Protein AF-A0A6G0WQC2-F1 (afdb_monomer_lite)

Sequence (539 aa):
MVQFLAWLSPRWSHLQKSQLIFSLQNDIRPPTLDIADSAAKTRTELHIKTTEKKINKARTKLRGACKKGSYNEITKALDSILNTSLEANLANDIQAAQQILSSIEENESLDLEHKILNYAALVAFVVNRLGFFPLPTILKKIKRLTPQQRDGMGPEAFLDAVVDAVKPFAKVLPGLMPLFVKQQDGDFETIPKADAASKEWAEEFIHETEKKIDKKRRKLHKACEEKSVELITKSLLKIKRTPSRLVLVKEVEAAQIILKALTQDDSILNEPKEPNGSESSSSLASLNESKVMSNKITAIEEKNVVQAAVHKFTTIALMCLETNPLYPVADIMSQTKTSSVDTLFRDEFVARVVVHMKKDRRLKYIKDPHGRAAFMLSDKEGIESNNAVETAIQAQVTIFTAYALKTLEKIQYYHVANIHGQIKTSPVGGMKKEDFIACVVDRMKLNKQFNYTMDPRGNPAFKLASFKSTESSQFADSLLDSEERKGCHSAEAPNASVGSANMAAYFQSVMQEESIIKEAMKAFEAEAMKALETKLCLC

Foldseek 3Di:
DLVVVVVPDPPDDPVRSVVVVVVVVVVPPPPPDDDDPPPVVVVVVVVVVVLVVQLVVLVVQCVVCVVVVPPVSNVVSVVSNVVSVVVVLVVVLVVVLVVLVVVLVVCPPDDPVVSVVSVVVSVVSVCVSVVLDDPVQLVVQLVPQDPVNVVPDDPVNSVVSSCVSCVVVCVVDPPDPDPDDDDDDDDDDDDDDPPPVRVVVVVVVVVVVVVVVVVLVVQLVVCVVVVPPVSNVVSVVVLCPDPVPDPVVVVVVVVVVVVVVVVPPPPDDDDDDDDDDDDDDCPVVVVVVVVVVVVVVLVVVLVVVLVVLLVVVLVVQVVVQVPDQKAFLVVSLVVCPPVCPVVDDSVRSSVSSVVSNCPPPQWDWDQDPVRTIIIGGDCVVVVVLVVVLVVLLVVLLVVVLVVQVVVLVPDFWAFLVVVVVVCPADPRPPDHSVRSSVSSVVVNCVDPQWDWDADPVRTTTTGGPPPPPPDDDDDDDDDDDDDDDDDDDDDDDDDDPDVPPVVVVVVVVVVVVVVVVVVVVVVVVVVVVVVVVVVVVVD

pLDDT: mean 70.83, std 20.34, range [30.36, 98.38]

Radius of gyration: 38.14 Å; chains: 1; bounding box: 93×76×129 Å

Organism: NCBI:txid100861

Secondary structure (DSSP, 8-state):
-HHHHHHH-TTS-HHHHHHHHHHHHHTTSPP---SS-HHHHHHHHHHHHHHHHHHHHHHHHHHHHHHTT-HHHHHHHHHHHHHHHHHHHHHHHHHHHHHHHHHHHS-TTS-HHHHHHHHHHHHHHHHHHTT---HHHHHHHHTTS-HHHHHT--HHHHHHHHHHHHGGGGGG-TT--SS-----S------PPPPHHHHHHHHHHHHHHHHHHHHHHHHHHHHHHTT-HHHHHHHHHHHHTSS-HHHHHHHHHHHHHH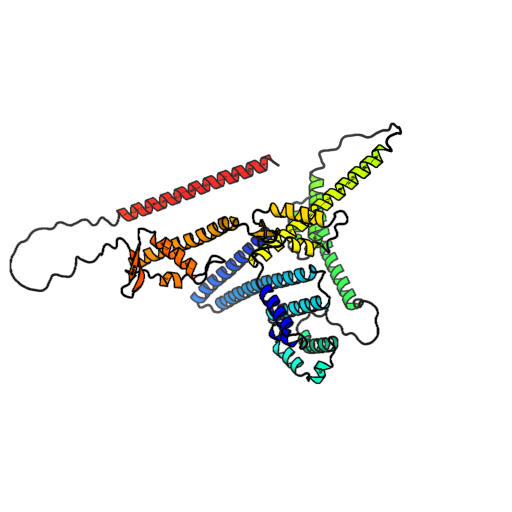HHHHHHTTS--------------THHHHHHHHHHHHHHHHHHHHHHHHHHHHHHHHHHHHHHHTTSS-EEHHHHHHHGGG---TTS-HHHHHHHHHHHHTT-TTEEEEE-TTS-EEEEE-TTHHHHHHHHHHHHHHHHHHHHHHHHHHHHTTSS-EEHHHHHHH--S-SSTTS-HHHHHHHHHHHHHT-TTEEEEE-TTS-EEEEETT------SSSS---------------------SHHHHHHHHHHHHHHHHHHHHHHHHHHHHHHHHHHHHHHS--

Structure (mmCIF, N/CA/C/O backbone):
data_AF-A0A6G0WQC2-F1
#
_entry.id   AF-A0A6G0WQC2-F1
#
loop_
_atom_site.group_PDB
_atom_site.id
_atom_site.type_symbol
_atom_site.label_atom_id
_atom_site.label_alt_id
_atom_site.label_comp_id
_atom_site.label_asym_id
_atom_site.label_entity_id
_atom_site.label_seq_id
_atom_site.pdbx_PDB_ins_code
_atom_site.Cartn_x
_atom_site.Cartn_y
_atom_site.Cartn_z
_atom_site.occupancy
_atom_site.B_iso_or_equiv
_atom_site.auth_seq_id
_atom_site.auth_comp_id
_atom_site.auth_asym_id
_atom_site.auth_atom_id
_atom_site.pdbx_PDB_model_num
ATOM 1 N N . MET A 1 1 ? 24.348 -2.780 24.705 1.00 40.56 1 MET A N 1
ATOM 2 C CA . MET A 1 1 ? 23.044 -2.749 25.403 1.00 40.56 1 MET A CA 1
ATOM 3 C C . MET A 1 1 ? 22.422 -4.139 25.500 1.00 40.56 1 MET A C 1
ATOM 5 O O . MET A 1 1 ? 22.301 -4.630 26.606 1.00 40.56 1 MET A O 1
ATOM 9 N N . VAL A 1 2 ? 22.160 -4.841 24.390 1.00 40.78 2 VAL A N 1
ATOM 10 C CA . VAL A 1 2 ? 21.627 -6.226 24.410 1.00 40.78 2 VAL A CA 1
ATOM 11 C C . VAL A 1 2 ? 22.506 -7.203 25.209 1.00 40.78 2 VAL A C 1
ATOM 13 O O . VAL A 1 2 ? 22.012 -7.895 26.090 1.00 40.78 2 VAL A O 1
ATOM 16 N N . GLN A 1 3 ? 23.828 -7.189 25.002 1.00 45.00 3 GLN A N 1
ATOM 17 C CA . GLN A 1 3 ? 24.766 -8.002 25.800 1.00 45.00 3 GLN A CA 1
ATOM 18 C C . GLN A 1 3 ? 24.840 -7.591 27.282 1.00 45.00 3 GLN A C 1
ATOM 20 O O . GLN A 1 3 ? 25.229 -8.392 28.119 1.00 45.00 3 GLN A O 1
ATOM 25 N N . PHE A 1 4 ? 24.473 -6.349 27.606 1.00 44.88 4 PHE A N 1
ATOM 26 C CA . PHE A 1 4 ? 24.459 -5.825 28.974 1.00 44.88 4 PHE A CA 1
ATOM 27 C C . PHE A 1 4 ? 23.170 -6.235 29.707 1.00 44.88 4 PHE A C 1
ATOM 29 O O . PHE A 1 4 ? 23.235 -6.679 30.845 1.00 44.88 4 PHE A O 1
ATOM 36 N N . LEU A 1 5 ? 22.023 -6.209 29.021 1.00 49.59 5 LEU A N 1
ATOM 37 C CA . LEU A 1 5 ? 20.742 -6.703 29.541 1.00 49.59 5 LEU A CA 1
ATOM 38 C C . LEU A 1 5 ? 20.731 -8.233 29.689 1.00 49.59 5 LEU A C 1
ATOM 40 O O . LEU A 1 5 ? 20.272 -8.751 30.700 1.00 49.59 5 LEU A O 1
ATOM 44 N N . ALA A 1 6 ? 21.334 -8.961 28.743 1.00 50.09 6 ALA A N 1
ATOM 45 C CA . ALA A 1 6 ? 21.519 -10.411 28.849 1.00 50.09 6 ALA A CA 1
ATOM 46 C C . ALA A 1 6 ? 22.458 -10.824 30.002 1.00 50.09 6 ALA A C 1
ATOM 48 O O . ALA A 1 6 ? 22.388 -11.957 30.477 1.00 50.09 6 ALA A O 1
ATOM 49 N N . TRP A 1 7 ? 23.329 -9.910 30.446 1.00 49.22 7 TRP A N 1
ATOM 50 C CA . TRP A 1 7 ? 24.277 -10.113 31.543 1.00 49.22 7 TRP A CA 1
ATOM 51 C C . TRP A 1 7 ? 23.676 -9.808 32.928 1.00 49.22 7 TRP A C 1
ATOM 53 O O . TRP A 1 7 ? 24.108 -10.407 33.907 1.00 49.22 7 TRP A O 1
ATOM 63 N N . LEU A 1 8 ? 22.660 -8.938 33.016 1.00 43.22 8 LEU A N 1
ATOM 64 C CA . LEU A 1 8 ? 22.050 -8.500 34.282 1.00 43.22 8 LEU A CA 1
ATOM 65 C C . LEU A 1 8 ? 21.088 -9.512 34.926 1.00 43.22 8 LEU A C 1
ATOM 67 O O . LEU A 1 8 ? 20.807 -9.383 36.112 1.00 43.22 8 LEU A O 1
ATOM 71 N N . SER A 1 9 ? 20.595 -10.525 34.203 1.00 48.94 9 SER A N 1
ATOM 72 C CA . SER A 1 9 ? 19.690 -11.516 34.803 1.00 48.94 9 SER A CA 1
ATOM 73 C C . SER A 1 9 ? 20.006 -12.957 34.385 1.00 48.94 9 SER A C 1
ATOM 75 O O . SER A 1 9 ? 19.540 -13.448 33.346 1.00 48.94 9 SER A O 1
ATOM 77 N N . PRO A 1 10 ? 20.795 -13.687 35.200 1.00 48.47 10 PRO A N 1
ATOM 78 C CA . PRO A 1 10 ? 21.102 -15.094 34.955 1.00 48.47 10 PRO A CA 1
ATOM 79 C C . PRO A 1 10 ? 19.858 -15.991 34.992 1.00 48.47 10 PRO A C 1
ATOM 81 O O . PRO A 1 10 ? 19.826 -17.007 34.304 1.00 48.47 10 PRO A O 1
ATOM 84 N N . ARG A 1 11 ? 18.823 -15.590 35.746 1.00 45.41 11 ARG A N 1
ATOM 85 C CA . ARG A 1 11 ? 17.613 -16.383 36.027 1.00 45.41 11 ARG A CA 1
ATOM 86 C C . ARG A 1 11 ? 16.568 -16.404 34.914 1.00 45.41 11 ARG A C 1
ATOM 88 O O . ARG A 1 11 ? 15.611 -17.163 35.011 1.00 45.41 11 ARG A O 1
ATOM 95 N N . TRP A 1 12 ? 16.720 -15.596 33.869 1.00 64.25 12 TRP A N 1
ATOM 96 C CA . TRP A 1 12 ? 15.733 -15.578 32.793 1.00 64.25 12 TRP A CA 1
ATOM 97 C C . TRP A 1 12 ? 15.899 -16.798 31.894 1.00 64.25 12 TRP A C 1
ATOM 99 O O . TRP A 1 12 ? 17.002 -17.092 31.416 1.00 64.25 12 TRP A O 1
ATOM 109 N N . SER A 1 13 ? 14.787 -17.488 31.645 1.00 72.12 13 SER A N 1
ATOM 110 C CA . SER A 1 13 ? 14.749 -18.583 30.680 1.00 72.12 13 SER A CA 1
ATOM 111 C C . SER A 1 13 ? 15.170 -18.078 29.296 1.00 72.12 13 SER A C 1
ATOM 113 O O . SER A 1 13 ? 15.007 -16.900 28.961 1.00 72.12 13 SER A O 1
ATOM 115 N N . HIS A 1 14 ? 15.708 -18.972 28.465 1.00 55.41 14 HIS A N 1
ATOM 116 C CA . HIS A 1 14 ? 16.098 -18.626 27.096 1.00 55.41 14 HIS A CA 1
ATOM 117 C C . HIS A 1 14 ? 14.929 -17.990 26.319 1.00 55.41 14 HIS A C 1
ATOM 119 O O . HIS A 1 14 ? 15.139 -17.073 25.533 1.00 55.41 14 HIS A O 1
ATOM 125 N N . LEU A 1 15 ? 13.692 -18.410 26.609 1.00 48.94 15 LEU A N 1
ATOM 126 C CA . LEU A 1 15 ? 12.471 -17.876 26.009 1.00 48.94 15 LEU A CA 1
ATOM 127 C C . LEU A 1 15 ? 12.205 -16.412 26.404 1.00 48.94 15 LEU A C 1
ATOM 129 O O . LEU A 1 15 ? 11.923 -15.593 25.537 1.00 48.94 15 LEU A O 1
ATOM 133 N N . GLN A 1 16 ? 12.373 -16.059 27.682 1.00 61.94 16 GLN A N 1
ATOM 134 C CA . GLN A 1 16 ? 12.206 -14.681 28.173 1.00 61.94 16 GLN A CA 1
ATOM 135 C C . GLN A 1 16 ? 13.295 -13.745 27.640 1.00 61.94 16 GLN A C 1
ATOM 137 O O . GLN A 1 16 ? 13.020 -12.603 27.281 1.00 61.94 16 GLN A O 1
ATOM 142 N N . LYS A 1 17 ? 14.534 -14.241 27.523 1.00 58.50 17 LYS A N 1
ATOM 143 C CA . LYS A 1 17 ? 15.636 -13.492 26.899 1.00 58.50 17 LYS A CA 1
ATOM 144 C C . LYS A 1 17 ? 15.359 -13.243 25.418 1.00 58.50 17 LYS A C 1
ATOM 146 O O . LYS A 1 17 ? 15.548 -12.127 24.946 1.00 58.50 17 LYS A O 1
ATOM 151 N N . SER A 1 18 ? 14.867 -14.251 24.698 1.00 60.00 18 SER A N 1
ATOM 152 C CA . SER A 1 18 ? 14.478 -14.114 23.293 1.00 60.00 18 SER A CA 1
ATOM 153 C C . SER A 1 18 ? 13.290 -13.167 23.104 1.00 60.00 18 SER A C 1
ATOM 155 O O . SER A 1 18 ? 13.334 -12.356 22.188 1.00 60.00 18 SER A O 1
ATOM 157 N N . GLN A 1 19 ? 12.280 -13.201 23.981 1.00 55.44 19 GLN A N 1
ATOM 158 C CA . GLN A 1 19 ? 11.137 -12.280 23.934 1.00 55.44 19 GLN A CA 1
ATOM 159 C C . GLN A 1 19 ? 11.542 -10.830 24.214 1.00 55.44 19 GLN A C 1
ATOM 161 O O . GLN A 1 19 ? 11.142 -9.947 23.467 1.00 55.44 19 GLN A O 1
ATOM 166 N N . LEU A 1 20 ? 12.397 -10.576 25.210 1.00 55.59 20 LEU A N 1
ATOM 167 C CA . LEU A 1 20 ? 12.891 -9.224 25.488 1.00 55.59 20 LEU A CA 1
ATOM 168 C C . LEU A 1 20 ? 13.756 -8.683 24.342 1.00 55.59 20 LEU A C 1
ATOM 170 O O . LEU A 1 20 ? 13.629 -7.523 23.963 1.00 55.59 20 LEU A O 1
ATOM 174 N N . ILE A 1 21 ? 14.626 -9.520 23.766 1.00 56.53 21 ILE A N 1
ATOM 175 C CA . ILE A 1 21 ? 15.434 -9.141 22.598 1.00 56.53 21 ILE A CA 1
ATOM 176 C C . ILE A 1 21 ? 14.531 -8.849 21.395 1.00 56.53 21 ILE A C 1
ATOM 178 O O . ILE A 1 21 ? 14.782 -7.882 20.682 1.00 56.53 21 ILE A O 1
ATOM 182 N N . PHE A 1 22 ? 13.475 -9.639 21.202 1.00 52.12 22 PHE A N 1
ATOM 183 C CA . PHE A 1 22 ? 12.498 -9.449 20.134 1.00 52.12 22 PHE A CA 1
ATOM 184 C C . PHE A 1 22 ? 11.681 -8.159 20.319 1.00 52.12 22 PHE A C 1
ATOM 186 O O . PHE A 1 22 ? 11.573 -7.380 19.376 1.00 52.12 22 PHE A O 1
ATOM 193 N N . SER A 1 23 ? 11.192 -7.868 21.530 1.00 50.66 23 SER A N 1
ATOM 194 C CA . SER A 1 23 ? 10.510 -6.603 21.846 1.00 50.66 23 SER A CA 1
ATOM 195 C C . SER A 1 23 ? 11.432 -5.398 21.646 1.00 50.66 23 SER A C 1
ATOM 197 O O . SER A 1 23 ? 11.081 -4.468 20.932 1.00 50.66 23 SER A O 1
ATOM 199 N N . LEU A 1 24 ? 12.672 -5.455 22.146 1.00 44.69 24 LEU A N 1
ATOM 200 C CA . LEU A 1 24 ? 13.644 -4.366 21.986 1.00 44.69 24 LEU A CA 1
ATOM 201 C C . LEU A 1 24 ? 14.107 -4.165 20.534 1.00 44.69 24 LEU A C 1
ATOM 203 O O . LEU A 1 24 ? 14.486 -3.058 20.168 1.00 44.69 24 LEU A O 1
ATOM 207 N N . GLN A 1 25 ? 14.114 -5.205 19.696 1.00 47.59 25 GLN A N 1
ATOM 208 C CA . GLN A 1 25 ? 14.425 -5.064 18.268 1.00 47.59 25 GLN A CA 1
ATOM 209 C C . GLN A 1 25 ? 13.261 -4.468 17.471 1.00 47.59 25 GLN A C 1
ATOM 211 O O . GLN A 1 25 ? 13.508 -3.764 16.490 1.00 47.59 25 GLN A O 1
ATOM 216 N N . ASN A 1 26 ? 12.021 -4.708 17.901 1.00 43.22 26 ASN A N 1
ATOM 217 C CA . ASN A 1 26 ? 10.828 -4.178 17.246 1.00 43.22 26 ASN A CA 1
ATOM 218 C C . ASN A 1 26 ? 10.493 -2.744 17.697 1.00 43.22 26 ASN A C 1
ATOM 220 O O . ASN A 1 26 ? 10.089 -1.943 16.858 1.00 43.22 26 ASN A O 1
ATOM 224 N N . ASP A 1 27 ? 10.784 -2.376 18.948 1.00 42.16 27 ASP A N 1
ATOM 225 C CA . ASP A 1 27 ? 10.529 -1.030 19.493 1.00 42.16 27 ASP A CA 1
ATOM 226 C C . ASP A 1 27 ? 11.564 0.033 19.063 1.00 42.16 27 ASP A C 1
ATOM 228 O O . ASP A 1 27 ? 11.364 1.227 19.276 1.00 42.16 27 ASP A O 1
ATOM 232 N N . ILE A 1 28 ? 12.674 -0.362 18.420 1.00 37.31 28 ILE A N 1
ATOM 233 C CA . ILE A 1 28 ? 13.690 0.572 17.882 1.00 37.31 28 ILE A CA 1
ATOM 234 C C . ILE A 1 28 ? 13.367 1.016 16.438 1.00 37.31 28 ILE A C 1
ATOM 236 O O . ILE A 1 28 ? 14.060 1.869 15.872 1.00 37.31 28 ILE A O 1
ATOM 240 N N . ARG A 1 29 ? 12.292 0.514 15.811 1.00 34.12 29 ARG A N 1
ATOM 241 C CA . ARG A 1 29 ? 11.804 1.125 14.565 1.00 34.12 29 ARG A CA 1
ATOM 242 C C . ARG A 1 29 ? 11.084 2.432 14.907 1.00 34.12 29 ARG A C 1
ATOM 244 O O . ARG A 1 29 ? 10.135 2.392 15.683 1.00 34.12 29 ARG A O 1
ATOM 251 N N . PRO A 1 30 ? 11.489 3.584 14.339 1.00 30.36 30 PRO A N 1
ATOM 252 C CA . PRO A 1 30 ? 10.766 4.819 14.590 1.00 30.36 30 PRO A CA 1
ATOM 253 C C . PRO A 1 30 ? 9.320 4.644 14.102 1.00 30.36 30 PRO A C 1
ATOM 255 O O . PRO A 1 30 ? 9.130 4.150 12.983 1.00 30.36 30 PRO A O 1
ATOM 258 N N . PRO A 1 31 ? 8.305 5.031 14.896 1.00 34.94 31 PRO A N 1
ATOM 259 C CA . PRO A 1 31 ? 6.937 5.056 14.409 1.00 34.94 31 PRO A CA 1
ATOM 260 C C . PRO A 1 31 ? 6.882 5.979 13.190 1.00 34.94 31 PRO A C 1
ATOM 262 O O . PRO A 1 31 ? 7.339 7.126 13.225 1.00 34.94 31 PRO A O 1
ATOM 265 N N . THR A 1 32 ? 6.349 5.466 12.084 1.00 37.16 32 THR A N 1
ATOM 266 C CA . THR A 1 32 ? 5.960 6.305 10.955 1.00 37.16 32 THR A CA 1
ATOM 267 C C . THR A 1 32 ? 4.744 7.102 11.406 1.00 37.16 32 THR A C 1
ATOM 269 O O . THR A 1 32 ? 3.635 6.590 11.502 1.00 37.16 32 THR A O 1
ATOM 272 N N . LEU A 1 33 ? 4.993 8.357 11.781 1.00 35.81 33 LEU A N 1
ATOM 273 C CA . LEU A 1 33 ? 3.953 9.325 12.097 1.00 35.81 33 LEU A CA 1
ATOM 274 C C . LEU A 1 33 ? 3.090 9.544 10.854 1.00 35.81 33 LEU A C 1
ATOM 276 O O . LEU A 1 33 ? 3.585 10.106 9.873 1.00 35.81 33 LEU A O 1
ATOM 280 N N . ASP A 1 34 ? 1.798 9.242 10.951 1.00 37.44 34 ASP A N 1
ATOM 281 C CA . ASP A 1 34 ? 0.816 10.023 10.217 1.00 37.44 34 ASP A CA 1
ATOM 282 C C . ASP A 1 34 ? -0.373 10.451 11.088 1.00 37.44 34 ASP A C 1
ATOM 284 O O . ASP A 1 34 ? -1.042 9.663 11.749 1.00 37.44 34 ASP A O 1
ATOM 288 N N . ILE A 1 35 ? -0.592 11.767 11.023 1.00 43.44 35 ILE A N 1
ATOM 289 C CA . ILE A 1 35 ? -1.748 12.554 11.464 1.00 43.44 35 ILE A CA 1
ATOM 290 C C . ILE A 1 35 ? -1.971 12.684 12.981 1.00 43.44 35 ILE A C 1
ATOM 292 O O . ILE A 1 35 ? -3.053 12.446 13.506 1.00 43.44 35 ILE A O 1
ATOM 296 N N . ALA A 1 36 ? -0.989 13.274 13.657 1.00 39.84 36 ALA A N 1
ATOM 297 C CA . ALA A 1 36 ? -1.253 14.425 14.516 1.00 39.84 36 ALA A CA 1
ATOM 298 C C . ALA A 1 36 ? -0.023 15.342 14.502 1.00 39.84 36 ALA A C 1
ATOM 300 O O . ALA A 1 36 ? 1.102 14.898 14.694 1.00 39.84 36 ALA A O 1
ATOM 301 N N . ASP A 1 37 ? -0.270 16.628 14.260 1.00 52.47 37 ASP A N 1
ATOM 302 C CA . ASP A 1 37 ? 0.681 17.742 14.329 1.00 52.47 37 ASP A CA 1
ATOM 303 C C . ASP A 1 37 ? 1.428 18.130 13.029 1.00 52.47 37 ASP A C 1
ATOM 305 O O . ASP A 1 37 ? 2.655 18.209 12.936 1.00 52.47 37 ASP A O 1
ATOM 309 N N . SER A 1 38 ? 0.637 18.486 12.008 1.00 47.09 38 SER A N 1
ATOM 310 C CA . SER A 1 38 ? 1.088 19.223 10.812 1.00 47.09 38 SER A CA 1
ATOM 311 C C . SER A 1 38 ? 1.911 20.476 11.168 1.00 47.09 38 SER A C 1
ATOM 313 O O . SER A 1 38 ? 2.884 20.798 10.483 1.00 47.09 38 SER A O 1
ATOM 315 N N . ALA A 1 39 ? 1.610 21.152 12.285 1.00 46.28 39 ALA A N 1
ATOM 316 C CA . ALA A 1 39 ? 2.347 22.334 12.726 1.00 46.28 39 ALA A CA 1
ATOM 317 C C . ALA A 1 39 ? 3.719 21.983 13.328 1.00 46.28 39 ALA A C 1
ATOM 319 O O . ALA A 1 39 ? 4.695 22.683 13.041 1.00 46.28 39 ALA A O 1
ATOM 320 N N . ALA A 1 40 ? 3.830 20.907 14.115 1.00 51.72 40 ALA A N 1
ATOM 321 C CA . ALA A 1 40 ? 5.127 20.404 14.572 1.00 51.72 40 ALA A CA 1
ATOM 322 C C . ALA A 1 40 ? 5.977 19.886 13.408 1.00 51.72 40 ALA A C 1
ATOM 324 O O . ALA A 1 40 ? 7.135 20.290 13.311 1.00 51.72 40 ALA A O 1
ATOM 325 N N . LYS A 1 41 ? 5.390 19.121 12.473 1.00 61.06 41 LYS A N 1
ATOM 326 C CA . LYS A 1 41 ? 6.067 18.623 11.259 1.00 61.06 41 LYS A CA 1
ATOM 327 C C . LYS A 1 41 ? 6.606 19.773 10.403 1.00 61.06 41 LYS A C 1
ATOM 329 O O . LYS A 1 41 ? 7.789 19.786 10.062 1.00 61.06 41 LYS A O 1
ATOM 334 N N . THR A 1 42 ? 5.790 20.803 10.169 1.00 63.69 42 THR A N 1
ATOM 335 C CA . THR A 1 42 ? 6.196 22.010 9.425 1.00 63.69 42 THR A CA 1
ATOM 336 C C . THR A 1 42 ? 7.298 22.790 10.155 1.00 63.69 42 THR A C 1
ATOM 338 O O . THR A 1 42 ? 8.218 23.308 9.523 1.00 63.69 42 THR A O 1
ATOM 341 N N . ARG A 1 43 ? 7.263 22.861 11.494 1.00 60.25 43 ARG A N 1
ATOM 342 C CA . ARG A 1 43 ? 8.307 23.527 12.298 1.00 60.25 43 ARG A CA 1
ATOM 343 C C . ARG A 1 43 ? 9.628 22.763 12.289 1.00 60.25 43 ARG A C 1
ATOM 345 O O . ARG A 1 43 ? 10.672 23.399 12.138 1.00 60.25 43 ARG A O 1
ATOM 352 N N . THR A 1 44 ? 9.603 21.437 12.418 1.00 63.94 44 THR A N 1
ATOM 353 C CA . THR A 1 44 ? 10.806 20.599 12.307 1.00 63.94 44 THR A CA 1
ATOM 354 C C . THR A 1 44 ? 11.398 20.681 10.909 1.00 63.94 44 THR A C 1
ATOM 356 O O . THR A 1 44 ? 12.602 20.876 10.768 1.00 63.94 44 THR A O 1
ATOM 359 N N . GLU A 1 45 ? 10.562 20.653 9.871 1.00 67.56 45 GLU A N 1
ATOM 360 C CA . GLU A 1 45 ? 11.020 20.766 8.489 1.00 67.56 45 GLU A CA 1
ATOM 361 C C . GLU A 1 45 ? 11.630 22.148 8.203 1.00 67.56 45 GLU A C 1
ATOM 363 O O . GLU A 1 45 ? 12.685 22.250 7.575 1.00 67.56 45 GLU A O 1
ATOM 368 N N . LEU A 1 46 ? 11.038 23.221 8.740 1.00 77.94 46 LEU A N 1
ATOM 369 C CA . LEU A 1 46 ? 11.593 24.573 8.652 1.00 77.94 46 LEU A CA 1
ATOM 370 C C . LEU A 1 46 ? 12.929 24.699 9.402 1.00 77.94 46 LEU A C 1
ATOM 372 O O . LEU A 1 46 ? 13.853 25.352 8.906 1.00 77.94 46 LEU A O 1
ATOM 376 N N . HIS A 1 47 ? 13.059 24.077 10.577 1.00 74.50 47 HIS A N 1
ATOM 377 C CA . HIS A 1 47 ? 14.300 24.080 11.353 1.00 74.50 47 HIS A CA 1
ATOM 378 C C . HIS A 1 47 ? 15.414 23.303 10.637 1.00 74.50 47 HIS A C 1
ATOM 380 O O . HIS A 1 47 ? 16.528 23.815 10.516 1.00 74.50 47 HIS A O 1
ATOM 386 N N . ILE A 1 48 ? 15.107 22.126 10.079 1.00 72.00 48 ILE A N 1
ATOM 387 C CA . ILE A 1 48 ? 16.038 21.326 9.268 1.00 72.00 48 ILE A CA 1
ATOM 388 C C . ILE A 1 48 ? 16.492 22.126 8.043 1.00 72.00 48 ILE A C 1
ATOM 390 O O . ILE A 1 48 ? 17.691 22.347 7.875 1.00 72.00 48 ILE A O 1
ATOM 394 N N . LYS A 1 49 ? 15.555 22.684 7.262 1.00 76.88 49 LYS A N 1
ATOM 395 C CA . LYS A 1 49 ? 15.861 23.529 6.091 1.00 76.88 49 LYS A CA 1
ATOM 396 C C . LYS A 1 49 ? 16.728 24.740 6.456 1.00 76.88 49 LYS A C 1
ATOM 398 O O . LYS A 1 49 ? 17.641 25.117 5.718 1.00 76.88 49 LYS A O 1
ATOM 403 N N . THR A 1 50 ? 16.482 25.354 7.614 1.00 82.38 50 THR A N 1
ATOM 404 C CA . THR A 1 50 ? 17.267 26.499 8.103 1.00 82.38 50 THR A CA 1
ATOM 405 C C . THR A 1 50 ? 18.690 26.088 8.488 1.00 82.38 50 THR A C 1
ATOM 407 O O . THR A 1 50 ? 19.650 26.790 8.155 1.00 82.38 50 THR A O 1
ATOM 410 N N . THR A 1 51 ? 18.846 24.947 9.153 1.00 77.00 51 THR A N 1
ATOM 411 C CA . THR A 1 51 ? 20.143 24.392 9.562 1.00 77.00 51 THR A CA 1
ATOM 412 C C . THR A 1 51 ? 20.961 23.931 8.356 1.00 77.00 51 THR A C 1
ATOM 414 O O . THR A 1 51 ? 22.133 24.292 8.238 1.00 77.00 51 THR A O 1
ATOM 417 N N . GLU A 1 52 ? 20.345 23.257 7.384 1.00 77.44 52 GLU A N 1
ATOM 418 C CA . GLU A 1 52 ? 20.990 22.890 6.119 1.00 77.44 52 GLU A CA 1
ATOM 419 C C . GLU A 1 52 ? 21.466 24.120 5.344 1.00 77.44 52 GLU A C 1
ATOM 421 O O . GLU A 1 52 ? 22.592 24.153 4.842 1.00 77.44 52 GLU A O 1
ATOM 426 N N . LYS A 1 53 ? 20.658 25.187 5.305 1.00 87.69 53 LYS A N 1
ATOM 427 C CA . LYS A 1 53 ? 21.051 26.460 4.690 1.00 87.69 53 LYS A CA 1
ATOM 428 C C . LYS A 1 53 ? 22.273 27.076 5.382 1.00 87.69 53 LYS A C 1
ATOM 430 O O . LYS A 1 53 ? 23.159 27.593 4.697 1.00 87.69 53 LYS A O 1
ATOM 435 N N . LYS A 1 54 ? 22.363 27.003 6.717 1.00 85.56 54 LYS A N 1
ATOM 436 C CA . LYS A 1 54 ? 23.536 27.467 7.485 1.00 85.56 54 LYS A CA 1
ATOM 437 C C . LYS A 1 54 ? 24.780 26.622 7.189 1.00 85.56 54 LYS A C 1
ATOM 439 O O . LYS A 1 54 ? 25.830 27.194 6.897 1.00 85.56 54 LYS A O 1
ATOM 444 N N . ILE A 1 55 ? 24.650 25.294 7.169 1.00 80.25 55 ILE A N 1
ATOM 445 C CA . ILE A 1 55 ? 25.746 24.364 6.845 1.00 80.25 55 ILE A CA 1
ATOM 446 C C . ILE A 1 55 ? 26.243 24.591 5.415 1.00 80.25 55 ILE A C 1
ATOM 448 O O . ILE A 1 55 ? 27.445 24.711 5.185 1.00 80.25 55 ILE A O 1
ATOM 452 N N . ASN A 1 56 ? 25.338 24.727 4.445 1.00 81.31 56 ASN A N 1
ATOM 453 C CA . ASN A 1 56 ? 25.702 24.976 3.052 1.00 81.31 56 ASN A CA 1
ATOM 454 C C . ASN A 1 56 ? 26.388 26.337 2.877 1.00 81.31 56 ASN A C 1
ATOM 456 O O . ASN A 1 56 ? 27.397 26.428 2.177 1.00 81.31 56 ASN A O 1
ATOM 460 N N . LYS A 1 57 ? 25.927 27.379 3.581 1.00 90.06 57 LYS A N 1
ATOM 461 C CA . LYS A 1 57 ? 26.606 28.683 3.614 1.00 90.06 57 LYS A CA 1
ATOM 462 C C . LYS A 1 57 ? 28.018 28.575 4.201 1.00 90.06 57 LYS A C 1
ATOM 464 O O . LYS A 1 57 ? 28.946 29.168 3.650 1.00 90.06 57 LYS A O 1
ATOM 469 N N . ALA A 1 58 ? 28.202 27.807 5.276 1.00 80.31 58 ALA A N 1
ATOM 470 C CA . ALA A 1 58 ? 29.511 27.579 5.884 1.00 80.31 58 ALA A CA 1
ATOM 471 C C . ALA A 1 58 ? 30.444 26.755 4.973 1.00 80.31 58 ALA A C 1
ATOM 473 O O . ALA A 1 58 ? 31.607 27.115 4.809 1.00 80.31 58 ALA A O 1
ATOM 474 N N . ARG A 1 59 ? 29.928 25.742 4.262 1.00 83.81 59 ARG A N 1
ATOM 475 C CA . ARG A 1 59 ? 30.673 24.977 3.242 1.00 83.81 59 ARG A CA 1
ATOM 476 C C . ARG A 1 59 ? 31.115 25.836 2.058 1.00 83.81 59 ARG A C 1
ATOM 478 O O . ARG A 1 59 ? 32.209 25.647 1.532 1.00 83.81 59 ARG A O 1
ATOM 485 N N . THR A 1 60 ? 30.287 26.780 1.617 1.00 86.81 60 THR A N 1
ATOM 486 C CA . THR A 1 60 ? 30.666 27.724 0.552 1.00 86.81 60 THR A CA 1
ATOM 487 C C . THR A 1 60 ? 31.775 28.667 1.017 1.00 86.81 60 THR A C 1
ATOM 489 O O . THR A 1 60 ? 32.723 28.901 0.269 1.00 86.81 60 THR A O 1
ATOM 492 N N . LYS A 1 61 ? 31.722 29.137 2.272 1.00 84.75 61 LYS A N 1
ATOM 493 C CA . LYS A 1 61 ? 32.814 29.913 2.883 1.00 84.75 61 LYS A CA 1
ATOM 494 C C . LYS A 1 61 ? 34.100 29.098 3.014 1.00 84.75 61 LYS A C 1
ATOM 496 O O . LYS A 1 61 ? 35.150 29.605 2.644 1.00 84.75 61 LYS A O 1
ATOM 501 N N . LEU A 1 62 ? 34.008 27.838 3.448 1.00 78.56 62 LEU A N 1
ATOM 502 C CA . LEU A 1 62 ? 35.146 26.919 3.520 1.00 78.56 62 LEU A CA 1
ATOM 503 C C . LEU A 1 62 ? 35.797 26.737 2.144 1.00 78.56 62 LEU A C 1
ATOM 505 O O . LEU A 1 62 ? 37.003 26.895 2.013 1.00 78.56 62 LEU A O 1
ATOM 509 N N . ARG A 1 63 ? 35.002 26.506 1.090 1.00 81.19 63 ARG A N 1
ATOM 510 C CA . ARG A 1 63 ? 35.517 26.412 -0.288 1.00 81.19 63 ARG A CA 1
ATOM 511 C C . ARG A 1 63 ? 36.216 27.695 -0.745 1.00 81.19 63 ARG A C 1
ATOM 513 O O . ARG A 1 63 ? 37.244 27.615 -1.410 1.00 81.19 63 ARG A O 1
ATOM 520 N N . GLY A 1 64 ? 35.684 28.863 -0.384 1.00 85.25 64 GLY A N 1
ATOM 521 C CA . GLY A 1 64 ? 36.337 30.150 -0.636 1.00 85.25 64 GLY A CA 1
ATOM 522 C C . GLY A 1 64 ? 37.662 30.300 0.117 1.00 85.25 64 GLY A C 1
ATOM 523 O O . GLY A 1 64 ? 38.656 30.695 -0.483 1.00 85.25 64 GLY A O 1
ATOM 524 N N . ALA A 1 65 ? 37.691 29.929 1.397 1.00 77.88 65 ALA A N 1
ATOM 525 C CA . ALA A 1 65 ? 38.879 29.977 2.248 1.00 77.88 65 ALA A CA 1
ATOM 526 C C . ALA A 1 65 ? 39.987 29.029 1.757 1.00 77.88 65 ALA A C 1
ATOM 528 O O . ALA A 1 65 ? 41.148 29.426 1.678 1.00 77.88 65 ALA A O 1
ATOM 529 N N . CYS A 1 66 ? 39.623 27.811 1.334 1.00 65.50 66 CYS A N 1
ATOM 530 C CA . CYS A 1 66 ? 40.550 26.850 0.732 1.00 65.50 66 CYS A CA 1
ATOM 531 C C . CYS A 1 66 ? 41.163 27.384 -0.568 1.00 65.50 66 CYS A C 1
ATOM 533 O O . CYS A 1 66 ? 42.367 27.265 -0.759 1.00 65.50 66 CYS A O 1
ATOM 535 N N . LYS A 1 67 ? 40.368 28.027 -1.436 1.00 82.31 67 LYS A N 1
ATOM 536 C CA . LYS A 1 67 ? 40.884 28.656 -2.667 1.00 82.31 67 LYS A CA 1
ATOM 537 C C . LYS A 1 67 ? 41.861 29.801 -2.389 1.00 82.31 67 LYS A C 1
ATOM 539 O O . LYS A 1 67 ? 42.745 30.043 -3.198 1.00 82.31 67 LYS A O 1
ATOM 544 N N . LYS A 1 68 ? 41.696 30.500 -1.265 1.00 85.25 68 LYS A N 1
ATOM 545 C CA . LYS A 1 68 ? 42.573 31.597 -0.833 1.00 85.25 68 LYS A CA 1
ATOM 546 C C . LYS A 1 68 ? 43.801 31.129 -0.043 1.00 85.25 68 LYS A C 1
ATOM 548 O O . LYS A 1 68 ? 44.638 31.960 0.286 1.00 85.25 68 LYS A O 1
ATOM 553 N N . GLY A 1 69 ? 43.889 29.845 0.316 1.00 79.44 69 GLY A N 1
ATOM 554 C CA . GLY A 1 69 ? 44.971 29.308 1.151 1.00 79.44 69 GLY A CA 1
ATOM 555 C C . GLY A 1 69 ? 45.010 29.859 2.585 1.00 79.44 69 GLY A C 1
ATOM 556 O O . GLY A 1 69 ? 46.030 29.741 3.256 1.00 79.44 69 GLY A O 1
ATOM 557 N N . SER A 1 70 ? 43.927 30.474 3.078 1.00 85.81 70 SER A N 1
ATOM 558 C CA . SER A 1 70 ? 43.920 31.134 4.390 1.00 85.81 70 SER A CA 1
ATOM 559 C C . SER A 1 70 ? 43.560 30.156 5.508 1.00 85.81 70 SER A C 1
ATOM 561 O O . SER A 1 70 ? 42.388 29.843 5.726 1.00 85.81 70 SER A O 1
ATOM 563 N N . TYR A 1 71 ? 44.569 29.697 6.251 1.00 63.88 71 TYR A N 1
ATOM 564 C CA . TYR A 1 71 ? 44.406 28.750 7.362 1.00 63.88 71 TYR A CA 1
ATOM 565 C C . TYR A 1 71 ? 43.398 29.239 8.418 1.00 63.88 71 TYR A C 1
ATOM 567 O O . TYR A 1 71 ? 42.490 28.507 8.799 1.00 63.88 71 TYR A O 1
ATOM 575 N N . ASN A 1 72 ? 43.472 30.512 8.820 1.00 68.62 72 ASN A N 1
ATOM 576 C CA . ASN A 1 72 ? 42.554 31.080 9.816 1.00 68.62 72 ASN A CA 1
ATOM 577 C C . ASN A 1 72 ? 41.094 31.131 9.336 1.00 68.62 72 ASN A C 1
ATOM 579 O O . ASN A 1 72 ? 40.172 30.995 10.141 1.00 68.62 72 ASN A O 1
ATOM 583 N N . GLU A 1 73 ? 40.856 31.334 8.038 1.00 75.69 73 GLU A N 1
ATOM 584 C CA . GLU A 1 73 ? 39.502 31.300 7.474 1.00 75.69 73 GLU A CA 1
ATOM 585 C C . GLU A 1 73 ? 38.966 29.867 7.361 1.00 75.69 73 GLU A C 1
ATOM 587 O O . GLU A 1 73 ? 37.771 29.644 7.563 1.00 75.69 73 GLU A O 1
ATOM 592 N N . ILE A 1 74 ? 39.848 28.898 7.095 1.00 66.81 74 ILE A N 1
ATOM 593 C CA . ILE A 1 74 ? 39.523 27.468 7.069 1.00 66.81 74 ILE A CA 1
ATOM 594 C C . ILE A 1 74 ? 39.103 27.000 8.466 1.00 66.81 74 ILE A C 1
ATOM 596 O O . ILE A 1 74 ? 38.018 26.434 8.604 1.00 66.81 74 ILE A O 1
ATOM 600 N N . THR A 1 75 ? 39.887 27.304 9.504 1.00 65.31 75 THR A N 1
ATOM 601 C CA . THR A 1 75 ? 39.578 26.921 10.892 1.00 65.31 75 THR A CA 1
ATOM 602 C C . THR A 1 75 ? 38.250 27.519 11.355 1.00 65.31 75 THR A C 1
ATOM 604 O O . THR A 1 75 ? 37.370 26.791 11.804 1.00 65.31 75 THR A O 1
ATOM 607 N N . LYS A 1 76 ? 38.018 28.819 11.114 1.00 81.31 76 LYS A N 1
ATOM 608 C CA . LYS A 1 76 ? 36.738 29.473 11.450 1.00 81.31 76 LYS A CA 1
ATOM 609 C C . LYS A 1 76 ? 35.539 28.865 10.715 1.00 81.31 76 LYS A C 1
ATOM 611 O O . LYS A 1 76 ? 34.438 28.803 11.263 1.00 81.31 76 LYS A O 1
ATOM 616 N N . ALA A 1 77 ? 35.718 28.454 9.460 1.00 72.25 77 ALA A N 1
ATOM 617 C CA . ALA A 1 77 ? 34.655 27.818 8.692 1.00 72.25 77 ALA A CA 1
ATOM 618 C C . ALA A 1 77 ? 34.367 26.390 9.184 1.00 72.25 77 ALA A C 1
ATOM 620 O O . ALA A 1 77 ? 33.200 25.999 9.227 1.00 72.25 77 ALA A O 1
ATOM 621 N N . LEU A 1 78 ? 35.394 25.642 9.599 1.00 63.66 78 LEU A N 1
ATOM 622 C CA . LEU A 1 78 ? 35.249 24.317 10.205 1.00 63.66 78 LEU A CA 1
ATOM 623 C C . LEU A 1 78 ? 34.571 24.388 11.576 1.00 63.66 78 LEU A C 1
ATOM 625 O O . LEU A 1 78 ? 33.595 23.670 11.782 1.00 63.66 78 LEU A O 1
ATOM 629 N N . ASP A 1 79 ? 34.982 25.309 12.449 1.00 71.19 79 ASP A N 1
ATOM 630 C CA . ASP A 1 79 ? 34.340 25.534 13.752 1.00 71.19 79 ASP A CA 1
ATOM 631 C C . ASP A 1 79 ? 32.861 25.904 13.590 1.00 71.19 79 ASP A C 1
ATOM 633 O O . ASP A 1 79 ? 31.990 25.406 14.302 1.00 71.19 79 ASP A O 1
ATOM 637 N N . SER A 1 80 ? 32.535 26.730 12.590 1.00 81.62 80 SER A N 1
ATOM 638 C CA . SER A 1 80 ? 31.147 27.076 12.279 1.00 81.62 80 SER A CA 1
ATOM 639 C C . SER A 1 80 ? 30.325 25.868 11.814 1.00 81.62 80 SER A C 1
ATOM 641 O O . SER A 1 80 ? 29.143 25.788 12.156 1.00 81.62 80 SER A O 1
ATOM 643 N N . ILE A 1 81 ? 30.907 24.947 11.036 1.00 72.31 81 ILE A N 1
ATOM 644 C CA . ILE A 1 81 ? 30.234 23.715 10.589 1.00 72.31 81 ILE A CA 1
ATOM 645 C C . ILE A 1 81 ? 30.045 22.764 11.772 1.00 72.31 81 ILE A C 1
ATOM 647 O O . ILE A 1 81 ? 28.946 22.240 11.948 1.00 72.31 81 ILE A O 1
ATOM 651 N N . LEU A 1 82 ? 31.086 22.582 12.587 1.00 66.50 82 LEU A N 1
ATOM 652 C CA . LEU A 1 82 ? 31.075 21.714 13.761 1.00 66.50 82 LEU A CA 1
ATOM 653 C C . LEU A 1 82 ? 30.037 22.177 14.781 1.00 66.50 82 LEU A C 1
ATOM 655 O O . LEU A 1 82 ? 29.181 21.383 15.154 1.00 66.50 82 LEU A O 1
ATOM 659 N N . ASN A 1 83 ? 30.021 23.461 15.141 1.00 71.44 83 ASN A N 1
ATOM 660 C CA . ASN A 1 83 ? 29.055 23.999 16.103 1.00 71.44 83 ASN A CA 1
ATOM 661 C C . ASN A 1 83 ? 27.611 23.897 15.591 1.00 71.44 83 ASN A C 1
ATOM 663 O O . ASN A 1 83 ? 26.730 23.455 16.319 1.00 71.44 83 ASN A O 1
ATOM 667 N N . THR A 1 84 ? 27.369 24.206 14.311 1.00 76.62 84 THR A N 1
ATOM 668 C CA . THR A 1 84 ? 26.019 24.091 13.722 1.00 76.62 84 THR A CA 1
ATOM 669 C C . THR A 1 84 ? 25.558 22.629 13.640 1.00 76.62 84 THR A C 1
ATOM 671 O O . THR A 1 84 ? 24.380 22.334 13.826 1.00 76.62 84 THR A O 1
ATOM 674 N N . SER A 1 85 ? 26.480 21.700 13.365 1.00 65.62 85 SER A N 1
ATOM 675 C CA . SER A 1 85 ? 26.195 20.263 13.345 1.00 65.62 85 SER A CA 1
ATOM 676 C C . SER A 1 85 ? 25.955 19.707 14.751 1.00 65.62 85 SER A C 1
ATOM 678 O O . SER A 1 85 ? 25.101 18.839 14.920 1.00 65.62 85 SER A O 1
ATOM 680 N N . LEU A 1 86 ? 26.693 20.192 15.750 1.00 67.38 86 LEU A N 1
ATOM 681 C CA . LEU A 1 86 ? 26.548 19.797 17.148 1.00 67.38 86 LEU A CA 1
ATOM 682 C C . LEU A 1 86 ? 25.198 20.263 17.709 1.00 67.38 86 LEU A C 1
ATOM 684 O O . LEU A 1 86 ? 24.490 19.468 18.313 1.00 67.38 86 LEU A O 1
ATOM 688 N N . GLU A 1 87 ? 24.804 21.511 17.438 1.00 70.75 87 GLU A N 1
ATOM 689 C CA . GLU A 1 87 ? 23.494 22.057 17.820 1.00 70.75 87 GLU A CA 1
ATOM 690 C C . GLU A 1 87 ? 22.333 21.257 17.206 1.00 70.75 87 GLU A C 1
ATOM 692 O O . GLU A 1 87 ? 21.344 20.979 17.883 1.00 70.75 87 GLU A O 1
ATOM 697 N N . ALA A 1 88 ? 22.461 20.850 15.939 1.00 68.69 88 ALA A N 1
ATOM 698 C CA . ALA A 1 88 ? 21.448 20.054 15.248 1.00 68.69 88 ALA A CA 1
ATOM 699 C C . ALA A 1 88 ? 21.300 18.648 15.850 1.00 68.69 88 ALA A C 1
ATOM 701 O O . ALA A 1 88 ? 20.183 18.174 16.053 1.00 68.69 88 ALA A O 1
ATOM 702 N N . ASN A 1 89 ? 22.424 17.999 16.164 1.00 63.44 89 ASN A N 1
ATOM 703 C CA . ASN A 1 89 ? 22.430 16.675 16.779 1.00 63.44 89 ASN A CA 1
ATOM 704 C C . ASN A 1 89 ? 21.908 16.725 18.221 1.00 63.44 89 ASN A C 1
ATOM 706 O O . ASN A 1 89 ? 21.075 15.905 18.588 1.00 63.44 89 ASN A O 1
ATOM 710 N N . LEU A 1 90 ? 22.307 17.737 18.999 1.00 63.97 90 LEU A N 1
ATOM 711 C CA . LEU A 1 90 ? 21.839 17.938 20.370 1.00 63.97 90 LEU A CA 1
ATOM 712 C C . LEU A 1 90 ? 20.326 18.189 20.431 1.00 63.97 90 LEU A C 1
ATOM 714 O O . LEU A 1 90 ? 19.654 17.650 21.303 1.00 63.97 90 LEU A O 1
ATOM 718 N N . ALA A 1 91 ? 19.769 18.968 19.497 1.00 62.66 91 ALA A N 1
ATOM 719 C CA . ALA A 1 91 ? 18.326 19.200 19.425 1.00 62.66 91 ALA A CA 1
ATOM 720 C C . ALA A 1 91 ? 17.541 17.906 19.142 1.00 62.66 91 ALA A C 1
ATOM 722 O O . ALA A 1 91 ? 16.520 17.657 19.783 1.00 62.66 91 ALA A O 1
ATOM 723 N N . ASN A 1 92 ? 18.043 17.067 18.230 1.00 64.75 92 ASN A N 1
ATOM 724 C CA . ASN A 1 92 ? 17.437 15.772 17.917 1.00 64.75 92 ASN A CA 1
ATOM 725 C C . ASN A 1 92 ? 17.546 14.791 19.096 1.00 64.75 92 ASN A C 1
ATOM 727 O O . ASN A 1 92 ? 16.582 14.093 19.404 1.00 64.75 92 ASN A O 1
ATOM 731 N N . ASP A 1 93 ? 18.690 14.766 19.782 1.00 61.94 93 ASP A N 1
ATOM 732 C CA . ASP A 1 93 ? 18.921 13.890 20.934 1.00 61.94 93 ASP A CA 1
ATOM 733 C C . ASP A 1 93 ? 18.064 14.310 22.148 1.00 61.94 93 ASP A C 1
ATOM 735 O O . ASP A 1 93 ? 17.513 13.452 22.839 1.00 61.94 93 ASP A O 1
ATOM 739 N N . ILE A 1 94 ? 17.869 15.618 22.374 1.00 60.34 94 ILE A N 1
ATOM 740 C CA . ILE A 1 94 ? 16.935 16.144 23.389 1.00 60.34 94 ILE A CA 1
ATOM 741 C C . ILE A 1 94 ? 15.491 15.761 23.048 1.00 60.34 94 ILE A C 1
ATOM 743 O O . ILE A 1 94 ? 14.746 15.350 23.936 1.00 60.34 94 ILE A O 1
ATOM 747 N N . GLN A 1 95 ? 15.092 15.858 21.778 1.00 69.38 95 GLN A N 1
ATOM 748 C CA . GLN A 1 95 ? 13.749 15.474 21.344 1.00 69.38 95 GLN A CA 1
ATOM 749 C C . GLN A 1 95 ? 13.502 13.968 21.527 1.00 69.38 95 GLN A C 1
ATOM 751 O O . GLN A 1 95 ? 12.441 13.582 22.013 1.00 69.38 95 GLN A O 1
ATOM 756 N N . ALA A 1 96 ? 1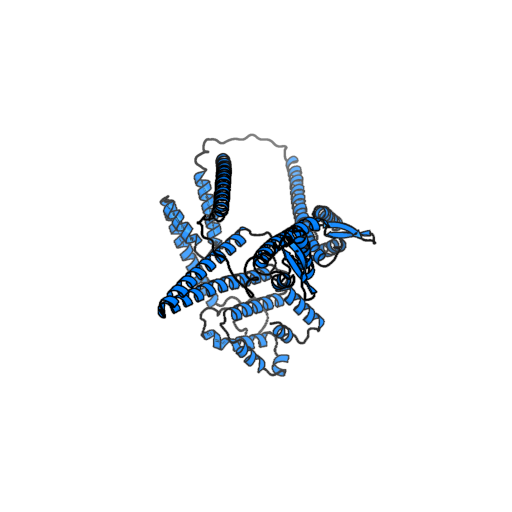4.488 13.124 21.209 1.00 63.06 96 ALA A N 1
ATOM 757 C CA . ALA A 1 96 ? 14.413 11.683 21.446 1.00 63.06 96 ALA A CA 1
ATOM 758 C C . ALA A 1 96 ? 14.309 11.355 22.946 1.00 63.06 96 ALA A C 1
ATOM 760 O O . ALA A 1 96 ? 13.485 10.535 23.346 1.00 63.06 96 ALA A O 1
ATOM 761 N N . ALA A 1 97 ? 15.088 12.036 23.794 1.00 56.00 97 ALA A N 1
ATOM 762 C CA . ALA A 1 97 ? 15.011 11.873 25.245 1.00 56.00 97 ALA A CA 1
ATOM 763 C C . ALA A 1 97 ? 13.647 12.307 25.814 1.00 56.00 97 ALA A C 1
ATOM 765 O O . ALA A 1 97 ? 13.103 11.635 26.687 1.00 56.00 97 ALA A O 1
ATOM 766 N N . GLN A 1 98 ? 13.066 13.392 25.292 1.00 61.12 98 GLN A N 1
ATOM 767 C CA . GLN A 1 98 ? 11.732 13.865 25.676 1.00 61.12 98 GLN A CA 1
ATOM 768 C C . GLN A 1 98 ? 10.626 12.883 25.276 1.00 61.12 98 GLN A C 1
ATOM 770 O O . GLN A 1 98 ? 9.727 12.638 26.070 1.00 61.12 98 GLN A O 1
ATOM 775 N N . GLN A 1 99 ? 10.709 12.277 24.089 1.00 66.00 99 GLN A N 1
ATOM 776 C CA . GLN A 1 99 ? 9.747 11.259 23.647 1.00 66.00 99 GLN A CA 1
ATOM 777 C C . GLN A 1 99 ? 9.782 10.005 24.530 1.00 66.00 99 GLN A C 1
ATOM 779 O O . GLN A 1 99 ? 8.733 9.461 24.868 1.00 66.00 99 GLN A O 1
ATOM 784 N N . ILE A 1 100 ? 10.979 9.575 24.945 1.00 59.88 100 ILE A N 1
ATOM 785 C CA . ILE A 1 100 ? 11.142 8.448 25.872 1.00 59.88 100 ILE A CA 1
ATOM 786 C C . ILE A 1 100 ? 10.553 8.793 27.247 1.00 59.88 100 ILE A C 1
ATOM 788 O O . ILE A 1 100 ? 9.842 7.972 27.816 1.00 59.88 100 ILE A O 1
ATOM 792 N N . LEU A 1 101 ? 10.792 10.007 27.761 1.00 54.53 101 LEU A N 1
ATOM 793 C CA . LEU A 1 101 ? 10.212 10.471 29.029 1.00 54.53 101 LEU A CA 1
ATOM 794 C C . LEU A 1 101 ? 8.680 10.482 28.995 1.00 54.53 101 LEU A C 1
ATOM 796 O O . LEU A 1 101 ? 8.059 9.889 29.873 1.00 54.53 101 LEU A O 1
ATOM 800 N N . SER A 1 102 ? 8.073 11.064 27.958 1.00 63.34 102 SER A N 1
ATOM 801 C CA . SER A 1 102 ? 6.611 11.085 27.814 1.00 63.34 102 SER A CA 1
ATOM 802 C C . SER A 1 102 ? 6.018 9.674 27.727 1.00 63.34 102 SER A C 1
ATOM 804 O O . SER A 1 102 ? 5.015 9.390 28.371 1.00 63.34 102 SER A O 1
ATOM 806 N N . SER A 1 103 ? 6.685 8.745 27.033 1.00 60.12 103 SER A N 1
ATOM 807 C CA . SER A 1 103 ? 6.251 7.341 26.966 1.00 60.12 103 SER A CA 1
ATOM 808 C C . SER A 1 103 ? 6.329 6.599 28.311 1.00 60.12 103 SER A C 1
ATOM 810 O O . SER A 1 103 ? 5.602 5.619 28.500 1.00 60.12 103 SER A O 1
ATOM 812 N N . ILE A 1 104 ? 7.223 7.007 29.219 1.00 56.88 104 ILE A N 1
ATOM 813 C CA . ILE A 1 104 ? 7.343 6.435 30.571 1.00 56.88 104 ILE A CA 1
ATOM 814 C C . ILE A 1 104 ? 6.260 7.014 31.493 1.00 56.88 104 ILE A C 1
ATOM 816 O O . ILE A 1 104 ? 5.706 6.281 32.313 1.00 56.88 104 ILE A O 1
ATOM 820 N N . GLU A 1 105 ? 5.948 8.305 31.354 1.00 58.59 105 GLU A N 1
ATOM 821 C CA . GLU A 1 105 ? 4.936 9.008 32.154 1.00 58.59 105 GLU A CA 1
ATOM 822 C C . GLU A 1 105 ? 3.498 8.608 31.783 1.00 58.59 105 GLU A C 1
ATOM 824 O O . GLU A 1 105 ? 2.666 8.449 32.671 1.00 58.59 105 GLU A O 1
ATOM 829 N N . GLU A 1 106 ? 3.210 8.376 30.500 1.00 65.69 106 GLU A N 1
ATOM 830 C CA . GLU A 1 106 ? 1.868 8.006 30.014 1.00 65.69 106 GLU A CA 1
ATOM 831 C C . GLU A 1 106 ? 1.477 6.545 30.322 1.00 65.69 106 GLU A C 1
ATOM 833 O O . GLU A 1 106 ? 0.302 6.182 30.259 1.00 65.69 106 GLU A O 1
ATOM 838 N N . ASN A 1 107 ? 2.437 5.692 30.693 1.00 54.34 107 ASN A N 1
ATOM 839 C CA . ASN A 1 107 ? 2.184 4.297 31.051 1.00 54.34 107 ASN A CA 1
ATOM 840 C C . ASN A 1 107 ? 2.040 4.119 32.571 1.00 54.34 107 ASN A C 1
ATOM 842 O O . ASN A 1 107 ? 2.952 3.659 33.268 1.00 54.34 107 ASN A O 1
ATOM 846 N N . GLU A 1 108 ? 0.846 4.418 33.089 1.00 57.94 108 GLU A N 1
ATOM 847 C CA . GLU A 1 108 ? 0.499 4.222 34.507 1.00 57.94 108 GLU A CA 1
ATOM 848 C C . GLU A 1 108 ? 0.601 2.754 34.962 1.00 57.94 108 GLU A C 1
ATOM 850 O O . GLU A 1 108 ? 0.830 2.491 36.139 1.00 57.94 108 GLU A O 1
ATOM 855 N N . SER A 1 109 ? 0.505 1.804 34.024 1.00 55.59 109 SER A N 1
ATOM 856 C CA . SER A 1 109 ? 0.517 0.356 34.280 1.00 55.59 109 SER A CA 1
ATOM 857 C C . SER A 1 109 ? 1.904 -0.268 34.484 1.00 55.59 109 SER A C 1
ATOM 859 O O . SER A 1 109 ? 1.987 -1.443 34.841 1.00 55.59 109 SER A O 1
ATOM 861 N N . LEU A 1 110 ? 2.993 0.481 34.269 1.00 63.44 110 LEU A N 1
ATOM 862 C CA . LEU A 1 110 ? 4.347 -0.023 34.513 1.00 63.44 110 LEU A CA 1
ATOM 863 C C . LEU A 1 110 ? 4.636 -0.074 36.016 1.00 63.44 110 LEU A C 1
ATOM 865 O O . LEU A 1 110 ? 4.484 0.932 36.720 1.00 63.44 110 LEU A O 1
ATOM 869 N N . ASP A 1 111 ? 5.106 -1.230 36.488 1.00 67.25 111 ASP A N 1
ATOM 870 C CA . ASP A 1 111 ? 5.615 -1.364 37.849 1.00 67.25 111 ASP A CA 1
ATOM 871 C C . ASP A 1 111 ? 6.847 -0.464 38.083 1.00 67.25 111 ASP A C 1
ATOM 873 O O . ASP A 1 111 ? 7.495 0.045 37.157 1.00 67.25 111 ASP A O 1
ATOM 877 N N . LEU A 1 112 ? 7.146 -0.211 39.358 1.00 52.00 112 LEU A N 1
ATOM 878 C CA . LEU A 1 112 ? 8.208 0.706 39.768 1.00 52.00 112 LEU A CA 1
ATOM 879 C C . LEU A 1 112 ? 9.596 0.252 39.276 1.00 52.00 112 LEU A C 1
ATOM 881 O O . LEU A 1 112 ? 10.431 1.090 38.940 1.00 52.00 112 LEU A O 1
ATOM 885 N N . GLU A 1 113 ? 9.824 -1.058 39.179 1.00 55.66 113 GLU A N 1
ATOM 886 C CA . GLU A 1 113 ? 11.092 -1.651 38.745 1.00 55.66 113 GLU A CA 1
ATOM 887 C C . GLU A 1 113 ? 11.356 -1.368 37.256 1.00 55.66 113 GLU A C 1
ATOM 889 O O . GLU A 1 113 ? 12.449 -0.931 36.883 1.00 55.66 113 GLU A O 1
ATOM 894 N N . HIS A 1 114 ? 10.330 -1.485 36.408 1.00 60.94 114 HIS A N 1
ATOM 895 C CA . HIS A 1 114 ? 10.402 -1.137 34.989 1.00 60.94 114 HIS A CA 1
ATOM 896 C C . HIS A 1 114 ? 10.583 0.364 34.762 1.00 60.94 114 HIS A C 1
ATOM 898 O O . HIS A 1 114 ? 11.349 0.766 33.880 1.00 60.94 114 HIS A O 1
ATOM 904 N N . LYS A 1 115 ? 9.932 1.213 35.569 1.00 54.47 115 LYS A N 1
ATOM 905 C CA . LYS A 1 115 ? 10.141 2.668 35.508 1.00 54.47 115 LYS A CA 1
ATOM 906 C C . LYS A 1 115 ? 11.598 3.012 35.820 1.00 54.47 115 LYS A C 1
ATOM 908 O O . LYS A 1 115 ? 12.233 3.711 35.031 1.00 54.47 115 LYS A O 1
ATOM 913 N N . ILE A 1 116 ? 12.163 2.459 36.896 1.00 57.09 116 ILE A N 1
ATOM 914 C CA . ILE A 1 116 ? 13.568 2.671 37.286 1.00 57.09 116 ILE A CA 1
ATOM 915 C C . ILE A 1 116 ? 14.532 2.203 36.186 1.00 57.09 116 ILE A C 1
ATOM 917 O O . ILE A 1 116 ? 15.473 2.925 35.845 1.00 57.09 116 ILE A O 1
ATOM 921 N N . LEU A 1 117 ? 14.284 1.038 35.580 1.00 60.66 117 LEU A N 1
ATOM 922 C CA . LEU A 1 117 ? 15.129 0.507 34.507 1.00 60.66 117 LEU A CA 1
ATOM 923 C C . LEU A 1 117 ? 15.106 1.400 33.253 1.00 60.66 117 LEU A C 1
ATOM 925 O O . LEU A 1 117 ? 16.150 1.643 32.644 1.00 60.66 117 LEU A O 1
ATOM 929 N N . ASN A 1 118 ? 13.935 1.935 32.898 1.00 60.19 118 ASN A N 1
ATOM 930 C CA . ASN A 1 118 ? 13.770 2.844 31.764 1.00 60.19 118 ASN A CA 1
ATOM 931 C C . ASN A 1 118 ? 14.427 4.210 32.016 1.00 60.19 118 ASN A C 1
ATOM 933 O O . ASN A 1 118 ? 15.102 4.736 31.128 1.00 60.19 118 ASN A O 1
ATOM 937 N N . TYR A 1 119 ? 14.333 4.747 33.237 1.00 60.28 119 TYR A N 1
ATOM 938 C CA . TYR A 1 119 ? 15.072 5.951 33.628 1.00 60.28 119 TYR A CA 1
ATOM 939 C C . TYR A 1 119 ? 16.590 5.727 33.595 1.00 60.28 119 TYR A C 1
ATOM 941 O O . TYR A 1 119 ? 17.325 6.559 33.060 1.00 60.28 119 TYR A O 1
ATOM 949 N N . ALA A 1 120 ? 17.080 4.583 34.079 1.00 60.00 120 ALA A N 1
ATOM 950 C CA . ALA A 1 120 ? 18.500 4.237 34.012 1.00 60.00 120 ALA A CA 1
ATOM 951 C C . ALA A 1 120 ? 18.997 4.092 32.559 1.00 60.00 120 ALA A C 1
ATOM 953 O O . ALA A 1 120 ? 20.095 4.549 32.226 1.00 60.00 120 ALA A O 1
ATOM 954 N N . ALA A 1 121 ? 18.184 3.507 31.673 1.00 64.19 121 ALA A N 1
ATOM 955 C CA . ALA A 1 121 ? 18.485 3.396 30.248 1.00 64.19 121 ALA A CA 1
ATOM 956 C C . ALA A 1 121 ? 18.510 4.764 29.548 1.00 64.19 121 ALA A C 1
ATOM 958 O O . ALA A 1 121 ? 19.407 5.016 28.742 1.00 64.19 121 ALA A O 1
ATOM 959 N N . LEU A 1 122 ? 17.587 5.665 29.893 1.00 65.81 122 LEU A N 1
ATOM 960 C CA . LEU A 1 122 ? 17.561 7.039 29.396 1.00 65.81 122 LEU A CA 1
ATOM 961 C C . LEU A 1 122 ? 18.807 7.819 29.833 1.00 65.81 122 LEU A C 1
ATOM 963 O O . LEU A 1 122 ? 19.455 8.461 29.008 1.00 65.81 122 LEU A O 1
ATOM 967 N N . VAL A 1 123 ? 19.194 7.718 31.107 1.00 62.56 123 VAL A N 1
ATOM 968 C CA . VAL A 1 123 ? 20.419 8.349 31.620 1.00 62.56 123 VAL A CA 1
ATOM 969 C C . VAL A 1 123 ? 21.647 7.789 30.901 1.00 62.56 123 VAL A C 1
ATOM 971 O O . VAL A 1 123 ? 22.490 8.555 30.437 1.00 62.56 123 VAL A O 1
ATOM 974 N N . ALA A 1 124 ? 21.732 6.470 30.714 1.00 58.81 124 ALA A N 1
ATOM 975 C CA . ALA A 1 124 ? 22.820 5.851 29.962 1.00 58.81 124 ALA A CA 1
ATOM 976 C C . ALA A 1 124 ? 22.842 6.288 28.484 1.00 58.81 124 ALA A C 1
ATOM 978 O O . ALA A 1 124 ? 23.920 6.513 27.930 1.00 58.81 124 ALA A O 1
ATOM 979 N N . PHE A 1 125 ? 21.676 6.437 27.850 1.00 62.94 125 PHE A N 1
ATOM 980 C CA . PHE A 1 125 ? 21.531 6.927 26.478 1.00 62.94 125 PHE A CA 1
ATOM 981 C C . PHE A 1 125 ? 22.051 8.361 26.340 1.00 62.94 125 PHE A C 1
ATOM 983 O O . PHE A 1 125 ? 22.906 8.619 25.490 1.00 62.94 125 PHE A O 1
ATOM 990 N N . VAL A 1 126 ? 21.609 9.262 27.220 1.00 60.38 126 VAL A N 1
ATOM 991 C CA . VAL A 1 126 ? 22.027 10.670 27.245 1.00 60.38 126 VAL A CA 1
ATOM 992 C C . VAL A 1 126 ? 23.530 10.786 27.524 1.00 60.38 126 VAL A C 1
ATOM 994 O O . VAL A 1 126 ? 24.244 11.478 26.802 1.00 60.38 126 VAL A O 1
ATOM 997 N N . VAL A 1 127 ? 24.053 10.044 28.503 1.00 62.75 127 VAL A N 1
ATOM 998 C CA . VAL A 1 127 ? 25.481 10.076 28.870 1.00 62.75 127 VAL A CA 1
ATOM 999 C C . VAL A 1 127 ? 26.379 9.526 27.754 1.00 62.75 127 VAL A C 1
ATOM 1001 O O . VAL A 1 127 ? 27.445 10.086 27.491 1.00 62.75 127 VAL A O 1
ATOM 1004 N N . ASN A 1 128 ? 25.958 8.460 27.065 1.00 55.00 128 ASN A N 1
ATOM 1005 C CA . ASN A 1 128 ? 26.727 7.860 25.972 1.00 55.00 128 ASN A CA 1
ATOM 1006 C C . ASN A 1 128 ? 26.714 8.735 24.704 1.00 55.00 128 ASN A C 1
ATOM 1008 O O . ASN A 1 128 ? 27.732 8.856 24.026 1.00 55.00 128 ASN A O 1
ATOM 1012 N N . ARG A 1 129 ? 25.582 9.381 24.393 1.00 58.38 129 ARG A N 1
ATOM 1013 C CA . ARG A 1 129 ? 25.441 10.267 23.223 1.00 58.38 129 ARG A CA 1
ATOM 1014 C C . ARG A 1 129 ? 26.173 11.592 23.376 1.00 58.38 129 ARG A C 1
ATOM 1016 O O . ARG A 1 129 ? 26.754 12.068 22.406 1.00 58.38 129 ARG A O 1
ATOM 1023 N N . LEU A 1 130 ? 26.204 12.148 24.585 1.00 54.66 130 LEU A N 1
ATOM 1024 C CA . LEU A 1 130 ? 26.913 13.398 24.855 1.00 54.66 130 LEU A CA 1
ATOM 1025 C C . LEU A 1 130 ? 28.441 13.213 24.968 1.00 54.66 130 LEU A C 1
ATOM 1027 O O . LEU A 1 130 ? 29.162 14.193 25.111 1.00 54.66 130 LEU A O 1
ATOM 1031 N N . GLY A 1 131 ? 28.956 11.978 24.875 1.00 49.34 131 GLY A N 1
ATOM 1032 C CA . GLY A 1 131 ? 30.395 11.700 24.775 1.00 49.34 131 GLY A CA 1
ATOM 1033 C C . GLY A 1 131 ? 31.202 11.974 26.049 1.00 49.34 131 GLY A C 1
ATOM 1034 O O . GLY A 1 131 ? 32.429 12.015 25.995 1.00 49.34 131 GLY A O 1
ATOM 1035 N N . PHE A 1 132 ? 30.544 12.152 27.199 1.00 50.72 132 PHE A N 1
ATOM 1036 C CA . PHE A 1 132 ? 31.198 12.656 28.413 1.00 50.72 132 PHE A CA 1
ATOM 1037 C C . PHE A 1 132 ? 31.861 11.596 29.310 1.00 50.72 132 PHE A C 1
ATOM 1039 O O . PHE A 1 132 ? 32.462 11.979 30.310 1.00 50.72 132 PHE A O 1
ATOM 1046 N N . PHE A 1 133 ? 31.817 10.288 29.007 1.00 55.03 133 PHE A N 1
ATOM 1047 C CA . PHE A 1 133 ? 32.326 9.273 29.949 1.00 55.03 133 PHE A CA 1
ATOM 1048 C C . PHE A 1 133 ? 32.989 8.034 29.322 1.00 55.03 133 PHE A C 1
ATOM 1050 O O . PHE A 1 133 ? 32.439 7.434 28.396 1.00 55.03 133 PHE A O 1
ATOM 1057 N N . PRO A 1 134 ? 34.112 7.533 29.887 1.00 55.91 134 PRO A N 1
ATOM 1058 C CA . PRO A 1 134 ? 34.677 6.248 29.506 1.00 55.91 134 PRO A CA 1
ATOM 1059 C C . PRO A 1 134 ? 33.924 5.122 30.232 1.00 55.91 134 PRO A C 1
ATOM 1061 O O . PRO A 1 134 ? 34.386 4.575 31.238 1.00 55.91 134 PRO A O 1
ATOM 1064 N N . LEU A 1 135 ? 32.775 4.732 29.675 1.00 50.03 135 LEU A N 1
ATOM 1065 C CA . LEU A 1 135 ? 31.999 3.544 30.061 1.00 50.03 135 LEU A CA 1
ATOM 1066 C C . LEU A 1 135 ? 32.869 2.279 30.298 1.00 50.03 135 LEU A C 1
ATOM 1068 O O . LEU A 1 135 ? 32.606 1.548 31.258 1.00 50.03 135 LEU A O 1
ATOM 1072 N N . PRO A 1 136 ? 33.955 2.023 29.530 1.00 58.59 136 PRO A N 1
ATOM 1073 C CA . PRO A 1 136 ? 34.841 0.884 29.780 1.00 58.59 136 PRO A CA 1
ATOM 1074 C C . PRO A 1 136 ? 35.520 0.893 31.159 1.00 58.59 136 PRO A C 1
ATOM 1076 O O . PRO A 1 136 ? 35.790 -0.173 31.710 1.00 58.59 136 PRO A O 1
ATOM 1079 N N . THR A 1 137 ? 35.781 2.063 31.746 1.00 58.00 137 THR A N 1
ATOM 1080 C CA . THR A 1 137 ? 36.499 2.200 33.026 1.00 58.00 137 THR A CA 1
ATOM 1081 C C . THR A 1 137 ? 35.601 1.881 34.221 1.00 58.00 137 THR A C 1
ATOM 1083 O O . THR A 1 137 ? 36.038 1.212 35.160 1.00 58.00 137 THR A O 1
ATOM 1086 N N . ILE A 1 138 ? 34.331 2.290 34.157 1.00 56.19 138 ILE A N 1
ATOM 1087 C CA . ILE A 1 138 ? 33.305 1.951 35.156 1.00 56.19 138 ILE A CA 1
ATOM 1088 C C . ILE A 1 138 ? 33.030 0.444 35.108 1.00 56.19 138 ILE A C 1
ATOM 1090 O O . ILE A 1 138 ? 33.114 -0.241 36.126 1.00 56.19 138 ILE A O 1
ATOM 1094 N N . LEU A 1 139 ? 32.849 -0.106 33.903 1.00 56.59 139 LEU A N 1
ATOM 1095 C CA . LEU A 1 139 ? 32.663 -1.544 33.705 1.00 56.59 139 LEU A CA 1
ATOM 1096 C C . LEU A 1 139 ? 33.879 -2.363 34.162 1.00 56.59 139 LEU A C 1
ATOM 1098 O O . LEU A 1 139 ? 33.710 -3.456 34.693 1.00 56.59 139 LEU A O 1
ATOM 1102 N N . LYS A 1 140 ? 35.107 -1.849 34.014 1.00 65.44 140 LYS A N 1
ATOM 1103 C CA . LYS A 1 140 ? 36.329 -2.507 34.509 1.00 65.44 140 LYS A CA 1
ATOM 1104 C C . LYS A 1 140 ? 36.408 -2.529 36.039 1.00 65.44 140 LYS A C 1
ATOM 1106 O O . LYS A 1 140 ? 36.924 -3.500 36.584 1.00 65.44 140 LYS A O 1
ATOM 1111 N N . LYS A 1 141 ? 35.895 -1.504 36.731 1.00 62.19 141 LYS A N 1
ATOM 1112 C CA . LYS A 1 141 ? 35.794 -1.490 38.202 1.00 62.19 141 LYS A CA 1
ATOM 1113 C C . LYS A 1 141 ? 34.712 -2.446 38.705 1.00 62.19 141 LYS A C 1
ATOM 1115 O O . LYS A 1 141 ? 34.998 -3.238 39.593 1.00 62.19 141 LYS A O 1
ATOM 1120 N N . ILE A 1 142 ? 33.540 -2.460 38.072 1.00 57.69 142 ILE A N 1
ATOM 1121 C CA . ILE A 1 142 ? 32.447 -3.387 38.414 1.00 57.69 142 ILE A CA 1
ATOM 1122 C C . ILE A 1 142 ? 32.860 -4.847 38.144 1.00 57.69 142 ILE A C 1
ATOM 1124 O O . ILE A 1 142 ? 32.595 -5.735 38.948 1.00 57.69 142 ILE A O 1
ATOM 1128 N N . LYS A 1 143 ? 33.611 -5.109 37.062 1.00 59.38 143 LYS A N 1
ATOM 1129 C CA . LYS A 1 143 ? 34.154 -6.445 36.740 1.00 59.38 143 LYS A CA 1
ATOM 1130 C C . LYS A 1 143 ? 35.181 -6.983 37.745 1.00 59.38 143 LYS A C 1
ATOM 1132 O O . LYS A 1 143 ? 35.435 -8.184 37.724 1.00 59.38 143 LYS A O 1
ATOM 1137 N N . ARG A 1 144 ? 35.786 -6.137 38.590 1.00 65.25 144 ARG A N 1
ATOM 1138 C CA . ARG A 1 144 ? 36.743 -6.567 39.629 1.00 65.25 144 ARG A CA 1
ATOM 1139 C C . ARG A 1 144 ? 36.069 -7.140 40.878 1.00 65.25 144 ARG A C 1
ATOM 1141 O O . ARG A 1 144 ? 36.771 -7.708 41.705 1.00 65.25 144 ARG A O 1
ATOM 1148 N N . LEU A 1 145 ? 34.745 -7.034 41.001 1.00 63.12 145 LEU A N 1
ATOM 1149 C CA . LEU A 1 145 ? 33.998 -7.716 42.054 1.00 63.12 145 LEU A CA 1
ATOM 1150 C C . LEU A 1 145 ? 34.026 -9.226 41.793 1.00 63.12 145 LEU A C 1
ATOM 1152 O O . LEU A 1 145 ? 33.705 -9.686 40.690 1.00 63.12 145 LEU A O 1
ATOM 1156 N N . THR A 1 146 ? 34.433 -10.008 42.789 1.00 61.88 146 THR A N 1
ATOM 1157 C CA . THR A 1 146 ? 34.459 -11.475 42.676 1.00 61.88 146 THR A CA 1
ATOM 1158 C C . THR A 1 146 ? 33.033 -12.031 42.536 1.00 61.88 146 THR A C 1
ATOM 1160 O O . THR A 1 146 ? 32.085 -11.381 42.975 1.00 61.88 146 THR A O 1
ATOM 1163 N N . PRO A 1 147 ? 32.826 -13.205 41.911 1.00 50.47 147 PRO A N 1
ATOM 1164 C CA . PRO A 1 147 ? 31.491 -13.801 41.778 1.00 50.47 147 PRO A CA 1
ATOM 1165 C C . PRO A 1 147 ? 30.761 -13.964 43.123 1.00 50.47 147 PRO A C 1
ATOM 1167 O O . PRO A 1 147 ? 29.601 -13.598 43.232 1.00 50.47 147 PRO A O 1
ATOM 1170 N N . GLN A 1 148 ? 31.476 -14.354 44.185 1.00 49.25 148 GLN A N 1
ATOM 1171 C CA . GLN A 1 148 ? 30.925 -14.467 45.545 1.00 49.25 148 GLN A CA 1
ATOM 1172 C C . GLN A 1 148 ? 30.482 -13.120 46.141 1.00 49.25 148 GLN A C 1
ATOM 1174 O O . GLN A 1 148 ? 29.508 -13.070 46.882 1.00 49.25 148 GLN A O 1
ATOM 1179 N N . GLN A 1 149 ? 31.145 -12.014 45.784 1.00 57.19 149 GLN A N 1
ATOM 1180 C CA . GLN A 1 149 ? 30.703 -10.664 46.162 1.00 57.19 149 GLN A CA 1
ATOM 1181 C C . GLN A 1 149 ? 29.486 -10.195 45.358 1.00 57.19 149 GLN A C 1
ATOM 1183 O O . GLN A 1 149 ? 28.775 -9.306 45.810 1.00 57.19 149 GLN A O 1
ATOM 1188 N N . ARG A 1 150 ? 29.248 -10.767 44.171 1.00 55.25 150 ARG A N 1
ATOM 1189 C CA . ARG A 1 150 ? 28.101 -10.429 43.318 1.00 55.25 150 ARG A CA 1
ATOM 1190 C C . ARG A 1 150 ? 26.847 -11.198 43.708 1.00 55.25 150 ARG A C 1
ATOM 1192 O O . ARG A 1 150 ? 25.778 -10.608 43.730 1.00 55.25 150 ARG A O 1
ATOM 1199 N N . ASP A 1 151 ? 26.989 -12.472 44.058 1.00 49.03 151 ASP A N 1
ATOM 1200 C CA . ASP A 1 151 ? 25.848 -13.333 44.384 1.00 49.03 151 ASP A CA 1
ATOM 1201 C C . ASP A 1 151 ? 25.267 -13.055 45.787 1.00 49.03 151 ASP A C 1
ATOM 1203 O O . ASP A 1 151 ? 24.130 -13.425 46.066 1.00 49.03 151 ASP A O 1
ATOM 1207 N N . GLY A 1 152 ? 26.026 -12.372 46.654 1.00 56.56 152 GLY A N 1
ATOM 1208 C CA . GLY A 1 152 ? 25.581 -11.917 47.978 1.00 56.56 152 GLY A CA 1
ATOM 1209 C C . GLY A 1 152 ? 25.198 -10.434 48.066 1.00 56.56 152 GLY A C 1
ATOM 1210 O O . GLY A 1 152 ? 24.775 -9.989 49.130 1.00 56.56 152 GLY A O 1
ATOM 1211 N N . MET A 1 153 ? 25.353 -9.651 46.989 1.00 57.53 153 MET A N 1
ATOM 1212 C CA . MET A 1 153 ? 24.960 -8.237 46.979 1.00 57.53 153 MET A CA 1
ATOM 1213 C C . MET A 1 153 ? 23.483 -8.093 46.622 1.00 57.53 153 MET A C 1
ATOM 1215 O O . MET A 1 153 ? 23.057 -8.463 45.530 1.00 57.53 153 MET A O 1
ATOM 1219 N N . GLY A 1 154 ? 22.712 -7.489 47.527 1.00 60.94 154 GLY A N 1
ATOM 1220 C CA . GLY A 1 154 ? 21.384 -6.980 47.202 1.00 60.94 154 GLY A CA 1
ATOM 1221 C C . GLY A 1 154 ? 21.443 -5.848 46.160 1.00 60.94 154 GLY A C 1
ATOM 1222 O O . GLY A 1 154 ? 22.498 -5.232 45.970 1.00 60.94 154 GLY A O 1
ATOM 1223 N N . PRO A 1 155 ? 20.320 -5.546 45.486 1.00 44.31 155 PRO A N 1
ATOM 1224 C CA . PRO A 1 155 ? 20.248 -4.522 44.440 1.00 44.31 155 PRO A CA 1
ATOM 1225 C C . PRO A 1 155 ? 20.724 -3.135 44.907 1.00 44.31 155 PRO A C 1
ATOM 1227 O O . PRO A 1 155 ? 21.333 -2.409 44.125 1.00 44.31 155 PRO A O 1
ATOM 1230 N N . GLU A 1 156 ? 20.539 -2.803 46.186 1.00 46.25 156 GLU A N 1
ATOM 1231 C CA . GLU A 1 156 ? 21.008 -1.551 46.798 1.00 46.25 156 GLU A CA 1
ATOM 1232 C C . GLU A 1 156 ? 22.537 -1.492 46.922 1.00 46.25 156 GLU A C 1
ATOM 1234 O O . GLU A 1 156 ? 23.160 -0.533 46.472 1.00 46.25 156 GLU A O 1
ATOM 1239 N N . ALA A 1 157 ? 23.169 -2.564 47.413 1.00 60.41 157 ALA A N 1
ATOM 1240 C CA . ALA A 1 157 ? 24.627 -2.653 47.526 1.00 60.41 157 ALA A CA 1
ATOM 1241 C C . ALA A 1 157 ? 25.321 -2.620 46.150 1.00 60.41 157 ALA A C 1
ATOM 1243 O O . ALA A 1 157 ? 26.429 -2.097 46.003 1.00 60.41 157 ALA A O 1
ATOM 1244 N N . PHE A 1 158 ? 24.654 -3.147 45.118 1.00 60.56 158 PHE A N 1
ATOM 1245 C CA . PHE A 1 158 ? 25.115 -3.022 43.739 1.00 60.56 158 PHE A CA 1
ATOM 1246 C C . PHE A 1 158 ? 25.004 -1.579 43.228 1.00 60.56 158 PHE A C 1
ATOM 1248 O O . PHE A 1 158 ? 25.941 -1.082 42.596 1.00 60.56 158 PHE A O 1
ATOM 1255 N N . LEU A 1 159 ? 23.894 -0.892 43.519 1.00 52.56 159 LEU A N 1
ATOM 1256 C CA . LEU A 1 159 ? 23.702 0.514 43.166 1.00 52.56 159 LEU A CA 1
ATOM 1257 C C . LEU A 1 159 ? 24.775 1.399 43.816 1.00 52.56 159 LEU A C 1
ATOM 1259 O O . LEU A 1 159 ? 25.396 2.209 43.128 1.00 52.56 159 LEU A O 1
ATOM 1263 N N . ASP A 1 160 ? 25.069 1.178 45.096 1.00 58.69 160 ASP A N 1
ATOM 1264 C CA . ASP A 1 160 ? 26.116 1.893 45.831 1.00 58.69 160 ASP A CA 1
ATOM 1265 C C . ASP A 1 160 ? 27.503 1.687 45.214 1.00 58.69 160 ASP A C 1
ATOM 1267 O O . ASP A 1 160 ? 28.262 2.644 45.042 1.00 58.69 160 ASP A O 1
ATOM 1271 N N . ALA A 1 161 ? 27.825 0.463 44.786 1.00 62.16 161 ALA A N 1
ATOM 1272 C CA . ALA A 1 161 ? 29.083 0.175 44.101 1.00 62.16 161 ALA A CA 1
ATOM 1273 C C . ALA A 1 161 ? 29.197 0.901 42.745 1.00 62.16 161 ALA A C 1
ATOM 1275 O O . ALA A 1 161 ? 30.290 1.326 42.351 1.00 62.16 161 ALA A O 1
ATOM 1276 N N . VAL A 1 162 ? 28.081 1.070 42.028 1.00 55.19 162 VAL A N 1
ATOM 1277 C CA . VAL A 1 162 ? 28.021 1.856 40.785 1.00 55.19 162 VAL A CA 1
ATOM 1278 C C . VAL A 1 162 ? 28.184 3.349 41.081 1.00 55.19 162 VAL A C 1
ATOM 1280 O O . VAL A 1 162 ? 28.984 4.013 40.419 1.00 55.19 162 VAL A O 1
ATOM 1283 N N . VAL A 1 163 ? 27.495 3.872 42.097 1.00 59.81 163 VAL A N 1
ATOM 1284 C CA . VAL A 1 163 ? 27.577 5.281 42.513 1.00 59.81 163 VAL A CA 1
ATOM 1285 C C . VAL A 1 163 ? 28.996 5.638 42.963 1.00 59.81 163 VAL A C 1
ATOM 1287 O O . VAL A 1 163 ? 29.568 6.614 42.470 1.00 59.81 163 VAL A O 1
ATOM 1290 N N . ASP A 1 164 ? 29.630 4.818 43.803 1.00 64.62 164 ASP A N 1
ATOM 1291 C CA . ASP A 1 164 ? 31.016 5.031 44.239 1.00 64.62 164 ASP A CA 1
ATOM 1292 C C . ASP A 1 164 ? 32.025 4.904 43.083 1.00 64.62 164 ASP A C 1
ATOM 1294 O O . ASP A 1 164 ? 33.053 5.591 43.069 1.00 64.62 164 ASP A O 1
ATOM 1298 N N . ALA A 1 165 ? 31.735 4.095 42.057 1.00 62.06 165 ALA A N 1
ATOM 1299 C CA . ALA A 1 165 ? 32.565 4.028 40.854 1.00 62.06 165 ALA A CA 1
ATOM 1300 C C . ALA A 1 165 ? 32.493 5.310 40.002 1.00 62.06 165 ALA A C 1
ATOM 1302 O O . ALA A 1 165 ? 33.487 5.656 39.351 1.00 62.06 165 ALA A O 1
ATOM 1303 N N . VAL A 1 166 ? 31.355 6.013 40.023 1.00 51.19 166 VAL A N 1
ATOM 1304 C CA . VAL A 1 166 ? 31.086 7.252 39.267 1.00 51.19 166 VAL A CA 1
ATOM 1305 C C . VAL A 1 166 ? 31.523 8.508 40.039 1.00 51.19 166 VAL A C 1
ATOM 1307 O O . VAL A 1 166 ? 31.957 9.492 39.437 1.00 51.19 166 VAL A O 1
ATOM 1310 N N . LYS A 1 167 ? 31.518 8.458 41.374 1.00 59.28 167 LYS A N 1
ATOM 1311 C CA . LYS A 1 167 ? 31.834 9.563 42.300 1.00 59.28 167 LYS A CA 1
ATOM 1312 C C . LYS A 1 167 ? 33.134 10.345 42.025 1.00 59.28 167 LYS A C 1
ATOM 1314 O O . LYS A 1 167 ? 33.103 11.572 42.118 1.00 59.28 167 LYS A O 1
ATOM 1319 N N . PRO A 1 168 ? 34.273 9.728 41.639 1.00 56.91 168 PRO A N 1
ATOM 1320 C CA . PRO A 1 168 ? 35.504 10.468 41.336 1.00 56.91 168 PRO A CA 1
ATOM 1321 C C . PRO A 1 168 ? 35.374 11.402 40.126 1.00 56.91 168 PRO A C 1
ATOM 1323 O O . PRO A 1 168 ? 36.124 12.367 40.010 1.00 56.91 168 PRO A O 1
ATOM 1326 N N . PHE A 1 169 ? 34.424 11.120 39.235 1.00 52.31 169 PHE A N 1
ATOM 1327 C CA . PHE A 1 169 ? 34.200 11.873 38.006 1.00 52.31 169 PHE A CA 1
ATOM 1328 C C . PHE A 1 169 ? 33.161 12.992 38.180 1.00 52.31 169 PHE A C 1
ATOM 1330 O O . PHE A 1 169 ? 33.135 13.934 37.393 1.00 52.31 169 PHE A O 1
ATOM 1337 N N . ALA A 1 170 ? 32.364 12.945 39.255 1.00 48.22 170 ALA A N 1
ATOM 1338 C CA . ALA A 1 170 ? 31.387 13.977 39.605 1.00 48.22 170 ALA A CA 1
ATOM 1339 C C . ALA A 1 170 ? 32.032 15.330 39.977 1.00 48.22 170 ALA A C 1
ATOM 1341 O O . ALA A 1 170 ? 31.388 16.367 39.868 1.00 48.22 170 ALA A O 1
ATOM 1342 N N . LYS A 1 171 ? 33.327 15.355 40.338 1.00 44.72 171 LYS A N 1
ATOM 1343 C CA . LYS A 1 171 ? 34.079 16.601 40.600 1.00 44.72 171 LYS A CA 1
ATOM 1344 C C . LYS A 1 171 ? 34.283 17.490 39.361 1.00 44.72 171 LYS A C 1
ATOM 1346 O O . LYS A 1 171 ? 34.668 18.642 39.521 1.00 44.72 171 LYS A O 1
ATOM 1351 N N . VAL A 1 172 ? 34.051 16.978 38.149 1.00 40.94 172 VAL A N 1
ATOM 1352 C CA . VAL A 1 172 ? 34.309 17.692 36.880 1.00 40.94 172 VAL A CA 1
ATOM 1353 C C . VAL A 1 172 ? 33.050 18.393 36.333 1.00 40.94 172 VAL A C 1
ATOM 1355 O O . VAL A 1 172 ? 33.141 19.178 35.395 1.00 40.94 172 VAL A O 1
ATOM 1358 N N . LEU A 1 173 ? 31.875 18.168 36.931 1.00 38.62 173 LEU A N 1
ATOM 1359 C CA . LEU A 1 173 ? 30.592 18.694 36.448 1.00 38.62 173 LEU A CA 1
ATOM 1360 C C . LEU A 1 173 ? 29.795 19.354 37.590 1.00 38.62 173 LEU A C 1
ATOM 1362 O O . LEU A 1 173 ? 29.023 18.671 38.267 1.00 38.62 173 LEU A O 1
ATOM 1366 N N . PRO A 1 174 ? 29.924 20.674 37.815 1.00 39.09 174 PRO A N 1
ATOM 1367 C CA . PRO A 1 174 ? 29.025 21.377 38.720 1.00 39.09 174 PRO A CA 1
ATOM 1368 C C . PRO A 1 174 ? 27.656 21.520 38.035 1.00 39.09 174 PRO A C 1
ATOM 1370 O O . PRO A 1 174 ? 27.506 22.306 37.104 1.00 39.09 174 PRO A O 1
ATOM 1373 N N . GLY A 1 175 ? 26.670 20.718 38.457 1.00 47.94 175 GLY A N 1
ATOM 1374 C CA . GLY A 1 175 ? 25.280 20.833 37.983 1.00 47.94 175 GLY A CA 1
ATOM 1375 C C . GLY A 1 175 ? 24.439 19.550 37.945 1.00 47.94 175 GLY A C 1
ATOM 1376 O O . GLY A 1 175 ? 23.243 19.640 37.701 1.00 47.94 175 GLY A O 1
ATOM 1377 N N . LEU A 1 176 ? 25.018 18.368 38.191 1.00 36.16 176 LEU A N 1
ATOM 1378 C CA . LEU A 1 176 ? 24.298 17.076 38.123 1.00 36.16 176 LEU A CA 1
ATOM 1379 C C . LEU A 1 176 ? 24.114 16.368 39.482 1.00 36.16 176 LEU A C 1
ATOM 1381 O O . LEU A 1 176 ? 23.699 15.216 39.528 1.00 36.16 176 LEU A O 1
ATOM 1385 N N . MET A 1 177 ? 24.425 17.044 40.589 1.00 38.19 177 MET A N 1
ATOM 1386 C CA . MET A 1 177 ? 24.391 16.488 41.951 1.00 38.19 177 MET A CA 1
ATOM 1387 C C . MET A 1 177 ? 23.149 16.942 42.739 1.00 38.19 177 MET A C 1
ATOM 1389 O O . MET A 1 177 ? 23.287 17.629 43.745 1.00 38.19 177 MET A O 1
ATOM 1393 N N . PRO A 1 178 ? 21.933 16.576 42.307 1.00 44.16 178 PRO A N 1
ATOM 1394 C CA . PRO A 1 178 ? 20.977 16.136 43.319 1.00 44.16 178 PRO A CA 1
ATOM 1395 C C . PRO A 1 178 ? 20.131 14.968 42.799 1.00 44.16 178 PRO A C 1
ATOM 1397 O O . PRO A 1 178 ? 18.954 15.128 42.507 1.00 44.16 178 PRO A O 1
ATOM 1400 N N . LEU A 1 179 ? 20.735 13.785 42.650 1.00 35.19 179 LEU A N 1
ATOM 1401 C CA . LEU A 1 179 ? 19.989 12.524 42.486 1.00 35.19 179 LEU A CA 1
ATOM 1402 C C . LEU A 1 179 ? 20.581 11.349 43.282 1.00 35.19 179 LEU A C 1
ATOM 1404 O O . LEU A 1 179 ? 20.104 10.227 43.153 1.00 35.19 179 LEU A O 1
ATOM 1408 N N . PHE A 1 180 ? 21.590 11.576 44.127 1.00 35.31 180 PHE A N 1
ATOM 1409 C CA . PHE A 1 180 ? 22.187 10.502 44.920 1.00 35.31 180 PHE A CA 1
ATOM 1410 C C . PHE A 1 180 ? 22.426 10.958 46.356 1.00 35.31 180 PHE A C 1
ATOM 1412 O O . PHE A 1 180 ? 23.356 11.720 46.619 1.00 35.31 180 PHE A O 1
ATOM 1419 N N . VAL A 1 181 ? 21.613 10.454 47.286 1.00 36.91 181 VAL A N 1
ATOM 1420 C CA . VAL A 1 181 ? 21.912 10.486 48.721 1.00 36.91 181 VAL A CA 1
ATOM 1421 C C . VAL A 1 181 ? 21.761 9.073 49.284 1.00 36.91 181 VAL A C 1
ATOM 1423 O O . VAL A 1 181 ? 20.796 8.376 48.987 1.00 36.91 181 VAL A O 1
ATOM 1426 N N . LYS A 1 182 ? 22.781 8.671 50.053 1.00 38.25 182 LYS A N 1
ATOM 1427 C CA . LYS A 1 182 ? 22.918 7.409 50.793 1.00 38.25 182 LYS A CA 1
ATOM 1428 C C . LYS A 1 182 ? 21.812 7.238 51.836 1.00 38.25 182 LYS A C 1
ATOM 1430 O O . LYS A 1 182 ? 21.477 8.204 52.516 1.00 38.25 182 LYS A O 1
ATOM 1435 N N . GLN A 1 183 ? 21.383 6.000 52.058 1.00 35.16 183 GLN A N 1
ATOM 1436 C CA . GLN A 1 183 ? 20.573 5.608 53.211 1.00 35.16 183 GLN A CA 1
ATOM 1437 C C . GLN A 1 183 ? 21.476 4.894 54.233 1.00 35.16 183 GLN A C 1
ATOM 1439 O O . GLN A 1 183 ? 22.225 3.989 53.871 1.00 35.16 183 GLN A O 1
ATOM 1444 N N . GLN A 1 184 ? 21.464 5.351 55.488 1.00 35.59 184 GLN A N 1
ATOM 1445 C CA . GLN A 1 184 ? 22.044 4.640 56.631 1.00 35.59 184 GLN A CA 1
ATOM 1446 C C . GLN A 1 184 ? 20.897 4.066 57.469 1.00 35.59 184 GLN A C 1
ATOM 1448 O O . GLN A 1 184 ? 19.996 4.808 57.842 1.00 35.59 184 GLN A O 1
ATOM 1453 N N . ASP A 1 185 ? 20.973 2.752 57.676 1.00 43.16 185 ASP A N 1
ATOM 1454 C CA . ASP A 1 185 ? 20.375 1.868 58.684 1.00 43.16 185 ASP A CA 1
ATOM 1455 C C . ASP A 1 185 ? 19.075 2.278 59.407 1.00 43.16 185 ASP A C 1
ATOM 1457 O O . ASP A 1 185 ? 19.054 3.201 60.217 1.00 43.16 185 ASP A O 1
ATOM 1461 N N . GLY A 1 186 ? 18.055 1.421 59.254 1.00 37.25 186 GLY A N 1
ATOM 1462 C CA . GLY A 1 186 ? 17.087 1.120 60.317 1.00 37.25 186 GLY A CA 1
ATOM 1463 C C . GLY A 1 186 ? 15.653 1.610 60.104 1.00 37.25 186 GLY A C 1
ATOM 1464 O O . GLY A 1 186 ? 15.356 2.771 60.341 1.00 37.25 186 GLY A O 1
ATOM 1465 N N . ASP A 1 187 ? 14.788 0.651 59.763 1.00 37.03 187 ASP A N 1
ATOM 1466 C CA . ASP A 1 187 ? 13.324 0.600 59.894 1.00 37.03 187 ASP A CA 1
ATOM 1467 C C . ASP A 1 187 ? 12.419 1.594 59.134 1.00 37.03 187 ASP A C 1
ATOM 1469 O O . ASP A 1 187 ? 12.680 2.778 58.940 1.00 37.03 187 ASP A O 1
ATOM 1473 N N . PHE A 1 188 ? 11.313 1.020 58.651 1.00 39.97 188 PHE A N 1
ATOM 1474 C CA . PHE A 1 188 ? 10.304 1.620 57.783 1.00 39.97 188 PHE A CA 1
ATOM 1475 C C . PHE A 1 188 ? 9.589 2.805 58.441 1.00 39.97 188 PHE A C 1
ATOM 1477 O O . PHE A 1 188 ? 8.832 2.590 59.379 1.00 39.97 188 PHE A O 1
ATOM 1484 N N . GLU A 1 189 ? 9.707 4.005 57.857 1.00 34.09 189 GLU A N 1
ATOM 1485 C CA . GLU A 1 189 ? 8.613 4.986 57.765 1.00 34.09 189 GLU A CA 1
ATOM 1486 C C . GLU A 1 189 ? 8.945 6.167 56.822 1.00 34.09 189 GLU A C 1
ATOM 1488 O O . GLU A 1 189 ? 9.909 6.900 57.011 1.00 34.09 189 GLU A O 1
ATOM 1493 N N . THR A 1 190 ? 8.050 6.410 55.855 1.00 37.94 190 THR A N 1
ATOM 1494 C CA . THR A 1 190 ? 7.873 7.640 55.047 1.00 37.94 190 THR A CA 1
ATOM 1495 C C . THR A 1 190 ? 8.968 8.076 54.050 1.00 37.94 190 THR A C 1
ATOM 1497 O O . THR A 1 190 ? 10.167 8.013 54.287 1.00 37.94 190 THR A O 1
ATOM 1500 N N . ILE A 1 191 ? 8.495 8.561 52.891 1.00 34.34 191 ILE A N 1
ATOM 1501 C CA . ILE A 1 191 ? 9.250 9.214 51.803 1.00 34.34 191 ILE A CA 1
ATOM 1502 C C . ILE A 1 191 ? 10.273 10.203 52.398 1.00 34.34 191 ILE A C 1
ATOM 1504 O O . ILE A 1 191 ? 9.868 11.022 53.231 1.00 34.34 191 ILE A O 1
ATOM 1508 N N . PRO A 1 192 ? 11.560 10.197 51.989 1.00 39.41 192 PRO A N 1
ATOM 1509 C CA . PRO A 1 192 ? 12.538 11.103 52.573 1.00 39.41 192 PRO A CA 1
ATOM 1510 C C . PRO A 1 192 ? 12.122 12.548 52.285 1.00 39.41 192 PRO A C 1
ATOM 1512 O O . PRO A 1 192 ? 11.967 12.961 51.133 1.00 39.41 192 PRO A O 1
ATOM 1515 N N . LYS A 1 193 ? 11.914 13.323 53.353 1.00 45.94 193 LYS A N 1
ATOM 1516 C CA . LYS A 1 193 ? 11.755 14.776 53.261 1.00 45.94 193 LYS A CA 1
ATOM 1517 C C . LYS A 1 193 ? 13.023 15.339 52.619 1.00 45.94 193 LYS A C 1
ATOM 1519 O O . LYS A 1 193 ? 14.120 14.993 53.052 1.00 45.94 193 LYS A O 1
ATOM 1524 N N . ALA A 1 194 ? 12.857 16.184 51.599 1.00 47.00 194 ALA A N 1
ATOM 1525 C CA . ALA A 1 194 ? 13.958 16.916 50.978 1.00 47.00 194 ALA A CA 1
ATOM 1526 C C . ALA A 1 194 ? 14.843 17.539 52.067 1.00 47.00 194 ALA A C 1
ATOM 1528 O O . ALA A 1 194 ? 14.317 18.142 53.010 1.00 47.00 194 ALA A O 1
ATOM 1529 N N . ASP A 1 195 ? 16.163 17.358 51.965 1.00 61.53 195 ASP A N 1
ATOM 1530 C CA . ASP A 1 195 ? 17.076 17.951 52.935 1.00 61.53 195 ASP A CA 1
ATOM 1531 C C . ASP A 1 195 ? 16.962 19.483 52.913 1.00 61.53 195 ASP A C 1
ATOM 1533 O O . ASP A 1 195 ? 16.506 20.096 51.940 1.00 61.53 195 ASP A O 1
ATOM 1537 N N . ALA A 1 196 ? 17.318 20.111 54.035 1.00 65.56 196 ALA A N 1
ATOM 1538 C CA . ALA A 1 196 ? 17.152 21.551 54.210 1.00 65.56 196 ALA A CA 1
ATOM 1539 C C . ALA A 1 196 ? 17.856 22.351 53.100 1.00 65.56 196 ALA A C 1
ATOM 1541 O O . ALA A 1 196 ? 17.324 23.365 52.665 1.00 65.56 196 ALA A O 1
ATOM 1542 N N . ALA A 1 197 ? 18.980 21.846 52.582 1.00 58.00 197 ALA A N 1
ATOM 1543 C CA . ALA A 1 197 ? 19.735 22.471 51.501 1.00 58.00 197 ALA A CA 1
ATOM 1544 C C . ALA A 1 197 ? 19.006 22.411 50.146 1.00 58.00 197 ALA A C 1
ATOM 1546 O O . ALA A 1 197 ? 18.962 23.404 49.424 1.00 58.00 197 ALA A O 1
ATOM 1547 N N . SER A 1 198 ? 18.390 21.276 49.799 1.00 51.47 198 SER A N 1
ATOM 1548 C CA . SER A 1 198 ? 17.597 21.144 48.569 1.00 51.47 198 SER A CA 1
ATOM 1549 C C . SER A 1 198 ? 16.316 21.968 48.640 1.00 51.47 198 SER A C 1
ATOM 1551 O O . SER A 1 198 ? 15.891 22.540 47.636 1.00 51.47 198 SER A O 1
ATOM 1553 N N . LYS A 1 199 ? 15.710 22.053 49.830 1.00 60.38 199 LYS A N 1
ATOM 1554 C CA . LYS A 1 199 ? 14.542 22.900 50.073 1.00 60.38 199 LYS A CA 1
ATOM 1555 C C . LYS A 1 199 ? 14.896 24.386 49.966 1.00 60.38 199 LYS A C 1
ATOM 1557 O O . LYS A 1 199 ? 14.211 25.100 49.244 1.00 60.38 199 LYS A O 1
ATOM 1562 N N . GLU A 1 200 ? 15.979 24.825 50.602 1.00 67.94 200 GLU A N 1
ATOM 1563 C CA . GLU A 1 200 ? 16.463 26.211 50.545 1.00 67.94 200 GLU A CA 1
ATOM 1564 C C . GLU A 1 200 ? 16.824 26.620 49.110 1.00 67.94 200 GLU A C 1
ATOM 1566 O O . GLU A 1 200 ? 16.396 27.673 48.644 1.00 67.94 200 GLU A O 1
ATOM 1571 N N . TRP A 1 201 ? 17.503 25.750 48.355 1.00 77.12 201 TRP A N 1
ATOM 1572 C CA . TRP A 1 201 ? 17.801 26.013 46.946 1.00 77.12 201 TRP A CA 1
ATOM 1573 C C . TRP A 1 201 ? 16.539 26.082 46.076 1.00 77.12 201 TRP A C 1
ATOM 1575 O O . TRP A 1 201 ? 16.430 26.953 45.214 1.00 77.12 201 TRP A O 1
ATOM 1585 N N . ALA A 1 202 ? 15.570 25.182 46.284 1.00 52.00 202 ALA A N 1
ATOM 1586 C CA . ALA A 1 202 ? 14.309 25.213 45.548 1.00 52.00 202 ALA A CA 1
ATOM 1587 C C . ALA A 1 202 ? 13.509 26.485 45.865 1.00 52.00 202 ALA A C 1
ATOM 1589 O O . ALA A 1 202 ? 12.974 27.110 44.951 1.00 52.00 202 ALA A O 1
ATOM 1590 N N . GLU A 1 203 ? 13.469 26.899 47.131 1.00 67.62 203 GLU A N 1
ATOM 1591 C CA . GLU A 1 203 ? 12.830 28.140 47.570 1.00 67.62 203 GLU A CA 1
ATOM 1592 C C . GLU A 1 203 ? 13.537 29.374 46.988 1.00 67.62 203 GLU A C 1
ATOM 1594 O O . GLU A 1 203 ? 12.866 30.263 46.464 1.00 67.62 203 GLU A O 1
ATOM 1599 N N . GLU A 1 204 ? 14.873 29.408 46.968 1.00 73.19 204 GLU A N 1
ATOM 1600 C CA . GLU A 1 204 ? 15.649 30.488 46.346 1.00 73.19 204 GLU A CA 1
ATOM 1601 C C . GLU A 1 204 ? 15.430 30.542 44.825 1.00 73.19 204 GLU A C 1
ATOM 1603 O O . GLU A 1 204 ? 15.188 31.612 44.258 1.00 73.19 204 GLU A O 1
ATOM 1608 N N . PHE A 1 205 ? 15.430 29.389 44.151 1.00 59.50 205 PHE A N 1
ATOM 1609 C CA . PHE A 1 205 ? 15.191 29.298 42.712 1.00 59.50 205 PHE A CA 1
ATOM 1610 C C . PHE A 1 205 ? 13.765 29.718 42.333 1.00 59.50 205 PHE A C 1
ATOM 1612 O O . PHE A 1 205 ? 13.573 30.449 41.350 1.00 59.50 205 PHE A O 1
ATOM 1619 N N . ILE A 1 206 ? 12.762 29.288 43.108 1.00 62.81 206 ILE A N 1
ATOM 1620 C CA . ILE A 1 206 ? 11.367 29.715 42.949 1.00 62.81 206 ILE A CA 1
ATOM 1621 C C . ILE A 1 206 ? 11.280 31.225 43.164 1.00 62.81 206 ILE A C 1
ATOM 1623 O O . ILE A 1 206 ? 10.802 31.926 42.272 1.00 62.81 206 ILE A O 1
ATOM 1627 N N . HIS A 1 207 ? 11.836 31.747 44.258 1.00 78.00 207 HIS A N 1
ATOM 1628 C CA . HIS A 1 207 ? 11.807 33.172 44.576 1.00 78.00 207 HIS A CA 1
ATOM 1629 C C . HIS A 1 207 ? 12.481 34.031 43.495 1.00 78.00 207 HIS A C 1
ATOM 1631 O O . HIS A 1 207 ? 11.949 35.063 43.071 1.00 78.00 207 HIS A O 1
ATOM 1637 N N . GLU A 1 208 ? 13.637 33.611 42.976 1.00 73.62 208 GLU A N 1
ATOM 1638 C CA . GLU A 1 208 ? 14.326 34.354 41.923 1.00 73.62 208 GLU A CA 1
ATOM 1639 C C . GLU A 1 208 ? 13.574 34.286 40.582 1.00 73.62 208 GLU A C 1
ATOM 1641 O O . GLU A 1 208 ? 13.542 35.261 39.815 1.00 73.62 208 GLU A O 1
ATOM 1646 N N . THR A 1 209 ? 12.922 33.157 40.302 1.00 64.69 209 THR A N 1
ATOM 1647 C CA . THR A 1 209 ? 12.072 32.988 39.120 1.00 64.69 209 THR A CA 1
ATOM 1648 C C . THR A 1 209 ? 10.821 33.859 39.213 1.00 64.69 209 THR A C 1
ATOM 1650 O O . THR A 1 209 ? 10.522 34.591 38.264 1.00 64.69 209 THR A O 1
ATOM 1653 N N . GLU A 1 210 ? 10.145 33.874 40.360 1.00 72.56 210 GLU A N 1
ATOM 1654 C CA . GLU A 1 210 ? 8.997 34.738 40.645 1.00 72.56 210 GLU A CA 1
ATOM 1655 C C . GLU A 1 210 ? 9.374 36.215 40.532 1.00 72.56 210 GLU A C 1
ATOM 1657 O O . GLU A 1 210 ? 8.725 36.969 39.808 1.00 72.56 210 GLU A O 1
ATOM 1662 N N . LYS A 1 211 ? 10.512 36.629 41.100 1.00 84.94 211 LYS A N 1
ATOM 1663 C CA . LYS A 1 211 ? 11.032 38.000 40.967 1.00 84.94 211 LYS A CA 1
ATOM 1664 C C . LYS A 1 211 ? 11.264 38.398 39.505 1.00 84.94 211 LYS A C 1
ATOM 1666 O O . LYS A 1 211 ? 11.004 39.543 39.113 1.00 84.94 211 LYS A O 1
ATOM 1671 N N . LYS A 1 212 ? 11.747 37.473 38.663 1.00 79.88 212 LYS A N 1
ATOM 1672 C CA . LYS A 1 212 ? 11.922 37.694 37.212 1.00 79.88 212 LYS A CA 1
ATOM 1673 C C . LYS A 1 212 ? 10.578 37.773 36.483 1.00 79.88 212 LYS A C 1
ATOM 1675 O O . LYS A 1 212 ? 10.453 38.595 35.567 1.00 79.88 212 LYS A O 1
ATOM 1680 N N . ILE A 1 213 ? 9.594 36.963 36.875 1.00 74.00 213 ILE A N 1
ATOM 1681 C CA . ILE A 1 213 ? 8.225 36.993 36.342 1.00 74.00 213 ILE A CA 1
ATOM 1682 C C . ILE A 1 213 ? 7.545 38.313 36.714 1.00 74.00 213 ILE A C 1
ATOM 1684 O O . ILE A 1 213 ? 7.110 39.038 35.820 1.00 74.00 213 ILE A O 1
ATOM 1688 N N . ASP A 1 214 ? 7.568 38.713 37.980 1.00 81.38 214 ASP A N 1
ATOM 1689 C CA . ASP A 1 214 ? 6.941 39.947 38.456 1.00 81.38 214 ASP A CA 1
ATOM 1690 C C . ASP A 1 214 ? 7.570 41.199 37.856 1.00 81.38 214 ASP A C 1
ATOM 1692 O O . ASP A 1 214 ? 6.875 42.160 37.519 1.00 81.38 214 ASP A O 1
ATOM 1696 N N . LYS A 1 215 ? 8.889 41.197 37.640 1.00 87.06 215 LYS A N 1
ATOM 1697 C CA . LYS A 1 215 ? 9.558 42.284 36.915 1.00 87.06 215 LYS A CA 1
ATOM 1698 C C . LYS A 1 215 ? 9.067 42.392 35.468 1.00 87.06 215 LYS A C 1
ATOM 1700 O O . LYS A 1 215 ? 9.021 43.498 34.929 1.00 87.06 215 LYS A O 1
ATOM 1705 N N . LYS A 1 216 ? 8.721 41.275 34.817 1.00 83.25 216 LYS A N 1
ATOM 1706 C CA . LYS A 1 216 ? 8.129 41.279 33.469 1.00 83.25 216 LYS A CA 1
ATOM 1707 C C . LYS A 1 216 ? 6.655 41.681 33.505 1.00 83.25 216 LYS A C 1
ATOM 1709 O O . LYS A 1 216 ? 6.269 42.498 32.673 1.00 83.25 216 LYS A O 1
ATOM 1714 N N . ARG A 1 217 ? 5.878 41.202 34.484 1.00 82.00 217 ARG A N 1
ATOM 1715 C CA . ARG A 1 217 ? 4.478 41.602 34.697 1.00 82.00 217 ARG A CA 1
ATOM 1716 C C . ARG A 1 217 ? 4.353 43.105 34.921 1.00 82.00 217 ARG A C 1
ATOM 1718 O O . ARG A 1 217 ? 3.614 43.749 34.193 1.00 82.00 217 ARG A O 1
ATOM 1725 N N . ARG A 1 218 ? 5.159 43.698 35.811 1.00 86.25 218 ARG A N 1
ATOM 1726 C CA . ARG A 1 218 ? 5.167 45.157 36.043 1.00 86.25 218 ARG A CA 1
ATOM 1727 C C . ARG A 1 218 ? 5.497 45.961 34.785 1.00 86.25 218 ARG A C 1
ATOM 1729 O O . ARG A 1 218 ? 4.903 47.006 34.553 1.00 86.25 218 ARG A O 1
ATOM 1736 N N . LYS A 1 219 ? 6.420 45.475 33.948 1.00 85.06 219 LYS A N 1
ATOM 1737 C CA . LYS A 1 219 ? 6.741 46.121 32.663 1.00 85.06 219 LYS A CA 1
ATOM 1738 C C . LYS A 1 219 ? 5.593 46.033 31.663 1.00 85.06 219 LYS A C 1
ATOM 1740 O O . LYS A 1 219 ? 5.360 47.000 30.949 1.00 85.06 219 LYS A O 1
ATOM 1745 N N . LEU A 1 220 ? 4.906 44.893 31.608 1.00 83.62 220 LEU A N 1
ATOM 1746 C CA . LEU A 1 220 ? 3.734 44.723 30.757 1.00 83.62 220 LEU A CA 1
ATOM 1747 C C . LEU A 1 220 ? 2.576 45.601 31.248 1.00 83.62 220 LEU A C 1
ATOM 1749 O O . LEU A 1 220 ? 1.992 46.307 30.442 1.00 83.62 220 LEU A O 1
ATOM 1753 N N . HIS A 1 221 ? 2.316 45.627 32.557 1.00 81.38 221 HIS A N 1
ATOM 1754 C CA . HIS A 1 221 ? 1.277 46.457 33.168 1.00 81.38 221 HIS A CA 1
ATOM 1755 C C . HIS A 1 221 ? 1.508 47.944 32.899 1.00 81.38 221 HIS A C 1
ATOM 1757 O O . HIS A 1 221 ? 0.621 48.614 32.388 1.00 81.38 221 HIS A O 1
ATOM 1763 N N . LYS A 1 222 ? 2.734 48.435 33.123 1.00 87.56 222 LYS A N 1
ATOM 1764 C CA . LYS A 1 222 ? 3.106 49.817 32.799 1.00 87.56 222 LYS A CA 1
ATOM 1765 C C . LYS A 1 222 ? 2.920 50.135 31.308 1.00 87.56 222 LYS A C 1
ATOM 1767 O O . LYS A 1 222 ? 2.416 51.195 30.967 1.00 87.56 222 LYS A O 1
ATOM 1772 N N . ALA A 1 223 ? 3.269 49.206 30.413 1.00 84.00 223 ALA A N 1
ATOM 1773 C CA . ALA A 1 223 ? 3.035 49.383 28.978 1.00 84.00 223 ALA A CA 1
ATOM 1774 C C . ALA A 1 223 ? 1.534 49.418 28.615 1.00 84.00 223 ALA A C 1
ATOM 1776 O O . ALA A 1 223 ? 1.153 50.131 27.686 1.00 84.00 223 ALA A O 1
ATOM 1777 N N . CYS A 1 224 ? 0.694 48.669 29.340 1.00 80.06 224 CYS A N 1
ATOM 1778 C CA . CYS A 1 224 ? -0.763 48.706 29.203 1.00 80.06 224 CYS A CA 1
ATOM 1779 C C . CYS A 1 224 ? -1.363 50.017 29.733 1.00 80.06 224 CYS A C 1
ATOM 1781 O O . CYS A 1 224 ? -2.207 50.599 29.058 1.00 80.06 224 CYS A O 1
ATOM 1783 N N . GLU A 1 225 ? -0.907 50.512 30.888 1.00 86.00 225 GLU A N 1
ATOM 1784 C CA . GLU A 1 225 ? -1.305 51.819 31.439 1.00 86.00 225 GLU A CA 1
ATOM 1785 C C . GLU A 1 225 ? -0.959 52.964 30.480 1.00 86.00 225 GLU A C 1
ATOM 1787 O O . GLU A 1 225 ? -1.777 53.848 30.239 1.00 86.00 225 GLU A O 1
ATOM 1792 N N . GLU A 1 226 ? 0.223 52.906 29.862 1.00 88.62 226 GLU A N 1
ATOM 1793 C CA . GLU A 1 226 ? 0.674 53.869 28.850 1.00 88.62 226 GLU A CA 1
ATOM 1794 C C . GLU A 1 226 ? -0.066 53.723 27.503 1.00 88.62 226 GLU A C 1
ATOM 1796 O O . GLU A 1 226 ? 0.186 54.497 26.580 1.00 88.62 226 GLU A O 1
ATOM 1801 N N . LYS A 1 227 ? -0.959 52.727 27.361 1.00 88.25 227 LYS A N 1
ATOM 1802 C CA . LYS A 1 227 ? -1.711 52.388 26.135 1.00 88.25 227 LYS A CA 1
ATOM 1803 C C . LYS A 1 227 ? -0.829 52.276 24.879 1.00 88.25 227 LYS A C 1
ATOM 1805 O O . LYS A 1 227 ? -1.291 52.471 23.755 1.00 88.25 227 LYS A O 1
ATOM 1810 N N . SER A 1 228 ? 0.450 51.934 25.044 1.00 86.19 228 SER A N 1
ATOM 1811 C CA . SER A 1 228 ? 1.415 51.884 23.944 1.00 86.19 228 SER A CA 1
ATOM 1812 C C . SER A 1 228 ? 1.469 50.490 23.324 1.00 86.19 228 SER A C 1
ATOM 1814 O O . SER A 1 228 ? 2.129 49.575 23.827 1.00 86.19 228 SER A O 1
ATOM 1816 N N . VAL A 1 229 ? 0.803 50.334 22.178 1.00 71.44 229 VAL A N 1
ATOM 1817 C CA . VAL A 1 229 ? 0.741 49.070 21.419 1.00 71.44 229 VAL A CA 1
ATOM 1818 C C . VAL A 1 229 ? 2.139 48.539 21.074 1.00 71.44 229 VAL A C 1
ATOM 1820 O O . VAL A 1 229 ? 2.386 47.330 21.137 1.00 71.44 229 VAL A O 1
ATOM 1823 N N . GLU A 1 230 ? 3.092 49.426 20.775 1.00 80.12 230 GLU A N 1
ATOM 1824 C CA . GLU A 1 230 ? 4.473 49.046 20.468 1.00 80.12 230 GLU A CA 1
ATOM 1825 C C . GLU A 1 230 ? 5.194 48.458 21.695 1.00 80.12 230 GLU A C 1
ATOM 1827 O O . GLU A 1 230 ? 5.841 47.406 21.602 1.00 80.12 230 GLU A O 1
ATOM 1832 N N . LEU A 1 231 ? 5.046 49.081 22.872 1.00 78.31 231 LEU A N 1
ATOM 1833 C CA . LEU A 1 231 ? 5.662 48.607 24.115 1.00 78.31 231 LEU A CA 1
ATOM 1834 C C . LEU A 1 231 ? 5.042 47.294 24.602 1.00 78.31 231 LEU A C 1
ATOM 1836 O O . LEU A 1 231 ? 5.775 46.408 25.061 1.00 78.31 231 LEU A O 1
ATOM 1840 N N . ILE A 1 232 ? 3.727 47.131 24.442 1.00 80.81 232 ILE A N 1
ATOM 1841 C CA . ILE A 1 232 ? 3.010 45.883 24.734 1.00 80.81 232 ILE A CA 1
ATOM 1842 C C . ILE A 1 232 ? 3.533 44.767 23.823 1.00 80.81 232 ILE A C 1
ATOM 1844 O O . ILE A 1 232 ? 3.981 43.725 24.305 1.00 80.81 232 ILE A O 1
ATOM 1848 N N . THR A 1 233 ? 3.601 45.010 22.512 1.00 74.75 233 THR A N 1
ATOM 1849 C CA . THR A 1 233 ? 4.065 44.023 21.521 1.00 74.75 233 THR A CA 1
ATOM 1850 C C . THR A 1 233 ? 5.515 43.603 21.769 1.00 74.75 233 THR A C 1
ATOM 1852 O O . THR A 1 233 ? 5.846 42.414 21.762 1.00 74.75 233 THR A O 1
ATOM 1855 N N . LYS A 1 234 ? 6.398 44.563 22.066 1.00 82.19 234 LYS A N 1
ATOM 1856 C CA . LYS A 1 234 ? 7.812 44.306 22.375 1.00 82.19 234 LYS A CA 1
ATOM 1857 C C . LYS A 1 234 ? 7.985 43.535 23.685 1.00 82.19 234 LYS A C 1
ATOM 1859 O O . LYS A 1 234 ? 8.876 42.683 23.780 1.00 82.19 234 LYS A O 1
ATOM 1864 N N . SER A 1 235 ? 7.140 43.801 24.680 1.00 77.38 235 SER A N 1
ATOM 1865 C CA . SER A 1 235 ? 7.132 43.082 25.958 1.00 77.38 235 SER A CA 1
ATOM 1866 C C . SER A 1 235 ? 6.636 41.644 25.787 1.00 77.38 235 SER A C 1
ATOM 1868 O O . SER A 1 235 ? 7.308 40.718 26.245 1.00 77.38 235 SER A O 1
ATOM 1870 N N . LEU A 1 236 ? 5.559 41.432 25.025 1.00 74.81 236 LEU A N 1
ATOM 1871 C CA . LEU A 1 236 ? 5.031 40.105 24.694 1.00 74.81 236 LEU A CA 1
ATOM 1872 C C . LEU A 1 236 ? 6.022 39.273 23.866 1.00 74.81 236 LEU A C 1
ATOM 1874 O O . LEU A 1 236 ? 6.243 38.100 24.163 1.00 74.81 236 LEU A O 1
ATOM 1878 N N . LEU A 1 237 ? 6.703 39.877 22.887 1.00 73.94 237 LEU A N 1
ATOM 1879 C CA . LEU A 1 237 ? 7.759 39.214 22.109 1.00 73.94 237 LEU A CA 1
ATOM 1880 C C . LEU A 1 237 ? 8.941 38.773 22.980 1.00 73.94 237 LEU A C 1
ATOM 1882 O O . LEU A 1 237 ? 9.501 37.698 22.759 1.00 73.94 237 LEU A O 1
ATOM 1886 N N . LYS A 1 238 ? 9.326 39.579 23.977 1.00 75.62 238 LYS A N 1
ATOM 1887 C CA . LYS A 1 238 ? 10.379 39.209 24.935 1.00 75.62 238 LYS A CA 1
ATOM 1888 C C . LYS A 1 238 ? 9.928 38.100 25.883 1.00 75.62 238 LYS A C 1
ATOM 1890 O O . LYS A 1 238 ? 10.733 37.228 26.191 1.00 75.62 238 LYS A O 1
ATOM 1895 N N . ILE A 1 239 ? 8.665 38.103 26.310 1.00 70.56 239 ILE A N 1
ATOM 1896 C CA . ILE A 1 239 ? 8.080 37.035 27.135 1.00 70.56 239 ILE A CA 1
ATOM 1897 C C . ILE A 1 239 ? 8.055 35.716 26.348 1.00 70.56 239 ILE A C 1
ATOM 1899 O O . ILE A 1 239 ? 8.583 34.716 26.836 1.00 70.56 239 ILE A O 1
ATOM 1903 N N . LYS A 1 240 ? 7.590 35.750 25.090 1.00 62.25 240 LYS A N 1
ATOM 1904 C CA . LYS A 1 240 ? 7.493 34.601 24.168 1.00 62.25 240 LYS A CA 1
ATOM 1905 C C . LYS A 1 240 ? 8.839 33.932 23.855 1.00 62.25 240 LYS A C 1
ATOM 1907 O O . LYS A 1 240 ? 8.868 32.777 23.446 1.00 62.25 240 LYS A O 1
ATOM 1912 N N . ARG A 1 241 ? 9.954 34.644 24.042 1.00 64.19 241 ARG A N 1
ATOM 1913 C CA . ARG A 1 241 ? 11.320 34.135 23.831 1.00 64.19 241 ARG A CA 1
ATOM 1914 C C . ARG A 1 241 ? 11.963 33.528 25.086 1.00 64.19 241 ARG A C 1
ATOM 1916 O O . ARG A 1 241 ? 13.104 33.088 24.994 1.00 64.19 241 ARG A O 1
ATOM 1923 N N . THR A 1 242 ? 11.284 33.499 26.239 1.00 59.81 242 THR A N 1
ATOM 1924 C CA . THR A 1 242 ? 11.854 32.930 27.479 1.00 59.81 242 THR A CA 1
ATOM 1925 C C . THR A 1 242 ? 11.388 31.482 27.737 1.00 59.81 242 THR A C 1
ATOM 1927 O O . THR A 1 242 ? 10.214 31.204 27.512 1.00 59.81 242 THR A O 1
ATOM 1930 N N . PRO A 1 243 ? 12.246 30.574 28.257 1.00 48.09 243 PRO A N 1
ATOM 1931 C CA . PRO A 1 243 ? 11.935 29.141 28.416 1.00 48.09 243 PRO A CA 1
ATOM 1932 C C . PRO A 1 243 ? 10.877 28.776 29.471 1.00 48.09 243 PRO A C 1
ATOM 1934 O O . PRO A 1 243 ? 10.407 27.643 29.473 1.00 48.09 243 PRO A O 1
ATOM 1937 N N . SER A 1 244 ? 10.484 29.699 30.358 1.00 54.50 244 SER A N 1
ATOM 1938 C CA . SER A 1 244 ? 9.469 29.503 31.415 1.00 54.50 244 SER A CA 1
ATOM 1939 C C . SER A 1 244 ? 8.043 29.465 30.828 1.00 54.50 244 SER A C 1
ATOM 1941 O O . SER A 1 244 ? 7.208 30.329 31.082 1.00 54.50 244 SER A O 1
ATOM 1943 N N . ARG A 1 245 ? 7.816 28.496 29.937 1.00 53.53 245 ARG A N 1
ATOM 1944 C CA . ARG A 1 245 ? 6.842 28.528 28.839 1.00 53.53 245 ARG A CA 1
ATOM 1945 C C . ARG A 1 245 ? 5.406 28.190 29.237 1.00 53.53 245 ARG A C 1
ATOM 1947 O O . ARG A 1 245 ? 4.503 28.632 28.547 1.00 53.53 245 ARG A O 1
ATOM 1954 N N . LEU A 1 246 ? 5.163 27.432 30.304 1.00 46.94 246 LEU A N 1
ATOM 1955 C CA . LEU A 1 246 ? 3.813 26.906 30.559 1.00 46.94 246 LEU A CA 1
ATOM 1956 C C . LEU A 1 246 ? 2.913 27.889 31.329 1.00 46.94 246 LEU A C 1
ATOM 1958 O O . LEU A 1 246 ? 1.777 28.128 30.931 1.00 46.94 246 LEU A O 1
ATOM 1962 N N . VAL A 1 247 ? 3.440 28.505 32.390 1.00 54.66 247 VAL A N 1
ATOM 1963 C CA . VAL A 1 247 ? 2.680 29.434 33.250 1.00 54.66 247 VAL A CA 1
ATOM 1964 C C . VAL A 1 247 ? 2.452 30.775 32.544 1.00 54.66 247 VAL A C 1
ATOM 1966 O O . VAL A 1 247 ? 1.340 31.291 32.518 1.00 54.66 247 VAL A O 1
ATOM 1969 N N . LEU A 1 248 ? 3.478 31.293 31.859 1.00 53.09 248 LEU A N 1
ATOM 1970 C CA . LEU A 1 248 ? 3.382 32.564 31.136 1.00 53.09 248 LEU A CA 1
ATOM 1971 C C . LEU A 1 248 ? 2.489 32.487 29.888 1.00 53.09 248 LEU A C 1
ATOM 1973 O O . LEU A 1 248 ? 1.940 33.507 29.494 1.00 53.09 248 LEU A O 1
ATOM 1977 N N . VAL A 1 249 ? 2.326 31.315 29.260 1.00 56.31 249 VAL A N 1
ATOM 1978 C CA . VAL A 1 249 ? 1.422 31.167 28.102 1.00 56.31 249 VAL A CA 1
ATOM 1979 C C . VAL A 1 249 ? -0.040 31.246 28.533 1.00 56.31 249 VAL A C 1
ATOM 1981 O O . VAL A 1 249 ? -0.781 32.010 27.924 1.00 56.31 249 VAL A O 1
ATOM 1984 N N . LYS A 1 250 ? -0.428 30.571 29.625 1.00 58.72 250 LYS A N 1
ATOM 1985 C CA . LYS A 1 250 ? -1.796 30.655 30.167 1.00 58.72 250 LYS A CA 1
ATOM 1986 C C . LYS A 1 250 ? -2.159 32.077 30.608 1.00 58.72 250 LYS A C 1
ATOM 1988 O O . LYS A 1 250 ? -3.271 32.537 30.375 1.00 58.72 250 LYS A O 1
ATOM 1993 N N . GLU A 1 251 ? -1.207 32.810 31.183 1.00 53.72 251 GLU A N 1
ATOM 1994 C CA . GLU A 1 251 ? -1.414 34.215 31.560 1.00 53.72 251 GLU A CA 1
ATOM 1995 C C . GLU A 1 251 ? -1.468 35.162 30.353 1.00 53.72 251 GLU A C 1
ATOM 1997 O O . GLU A 1 251 ? -2.231 36.126 30.362 1.00 53.72 251 GLU A O 1
ATOM 2002 N N . VAL A 1 252 ? -0.701 34.887 29.291 1.00 59.75 252 VAL A N 1
ATOM 2003 C CA . VAL A 1 252 ? -0.785 35.643 28.029 1.00 59.75 252 VAL A CA 1
ATOM 2004 C C . VAL A 1 252 ? -2.122 35.395 27.329 1.00 59.75 252 VAL A C 1
ATOM 2006 O O . VAL A 1 252 ? -2.701 36.341 26.802 1.00 59.75 252 VAL A O 1
ATOM 2009 N N . GLU A 1 253 ? -2.637 34.166 27.351 1.00 61.34 253 GLU A N 1
ATOM 2010 C CA . GLU A 1 253 ? -3.972 33.839 26.835 1.00 61.34 253 GLU A CA 1
ATOM 2011 C C . GLU A 1 253 ? -5.070 34.546 27.641 1.00 61.34 253 GLU A C 1
ATOM 2013 O O . GLU A 1 253 ? -5.948 35.174 27.052 1.00 61.34 253 GLU A O 1
ATOM 2018 N N . ALA A 1 254 ? -4.974 34.562 28.975 1.00 58.97 254 ALA A N 1
ATOM 2019 C CA . ALA A 1 254 ? -5.895 35.317 29.828 1.00 58.97 254 ALA A CA 1
ATOM 2020 C C . ALA A 1 254 ? -5.850 36.830 29.540 1.00 58.97 254 ALA A C 1
ATOM 2022 O O . ALA A 1 254 ? -6.892 37.468 29.391 1.00 58.97 254 ALA A O 1
ATOM 2023 N N . ALA A 1 255 ? -4.657 37.409 29.375 1.00 49.97 255 ALA A N 1
ATOM 2024 C CA . ALA A 1 255 ? -4.505 38.818 29.014 1.00 49.97 255 ALA A CA 1
ATOM 2025 C C . ALA A 1 255 ? -5.071 39.133 27.616 1.00 49.97 255 ALA A C 1
ATOM 2027 O O . ALA A 1 255 ? -5.635 40.205 27.418 1.00 49.97 255 ALA A O 1
ATOM 2028 N N . GLN A 1 256 ? -4.965 38.210 26.653 1.00 58.66 256 GLN A N 1
ATOM 2029 C CA . GLN A 1 256 ? -5.571 38.351 25.322 1.00 58.66 256 GLN A CA 1
ATOM 2030 C C . GLN A 1 256 ? -7.102 38.289 25.361 1.00 58.66 256 GLN A C 1
ATOM 2032 O O . GLN A 1 256 ? -7.753 39.004 24.601 1.00 58.66 256 GLN A O 1
ATOM 2037 N N . ILE A 1 257 ? -7.673 37.469 26.247 1.00 61.88 257 ILE A N 1
ATOM 2038 C CA . ILE A 1 257 ? -9.121 37.417 26.491 1.00 61.88 257 ILE A CA 1
ATOM 2039 C C . ILE A 1 257 ? -9.600 38.736 27.106 1.00 61.88 257 ILE A C 1
ATOM 2041 O O . ILE A 1 257 ? -10.568 39.310 26.617 1.00 61.88 257 ILE A O 1
ATOM 2045 N N . ILE A 1 258 ? -8.885 39.270 28.101 1.00 53.53 258 ILE A N 1
ATOM 2046 C CA . ILE A 1 258 ? -9.204 40.569 28.715 1.00 53.53 258 ILE A CA 1
ATOM 2047 C C . ILE A 1 258 ? -9.090 41.703 27.688 1.00 53.53 258 ILE A C 1
ATOM 2049 O O . ILE A 1 258 ? -9.961 42.561 27.627 1.00 53.53 258 ILE A O 1
ATOM 2053 N N . LEU A 1 259 ? -8.066 41.690 26.828 1.00 50.59 259 LEU A N 1
ATOM 2054 C CA . LEU A 1 259 ? -7.908 42.696 25.773 1.00 50.59 259 LEU A CA 1
ATOM 2055 C C . LEU A 1 259 ? -9.056 42.649 24.749 1.00 50.59 259 LEU A C 1
ATOM 2057 O O . LEU A 1 259 ? -9.495 43.693 24.278 1.00 50.59 259 LEU A O 1
ATOM 2061 N N . LYS A 1 260 ? -9.551 41.447 24.416 1.00 64.31 260 LYS A N 1
ATOM 2062 C CA . LYS A 1 260 ? -10.737 41.261 23.563 1.00 64.31 260 LYS A CA 1
ATOM 2063 C C . LYS A 1 260 ? -12.017 41.746 24.242 1.00 64.31 260 LYS A C 1
ATOM 2065 O O . LYS A 1 260 ? -12.807 42.419 23.597 1.00 64.31 260 LYS A O 1
ATOM 2070 N N . ALA A 1 261 ? -12.193 41.456 25.529 1.00 54.25 261 ALA A N 1
ATOM 2071 C CA . ALA A 1 261 ? -13.352 41.915 26.291 1.00 54.25 261 ALA A CA 1
ATOM 2072 C C . ALA A 1 261 ? -13.383 43.450 26.396 1.00 54.25 261 ALA A C 1
ATOM 2074 O O . ALA A 1 261 ? -14.373 44.079 26.045 1.00 54.25 261 ALA A O 1
ATOM 2075 N N . LEU A 1 262 ? -12.254 44.073 26.742 1.00 45.84 262 LEU A N 1
ATOM 2076 C CA . LEU A 1 262 ? -12.131 45.531 26.863 1.00 45.84 262 LEU A CA 1
ATOM 2077 C C . LEU A 1 262 ? -12.238 46.287 25.528 1.00 45.84 262 LEU A C 1
ATOM 2079 O O . LEU A 1 262 ? -12.350 47.507 25.535 1.00 45.84 262 LEU A O 1
ATOM 2083 N N . THR A 1 263 ? -12.167 45.592 24.391 1.00 55.06 263 THR A N 1
ATOM 2084 C CA . THR A 1 263 ? -12.346 46.191 23.056 1.00 55.06 263 THR A CA 1
ATOM 2085 C C . THR A 1 263 ? -13.736 45.944 22.470 1.00 55.06 263 THR A C 1
ATOM 2087 O O . THR A 1 263 ? -14.046 46.503 21.421 1.00 55.06 263 THR A O 1
ATOM 2090 N N . GLN A 1 264 ? -14.579 45.144 23.136 1.00 51.16 264 GLN A N 1
ATOM 2091 C CA . GLN A 1 264 ? -15.951 44.842 22.711 1.00 51.16 264 GLN A CA 1
ATOM 2092 C C . GLN A 1 264 ? -17.031 45.580 23.533 1.00 51.16 264 GLN A C 1
ATOM 2094 O O . GLN A 1 264 ? -18.165 45.688 23.068 1.00 51.16 264 GLN A O 1
ATOM 2099 N N . ASP A 1 265 ? -16.685 46.155 24.689 1.00 42.41 265 ASP A N 1
ATOM 2100 C CA . ASP A 1 265 ? -17.645 46.629 25.705 1.00 42.41 265 ASP A CA 1
ATOM 2101 C C . ASP A 1 265 ? -17.970 48.141 25.697 1.00 42.41 265 ASP A C 1
ATOM 2103 O O . ASP A 1 265 ? -18.295 48.713 26.731 1.00 42.41 265 ASP A O 1
ATOM 2107 N N . ASP A 1 266 ? -17.966 48.794 24.531 1.00 44.19 266 ASP A N 1
ATOM 2108 C CA . ASP A 1 266 ? -18.497 50.170 24.388 1.00 44.19 266 ASP A CA 1
ATOM 2109 C C . ASP A 1 266 ? -19.895 50.219 23.731 1.00 44.19 266 ASP A C 1
ATOM 2111 O O . ASP A 1 266 ? -20.394 51.294 23.403 1.00 44.19 266 ASP A O 1
ATOM 2115 N N . SER A 1 267 ? -20.562 49.072 23.523 1.00 46.59 267 SER A N 1
ATOM 2116 C CA . SER A 1 267 ? -21.822 49.022 22.752 1.00 46.59 267 SER A CA 1
ATOM 2117 C C . SER A 1 267 ? -23.100 48.669 23.521 1.00 46.59 267 SER A C 1
ATOM 2119 O O . SER A 1 267 ? -24.172 48.718 22.920 1.00 46.59 267 SER A O 1
ATOM 2121 N N . ILE A 1 268 ? -23.060 48.355 24.824 1.00 45.25 268 ILE A N 1
ATOM 2122 C CA . ILE A 1 268 ? -24.275 47.935 25.550 1.00 45.25 268 ILE A CA 1
ATOM 2123 C C . ILE A 1 268 ? -24.317 48.495 26.978 1.00 45.25 268 ILE A C 1
ATOM 2125 O O . ILE A 1 268 ? -24.001 47.809 27.942 1.00 45.25 268 ILE A O 1
ATOM 2129 N N . LEU A 1 269 ? -24.788 49.733 27.127 1.00 38.94 269 LEU A N 1
ATOM 2130 C CA . LEU A 1 269 ? -25.369 50.230 28.377 1.00 38.94 269 LEU A CA 1
ATOM 2131 C C . LEU A 1 269 ? -26.548 51.152 28.042 1.00 38.94 269 LEU A C 1
ATOM 2133 O O . LEU A 1 269 ? -26.329 52.286 27.634 1.00 38.94 269 LEU A O 1
ATOM 2137 N N . ASN A 1 270 ? -27.779 50.649 28.204 1.00 37.53 270 ASN A N 1
ATOM 2138 C CA . ASN A 1 270 ? -28.940 51.424 28.662 1.00 37.53 270 ASN A CA 1
ATOM 2139 C C . ASN A 1 270 ? -30.099 50.501 29.109 1.00 37.53 270 ASN A C 1
ATOM 2141 O O . ASN A 1 270 ? -30.769 49.901 28.276 1.00 37.53 270 ASN A O 1
ATOM 2145 N N . GLU A 1 271 ? -30.296 50.484 30.438 1.00 42.12 271 GLU A N 1
ATOM 2146 C CA . GLU A 1 271 ? -31.567 50.442 31.203 1.00 42.12 271 GLU A CA 1
ATOM 2147 C C . GLU A 1 271 ? -32.540 49.228 31.136 1.00 42.12 271 GLU A C 1
ATOM 2149 O O . GLU A 1 271 ? -32.521 48.449 30.190 1.00 42.12 271 GLU A O 1
ATOM 2154 N N . PRO A 1 272 ? -33.498 49.089 32.090 1.00 45.31 272 PRO A N 1
ATOM 2155 C CA . PRO A 1 272 ? -33.346 49.111 33.551 1.00 45.31 272 PRO A CA 1
ATOM 2156 C C . PRO A 1 272 ? -34.145 47.975 34.259 1.00 45.31 272 PRO A C 1
ATOM 2158 O O . PRO A 1 272 ? -34.799 47.135 33.648 1.00 45.31 272 PRO A O 1
ATOM 2161 N N . LYS A 1 273 ? -34.055 47.962 35.594 1.00 43.97 273 LYS A N 1
ATOM 2162 C CA . LYS A 1 273 ? -34.542 46.962 36.562 1.00 43.97 273 LYS A CA 1
ATOM 2163 C C . LYS A 1 273 ? -36.032 47.078 36.958 1.00 43.97 273 LYS A C 1
ATOM 2165 O O . LYS A 1 273 ? -36.507 48.183 37.192 1.00 43.97 273 LYS A O 1
ATOM 2170 N N . GLU A 1 274 ? -36.593 45.896 37.278 1.00 38.72 274 GLU A N 1
ATOM 2171 C CA . GLU A 1 274 ? -37.568 45.557 38.357 1.00 38.72 274 GLU A CA 1
ATOM 2172 C C . GLU A 1 274 ? -39.075 45.911 38.204 1.00 38.72 274 GLU A C 1
ATOM 2174 O O . GLU A 1 274 ? -39.402 46.797 37.422 1.00 38.72 274 GLU A O 1
ATOM 2179 N N . PRO A 1 275 ? -40.022 45.321 38.997 1.00 54.91 275 PRO A N 1
ATOM 2180 C CA . PRO A 1 275 ? -39.999 44.079 39.813 1.00 54.91 275 PRO A CA 1
ATOM 2181 C C . PRO A 1 275 ? -41.307 43.209 39.811 1.00 54.91 275 PRO A C 1
ATOM 2183 O O . PRO A 1 275 ? -42.375 43.636 39.397 1.00 54.91 275 PRO A O 1
ATOM 2186 N N . ASN A 1 276 ? -41.183 42.001 40.393 1.00 39.91 276 ASN A N 1
ATOM 2187 C CA . ASN A 1 276 ? -42.107 41.222 41.258 1.00 39.91 276 ASN A CA 1
ATOM 2188 C C . ASN A 1 276 ? -43.611 41.015 40.945 1.00 39.91 276 ASN A C 1
ATOM 2190 O O . ASN A 1 276 ? -44.409 41.945 40.924 1.00 39.91 276 ASN A O 1
ATOM 2194 N N . GLY A 1 277 ? -44.023 39.736 40.974 1.00 34.69 277 GLY A N 1
ATOM 2195 C CA . GLY A 1 277 ? -45.410 39.288 41.166 1.00 34.69 277 GLY A CA 1
ATOM 2196 C C . GLY A 1 277 ? -45.530 37.758 41.239 1.00 34.69 277 GLY A C 1
ATOM 2197 O O . GLY A 1 277 ? -45.128 37.060 40.320 1.00 34.69 277 GLY A O 1
ATOM 2198 N N . SER A 1 278 ? -46.032 37.261 42.363 1.00 43.81 278 SER A N 1
ATOM 2199 C CA . SER A 1 278 ? -46.115 35.885 42.877 1.00 43.81 278 SER A CA 1
ATOM 2200 C C . SER A 1 278 ? -47.098 34.926 42.171 1.00 43.81 278 SER A C 1
ATOM 2202 O O . SER A 1 278 ? -48.137 35.367 41.700 1.00 43.81 278 SER A O 1
ATOM 2204 N N . GLU A 1 279 ? -46.816 33.609 42.199 1.00 39.09 279 GLU A N 1
ATOM 2205 C CA . GLU A 1 279 ? -47.616 32.539 42.864 1.00 39.09 279 GLU A CA 1
ATOM 2206 C C . GLU A 1 279 ? -47.439 31.125 42.239 1.00 39.09 279 GLU A C 1
ATOM 2208 O O . GLU A 1 279 ? -47.944 30.789 41.173 1.00 39.09 279 GLU A O 1
ATOM 2213 N N . SER A 1 280 ? -46.709 30.271 42.966 1.00 51.47 280 SER A N 1
ATOM 2214 C CA . SER A 1 280 ? -47.200 29.009 43.552 1.00 51.47 280 SER A CA 1
ATOM 2215 C C . SER A 1 280 ? -48.002 28.009 42.694 1.00 51.47 280 SER A C 1
ATOM 2217 O O . SER A 1 280 ? -49.213 27.891 42.843 1.00 51.47 280 SER A O 1
ATOM 2219 N N . SER A 1 281 ? -47.314 27.178 41.895 1.00 47.06 281 SER A N 1
ATOM 2220 C CA . SER A 1 281 ? -47.744 25.792 41.548 1.00 47.06 281 SER A CA 1
ATOM 2221 C C . SER A 1 281 ? -46.712 24.947 40.758 1.00 47.06 281 SER A C 1
ATOM 2223 O O . SER A 1 281 ? -46.996 23.805 40.403 1.00 47.06 281 SER A O 1
ATOM 2225 N N . SER A 1 282 ? -45.479 25.419 40.509 1.00 51.06 282 SER A N 1
ATOM 2226 C CA . SER A 1 282 ? -44.562 24.782 39.533 1.00 51.06 282 SER A CA 1
ATOM 2227 C C . SER A 1 282 ? -43.599 23.691 40.058 1.00 51.06 282 SER A C 1
ATOM 2229 O O . SER A 1 282 ? -42.725 23.227 39.324 1.00 51.06 282 SER A O 1
ATOM 2231 N N . SER A 1 283 ? -43.752 23.206 41.296 1.00 51.75 283 SER A N 1
ATOM 2232 C CA . SER A 1 283 ? -42.766 22.298 41.924 1.00 51.75 283 SER A CA 1
ATOM 2233 C C . SER A 1 283 ? -42.720 20.864 41.357 1.00 51.75 283 SER A C 1
ATOM 2235 O O . SER A 1 283 ? -41.735 20.165 41.592 1.00 51.75 283 SER A O 1
ATOM 2237 N N . LEU A 1 284 ? -43.731 20.402 40.610 1.00 51.38 284 LEU A N 1
ATOM 2238 C CA . LEU A 1 284 ? -43.717 19.071 39.970 1.00 51.38 284 LEU A CA 1
ATOM 2239 C C . LEU A 1 284 ? -43.116 19.081 38.552 1.00 51.38 284 LEU A C 1
ATOM 2241 O O . LEU A 1 284 ? -42.637 18.048 38.087 1.00 51.38 284 LEU A O 1
ATOM 2245 N N . ALA A 1 285 ? -43.066 20.239 37.885 1.00 55.75 285 ALA A N 1
ATOM 2246 C CA . ALA A 1 285 ? -42.388 20.379 36.593 1.00 55.75 285 ALA A CA 1
ATOM 2247 C C . ALA A 1 285 ? -40.854 20.295 36.750 1.00 55.75 285 ALA A C 1
ATOM 2249 O O . ALA A 1 285 ? -40.182 19.627 35.967 1.00 55.75 285 ALA A O 1
ATOM 2250 N N . SER A 1 286 ? -40.322 20.859 37.840 1.00 56.03 286 SER A N 1
ATOM 2251 C CA . SER A 1 286 ? -38.886 20.879 38.168 1.00 56.03 286 SER A CA 1
ATOM 2252 C C . SER A 1 286 ? -38.262 19.479 38.352 1.00 56.03 286 SER A C 1
ATOM 2254 O O . SER A 1 286 ? -37.152 19.220 37.879 1.00 56.03 286 SER A O 1
ATOM 2256 N N . LEU A 1 287 ? -38.983 18.528 38.964 1.00 57.97 287 LEU A N 1
ATOM 2257 C CA . LEU A 1 287 ? -38.497 17.148 39.148 1.00 57.97 287 LEU A CA 1
ATOM 2258 C C . LEU A 1 287 ? -38.467 16.342 37.839 1.00 57.97 287 LEU A C 1
ATOM 2260 O O . LEU A 1 287 ? -37.574 15.512 37.645 1.00 57.97 287 LEU A O 1
ATOM 2264 N N . ASN A 1 288 ? -39.394 16.607 36.915 1.00 66.25 288 ASN A N 1
ATOM 2265 C CA . ASN A 1 288 ? -39.381 15.975 35.595 1.00 66.25 288 ASN A CA 1
ATOM 2266 C C . ASN A 1 288 ? -38.242 16.512 34.719 1.00 66.25 288 ASN A C 1
ATOM 2268 O O . ASN A 1 288 ? -37.593 15.734 34.020 1.00 66.25 288 ASN A O 1
ATOM 2272 N N . GLU A 1 289 ? -37.929 17.805 34.804 1.00 74.62 289 GLU A N 1
ATOM 2273 C CA . GLU A 1 289 ? -36.808 18.397 34.066 1.00 74.62 289 GLU A CA 1
ATOM 2274 C C . GLU A 1 289 ? -35.448 17.865 34.540 1.00 74.62 289 GLU A C 1
ATOM 2276 O O . GLU A 1 289 ? -34.588 17.544 33.716 1.00 74.62 289 GLU A O 1
ATOM 2281 N N . SER A 1 290 ? -35.273 17.663 35.851 1.00 73.62 290 SER A N 1
ATOM 2282 C CA . SER A 1 290 ? -34.045 17.082 36.414 1.00 73.62 290 SER A CA 1
ATOM 2283 C C . SER A 1 290 ? -33.794 15.646 35.922 1.00 73.62 290 SER A C 1
ATOM 2285 O O . SER A 1 290 ? -32.681 15.307 35.505 1.00 73.62 290 SER A O 1
ATOM 2287 N N . LYS A 1 291 ? -34.839 14.808 35.862 1.00 77.44 291 LYS A N 1
ATOM 2288 C CA . LYS A 1 291 ? -34.730 13.423 35.370 1.00 77.44 291 LYS A CA 1
ATOM 2289 C C . LYS A 1 291 ? -34.438 13.359 33.866 1.00 77.44 291 LYS A C 1
ATOM 2291 O O . LYS A 1 291 ? -33.664 12.515 33.416 1.00 77.44 291 LYS A O 1
ATOM 2296 N N . VAL A 1 292 ? -35.001 14.286 33.087 1.00 79.56 292 VAL A N 1
ATOM 2297 C CA . VAL A 1 292 ? -34.724 14.409 31.646 1.00 79.56 292 VAL A CA 1
ATOM 2298 C C . VAL A 1 292 ? -33.283 14.864 31.387 1.00 79.56 292 VAL A C 1
ATOM 2300 O O . VAL A 1 292 ? -32.642 14.351 30.469 1.00 79.56 292 VAL A O 1
ATOM 2303 N N . MET A 1 293 ? -32.745 15.780 32.197 1.00 78.38 293 MET A N 1
ATOM 2304 C CA . MET A 1 293 ? -31.347 16.221 32.100 1.00 78.38 293 MET A CA 1
ATOM 2305 C C . MET A 1 293 ? -30.362 15.093 32.443 1.00 78.38 293 MET A C 1
ATOM 2307 O O . MET A 1 293 ? -29.405 14.875 31.701 1.00 78.38 293 MET A O 1
ATOM 2311 N N . SER A 1 294 ? -30.622 14.323 33.506 1.00 79.38 294 SER A N 1
ATOM 2312 C CA . SER A 1 294 ? -29.753 13.207 33.920 1.00 79.38 294 SER A CA 1
ATOM 2313 C C . SER A 1 294 ? -29.676 12.091 32.861 1.00 79.38 294 SER A C 1
ATOM 2315 O O . SER A 1 294 ? -28.588 11.605 32.540 1.00 79.38 294 SER A O 1
ATOM 2317 N N . ASN A 1 295 ? -30.796 11.767 32.205 1.00 84.12 295 ASN A N 1
ATOM 2318 C CA . ASN A 1 295 ? -30.820 10.799 31.100 1.00 84.12 295 ASN A CA 1
ATOM 2319 C C . ASN A 1 295 ? -30.074 11.292 29.845 1.00 84.12 295 ASN A C 1
ATOM 2321 O O . ASN A 1 295 ? -29.526 10.495 29.087 1.00 84.12 295 ASN A O 1
ATOM 2325 N N . LYS A 1 296 ? -30.043 12.609 29.597 1.00 86.69 296 LYS A N 1
ATOM 2326 C CA . LYS A 1 296 ? -29.284 13.171 28.468 1.00 86.69 296 LYS A CA 1
ATOM 2327 C C . LYS A 1 296 ? -27.777 13.116 28.706 1.00 86.69 296 LYS A C 1
ATOM 2329 O O . LYS A 1 296 ? -27.040 12.827 27.768 1.00 86.69 296 LYS A O 1
ATOM 2334 N N . ILE A 1 297 ? -27.324 13.385 29.931 1.00 84.94 297 ILE A N 1
ATOM 2335 C CA . ILE A 1 297 ? -25.895 13.368 30.281 1.00 84.94 297 ILE A CA 1
ATOM 2336 C C . ILE A 1 297 ? -25.333 11.946 30.152 1.00 84.94 297 ILE A C 1
ATOM 2338 O O . ILE A 1 297 ? -24.339 11.748 29.457 1.00 84.94 297 ILE A O 1
ATOM 2342 N N . THR A 1 298 ? -26.035 10.954 30.705 1.00 87.94 298 THR A N 1
ATOM 2343 C CA . THR A 1 298 ? -25.639 9.536 30.613 1.00 87.94 298 THR A CA 1
ATOM 2344 C C . THR A 1 298 ? -25.547 9.048 29.164 1.00 87.94 298 THR A C 1
ATOM 2346 O O . THR A 1 298 ? -24.572 8.395 28.799 1.00 87.94 298 THR A O 1
ATOM 2349 N N . ALA A 1 299 ? -26.480 9.448 28.293 1.00 89.38 299 ALA A N 1
ATOM 2350 C CA . ALA A 1 299 ? -26.435 9.096 26.871 1.00 89.38 299 ALA A CA 1
ATOM 2351 C C . ALA A 1 299 ? -25.236 9.712 26.113 1.00 89.38 299 ALA A C 1
ATOM 2353 O O . ALA A 1 299 ? -24.712 9.106 25.174 1.00 89.38 299 ALA A O 1
ATOM 2354 N N . ILE A 1 300 ? -24.796 10.920 26.489 1.00 90.31 300 ILE A N 1
ATOM 2355 C CA . ILE A 1 300 ? -23.625 11.574 25.878 1.00 90.31 300 ILE A CA 1
ATOM 2356 C C . ILE A 1 300 ? -22.336 10.875 26.318 1.00 90.31 300 ILE A C 1
ATOM 2358 O O . ILE A 1 300 ? -21.483 10.584 25.476 1.00 90.31 300 ILE A O 1
ATOM 2362 N N . GLU A 1 301 ? -22.206 10.579 27.610 1.00 91.19 301 GLU A N 1
ATOM 2363 C CA . GLU A 1 301 ? -21.057 9.851 28.156 1.00 91.19 301 GLU A CA 1
ATOM 2364 C C . GLU A 1 301 ? -20.938 8.465 27.523 1.00 91.19 301 GLU A C 1
ATOM 2366 O O . GLU A 1 301 ? -19.880 8.106 27.006 1.00 91.19 301 GLU A O 1
ATOM 2371 N N . GLU A 1 302 ? -22.048 7.734 27.439 1.00 92.12 302 GLU A N 1
ATOM 2372 C CA . GLU A 1 302 ? -22.113 6.424 26.798 1.00 92.12 302 GLU A CA 1
ATOM 2373 C C . GLU A 1 302 ? -21.648 6.477 25.334 1.00 92.12 302 GLU A C 1
ATOM 2375 O O . GLU A 1 302 ? -20.834 5.658 24.895 1.00 92.12 302 GLU A O 1
ATOM 2380 N N . LYS A 1 303 ? -22.097 7.484 24.573 1.00 93.62 303 LYS A N 1
ATOM 2381 C CA . LYS A 1 303 ? -21.677 7.679 23.180 1.00 93.62 303 LYS A CA 1
ATOM 2382 C C . LYS A 1 303 ? -20.174 7.942 23.067 1.00 93.62 303 LYS A C 1
ATOM 2384 O O . LYS A 1 303 ? -19.531 7.379 22.178 1.00 93.62 303 LYS A O 1
ATOM 2389 N N . ASN A 1 304 ? -19.613 8.759 23.956 1.00 93.56 304 ASN A N 1
ATOM 2390 C CA . ASN A 1 304 ? -18.184 9.070 23.963 1.00 93.56 304 ASN A CA 1
ATOM 2391 C C . ASN A 1 304 ? -17.340 7.833 24.300 1.00 93.56 304 ASN A C 1
ATOM 2393 O O . ASN A 1 304 ? -16.342 7.572 23.626 1.00 93.56 304 ASN A O 1
ATOM 2397 N N . VAL A 1 305 ? -17.772 7.027 25.276 1.00 94.06 305 VAL A N 1
ATOM 2398 C CA . VAL A 1 305 ? -17.084 5.786 25.664 1.00 94.06 305 VAL A CA 1
ATOM 2399 C C . VAL A 1 305 ? -17.114 4.759 24.529 1.00 94.06 305 VAL A C 1
ATOM 2401 O O . VAL A 1 305 ? -16.080 4.176 24.192 1.00 94.06 305 VAL A O 1
ATOM 2404 N N . VAL A 1 306 ? -18.264 4.581 23.867 1.00 95.38 306 VAL A N 1
ATOM 2405 C CA . VAL A 1 306 ? -18.371 3.706 22.687 1.00 95.38 306 VAL A CA 1
ATOM 2406 C C . VAL A 1 306 ? -17.475 4.211 21.554 1.00 95.38 306 VAL A C 1
ATOM 2408 O O . VAL A 1 306 ? -16.762 3.416 20.945 1.00 95.38 306 VAL A O 1
ATOM 2411 N N . GLN A 1 307 ? -17.451 5.517 21.277 1.00 96.25 307 GLN A N 1
ATOM 2412 C CA . GLN A 1 307 ? -16.627 6.086 20.207 1.00 96.25 307 GLN A CA 1
ATOM 2413 C C . GLN A 1 307 ? -15.122 5.925 20.475 1.00 96.25 307 GLN A C 1
ATOM 2415 O O . GLN A 1 307 ? -14.374 5.573 19.559 1.00 96.25 307 GLN A O 1
ATOM 2420 N N . ALA A 1 308 ? -14.681 6.112 21.722 1.00 95.12 308 ALA A N 1
ATOM 2421 C CA . ALA A 1 308 ? -13.298 5.871 22.126 1.00 95.12 308 ALA A CA 1
ATOM 2422 C C . ALA A 1 308 ? -12.901 4.396 21.941 1.00 95.12 308 ALA A C 1
ATOM 2424 O O . ALA A 1 308 ? -11.842 4.096 21.384 1.00 95.12 308 ALA A O 1
ATOM 2425 N N . ALA A 1 309 ? -13.777 3.465 22.327 1.00 95.75 309 ALA A N 1
ATOM 2426 C CA . ALA A 1 309 ? -13.542 2.039 22.131 1.00 95.75 309 ALA A CA 1
ATOM 2427 C C . ALA A 1 309 ? -13.527 1.643 20.650 1.00 95.75 309 ALA A C 1
ATOM 2429 O O . ALA A 1 309 ? -12.659 0.877 20.240 1.00 95.75 309 ALA A O 1
ATOM 2430 N N . VAL A 1 310 ? -14.423 2.199 19.828 1.00 97.50 310 VAL A N 1
ATOM 2431 C CA . VAL A 1 310 ? -14.406 2.001 18.369 1.00 97.50 310 VAL A CA 1
ATOM 2432 C C . VAL A 1 310 ? -13.058 2.404 17.795 1.00 97.50 310 VAL A C 1
ATOM 2434 O O . VAL A 1 310 ? -12.473 1.629 17.043 1.00 97.50 310 VAL A O 1
ATOM 2437 N N . HIS A 1 311 ? -12.542 3.579 18.162 1.00 96.75 311 HIS A N 1
ATOM 2438 C CA . HIS A 1 311 ? -11.240 4.031 17.684 1.00 96.75 311 HIS A CA 1
ATOM 2439 C C . HIS A 1 311 ? -10.122 3.072 18.115 1.00 96.75 311 HIS A C 1
ATOM 2441 O O . HIS A 1 311 ? -9.381 2.578 17.266 1.00 96.75 311 HIS A O 1
ATOM 2447 N N . LYS A 1 312 ? -10.069 2.721 19.407 1.00 96.75 312 LYS A N 1
ATOM 2448 C CA . LYS A 1 312 ? -9.086 1.779 19.962 1.00 96.75 312 LYS A CA 1
ATOM 2449 C C . LYS A 1 312 ? -9.097 0.432 19.231 1.00 96.75 312 LYS A C 1
ATOM 2451 O O . LYS A 1 312 ? -8.057 -0.017 18.756 1.00 96.75 312 LYS A O 1
ATOM 2456 N N . PHE A 1 313 ? -10.261 -0.207 19.114 1.00 97.81 313 PHE A N 1
ATOM 2457 C CA . PHE A 1 313 ? -10.375 -1.529 18.493 1.00 97.81 313 PHE A CA 1
ATOM 2458 C C . PHE A 1 313 ? -10.184 -1.498 16.977 1.00 97.81 313 PHE A C 1
ATOM 2460 O O . PHE A 1 313 ? -9.669 -2.463 16.426 1.00 97.81 313 PHE A O 1
ATOM 2467 N N . THR A 1 314 ? -10.521 -0.396 16.302 1.00 97.94 314 THR A N 1
ATOM 2468 C CA . THR A 1 314 ? -10.201 -0.215 14.876 1.00 97.94 314 THR A CA 1
ATOM 2469 C C . THR A 1 314 ? -8.692 -0.174 14.660 1.00 97.94 314 THR A C 1
ATOM 2471 O O . THR A 1 314 ? -8.185 -0.880 13.793 1.00 97.94 314 THR A O 1
ATOM 2474 N N . THR A 1 315 ? -7.960 0.588 15.474 1.00 96.62 315 THR A N 1
ATOM 2475 C CA . THR A 1 315 ? -6.494 0.662 15.394 1.00 96.62 315 THR A CA 1
ATOM 2476 C C . THR A 1 315 ? -5.848 -0.696 15.672 1.00 96.62 315 THR A C 1
ATOM 2478 O O . THR A 1 315 ? -5.015 -1.146 14.889 1.00 96.62 315 THR A O 1
ATOM 2481 N N . ILE A 1 316 ? -6.282 -1.395 16.729 1.00 97.12 316 ILE A N 1
ATOM 2482 C CA . ILE A 1 316 ? -5.788 -2.744 17.057 1.00 97.12 316 ILE A CA 1
ATOM 2483 C C . ILE A 1 316 ? -6.086 -3.730 15.922 1.00 97.12 316 ILE A C 1
ATOM 2485 O O . ILE A 1 316 ? -5.215 -4.518 15.555 1.00 97.12 316 ILE A O 1
ATOM 2489 N N . ALA A 1 317 ? -7.295 -3.684 15.353 1.00 97.38 317 ALA A N 1
ATOM 2490 C CA . ALA A 1 317 ? -7.676 -4.546 14.242 1.00 97.38 317 ALA A CA 1
ATOM 2491 C C . ALA A 1 317 ? -6.757 -4.333 13.037 1.00 97.38 317 ALA A C 1
ATOM 2493 O O . ALA A 1 317 ? -6.246 -5.307 12.502 1.00 97.38 317 ALA A O 1
ATOM 2494 N N . LEU A 1 318 ? -6.506 -3.084 12.639 1.00 95.75 318 LEU A N 1
ATOM 2495 C CA . LEU A 1 318 ? -5.644 -2.774 11.495 1.00 95.75 318 LEU A CA 1
ATOM 2496 C C . LEU A 1 318 ? -4.212 -3.269 11.708 1.00 95.75 318 LEU A C 1
ATOM 2498 O O . LEU A 1 318 ? -3.686 -3.954 10.840 1.00 95.75 318 LEU A O 1
ATOM 2502 N N . MET A 1 319 ? -3.630 -3.026 12.885 1.00 93.94 319 MET A N 1
ATOM 2503 C CA . MET A 1 319 ? -2.290 -3.529 13.216 1.00 93.94 319 MET A CA 1
ATOM 2504 C C . MET A 1 319 ? -2.226 -5.061 13.213 1.00 93.94 319 MET A C 1
ATOM 2506 O O . MET A 1 319 ? -1.277 -5.655 12.707 1.00 93.94 319 MET A O 1
ATOM 2510 N N . CYS A 1 320 ? -3.240 -5.730 13.769 1.00 95.88 320 CYS A N 1
ATOM 2511 C CA . CYS A 1 320 ? -3.305 -7.190 13.755 1.00 95.88 320 CYS A CA 1
ATOM 2512 C C . CYS A 1 320 ? -3.435 -7.721 12.321 1.00 95.88 320 CYS A C 1
ATOM 2514 O O . CYS A 1 320 ? -2.799 -8.717 11.973 1.00 95.88 320 CYS A O 1
ATOM 2516 N N . LEU A 1 321 ? -4.206 -7.023 11.482 1.00 95.56 321 LEU A N 1
ATOM 2517 C CA . LEU A 1 321 ? -4.482 -7.424 10.109 1.00 95.56 321 LEU A CA 1
ATOM 2518 C C . LEU A 1 321 ? -3.287 -7.289 9.153 1.00 95.56 321 LEU A C 1
ATOM 2520 O O . LEU A 1 321 ? -3.273 -7.932 8.107 1.00 95.56 321 LEU A O 1
ATOM 2524 N N . GLU A 1 322 ? -2.257 -6.525 9.523 1.00 89.62 322 GLU A N 1
ATOM 2525 C CA . GLU A 1 322 ? -0.978 -6.498 8.797 1.00 89.62 322 GLU A CA 1
ATOM 2526 C C . GLU A 1 322 ? -0.227 -7.837 8.877 1.00 89.62 322 GLU A C 1
ATOM 2528 O O . GLU A 1 322 ? 0.552 -8.174 7.986 1.00 89.62 322 GLU A O 1
ATOM 2533 N N . THR A 1 323 ? -0.449 -8.607 9.947 1.00 92.88 323 THR A N 1
ATOM 2534 C CA . THR A 1 323 ? 0.264 -9.868 10.216 1.00 92.88 323 THR A CA 1
ATOM 2535 C C . THR A 1 323 ? -0.635 -11.096 10.131 1.00 92.88 323 THR A C 1
ATOM 2537 O O . THR A 1 323 ? -0.170 -12.169 9.749 1.00 92.88 323 THR A O 1
ATOM 2540 N N . ASN A 1 324 ? -1.921 -10.950 10.448 1.00 94.81 324 ASN A N 1
ATOM 2541 C CA . ASN A 1 324 ? -2.909 -12.020 10.443 1.00 94.81 324 ASN A CA 1
ATOM 2542 C C . ASN A 1 324 ? -4.043 -11.674 9.474 1.00 94.81 324 ASN A C 1
ATOM 2544 O O . ASN A 1 324 ? -4.544 -10.563 9.501 1.00 94.81 324 ASN A O 1
ATOM 2548 N N . PRO A 1 325 ? -4.548 -12.608 8.659 1.00 94.81 325 PRO A N 1
ATOM 2549 C CA . PRO A 1 325 ? -5.591 -12.286 7.682 1.00 94.81 325 PRO A CA 1
ATOM 2550 C C . PRO A 1 325 ? -6.955 -11.945 8.311 1.00 94.81 325 PRO A C 1
ATOM 2552 O O . PRO A 1 325 ? -7.838 -11.440 7.616 1.00 94.81 325 PRO A O 1
ATOM 2555 N N . LEU A 1 326 ? -7.158 -12.253 9.598 1.00 96.94 326 LEU A N 1
ATOM 2556 C CA . LEU A 1 326 ? -8.431 -12.123 10.304 1.00 96.94 326 LEU A CA 1
ATOM 2557 C C . LEU A 1 326 ? -8.230 -11.543 11.707 1.00 96.94 326 LEU A C 1
ATOM 2559 O O . LEU A 1 326 ? -7.327 -11.960 12.428 1.00 96.94 326 LEU A O 1
ATOM 2563 N N . TYR A 1 327 ? -9.138 -10.657 12.117 1.00 98.00 327 TYR A N 1
ATOM 2564 C CA . TYR A 1 327 ? -9.262 -10.137 13.477 1.00 98.00 327 TYR A CA 1
ATOM 2565 C C . TYR A 1 327 ? -10.606 -10.578 14.091 1.00 98.00 327 TYR A C 1
ATOM 2567 O O . TYR A 1 327 ? -11.656 -10.020 13.746 1.00 98.00 327 TYR A O 1
ATOM 2575 N N . PRO A 1 328 ? -10.619 -11.615 14.948 1.00 98.12 328 PRO A N 1
ATOM 2576 C CA . PRO A 1 328 ? -11.839 -12.159 15.540 1.00 98.12 328 PRO A CA 1
ATOM 2577 C C . PRO A 1 328 ? -12.572 -11.159 16.446 1.00 98.12 328 PRO A C 1
ATOM 2579 O O . PRO A 1 328 ? -11.977 -10.522 17.310 1.00 98.12 328 PRO A O 1
ATOM 2582 N N . VAL A 1 329 ? -13.907 -11.109 16.367 1.00 98.06 329 VAL A N 1
ATOM 2583 C CA . VAL A 1 329 ? -14.731 -10.329 17.321 1.00 98.06 329 VAL A CA 1
ATOM 2584 C C . VAL A 1 329 ? -14.600 -10.863 18.756 1.00 98.06 329 VAL A C 1
ATOM 2586 O O . VAL A 1 329 ? -14.789 -10.121 19.719 1.00 98.06 329 VAL A O 1
ATOM 2589 N N . ALA A 1 330 ? -14.219 -12.135 18.913 1.00 97.56 330 ALA A N 1
ATOM 2590 C CA . ALA A 1 330 ? -13.913 -12.732 20.210 1.00 97.56 330 ALA A CA 1
ATOM 2591 C C . ALA A 1 330 ? -12.776 -12.001 20.949 1.00 97.56 330 ALA A C 1
ATOM 2593 O O . ALA A 1 330 ? -12.812 -11.934 22.178 1.00 97.56 330 ALA A O 1
ATOM 2594 N N . ASP A 1 331 ? -11.824 -11.399 20.228 1.00 97.62 331 ASP A N 1
ATOM 2595 C CA . ASP A 1 331 ? -10.726 -10.639 20.834 1.00 97.62 331 ASP A CA 1
ATOM 2596 C C . ASP A 1 331 ? -11.196 -9.278 21.349 1.00 97.62 331 ASP A C 1
ATOM 2598 O O . ASP A 1 331 ? -10.798 -8.855 22.431 1.00 97.62 331 ASP A O 1
ATOM 2602 N N . ILE A 1 332 ? -12.126 -8.627 20.643 1.00 97.44 332 ILE A N 1
ATOM 2603 C CA . ILE A 1 332 ? -12.805 -7.424 21.153 1.00 97.44 332 ILE A CA 1
ATOM 2604 C C . ILE A 1 332 ? -13.541 -7.783 22.444 1.00 97.44 332 ILE A C 1
ATOM 2606 O O . ILE A 1 332 ? -13.404 -7.113 23.463 1.00 97.44 332 ILE A O 1
ATOM 2610 N N . MET A 1 333 ? -14.287 -8.889 22.422 1.00 96.44 333 MET A N 1
ATOM 2611 C CA . MET A 1 333 ? -15.029 -9.366 23.580 1.00 96.44 333 MET A CA 1
ATOM 2612 C C . MET A 1 333 ? -14.102 -9.726 24.751 1.00 96.44 333 MET A C 1
ATOM 2614 O O . MET A 1 333 ? -14.453 -9.459 25.899 1.00 96.44 333 MET A O 1
ATOM 2618 N N . SER A 1 334 ? -12.935 -10.329 24.510 1.00 96.38 334 SER A N 1
ATOM 2619 C CA . SER A 1 334 ? -11.983 -10.689 25.568 1.00 96.38 334 SER A CA 1
ATOM 2620 C C . SER A 1 334 ? -11.336 -9.455 26.200 1.00 96.38 334 SER A C 1
ATOM 2622 O O . SER A 1 334 ? -11.233 -9.393 27.425 1.00 96.38 334 SER A O 1
ATOM 2624 N N . GLN A 1 335 ? -10.997 -8.450 25.392 1.00 95.19 335 GLN A N 1
ATOM 2625 C CA . GLN A 1 335 ? -10.365 -7.210 25.843 1.00 95.19 335 GLN A CA 1
ATOM 2626 C C . GLN A 1 335 ? -11.336 -6.246 26.537 1.00 95.19 335 GLN A C 1
ATOM 2628 O O . GLN A 1 335 ? -10.905 -5.448 27.362 1.00 95.19 335 GLN A O 1
ATOM 2633 N N . THR A 1 336 ? -12.642 -6.330 26.268 1.00 94.56 336 THR A N 1
ATOM 2634 C CA . THR A 1 336 ? -13.660 -5.541 26.987 1.00 94.56 336 THR A CA 1
ATOM 2635 C C . THR A 1 336 ? -14.077 -6.150 28.324 1.00 94.56 336 THR A C 1
ATOM 2637 O O . THR A 1 336 ? -14.886 -5.551 29.026 1.00 94.56 336 THR A O 1
ATOM 2640 N N . LYS A 1 337 ? -13.533 -7.310 28.729 1.00 90.75 337 LYS A N 1
ATOM 2641 C CA . LYS A 1 337 ? -13.852 -7.933 30.032 1.00 90.75 337 LYS A CA 1
ATOM 2642 C C . LYS A 1 337 ? -13.587 -7.012 31.222 1.00 90.75 337 LYS A C 1
ATOM 2644 O O . LYS A 1 337 ? -14.301 -7.100 32.210 1.00 90.75 337 LYS A O 1
ATOM 2649 N N . THR A 1 338 ? -12.560 -6.173 31.129 1.00 83.06 338 THR A N 1
ATOM 2650 C CA . THR A 1 338 ? -12.143 -5.258 32.199 1.00 83.06 338 THR A CA 1
ATOM 2651 C C . THR A 1 338 ? -12.748 -3.864 32.061 1.00 83.06 338 THR A C 1
ATOM 2653 O O . THR A 1 338 ? -12.634 -3.058 32.974 1.00 83.06 338 THR A O 1
ATOM 2656 N N . SER A 1 339 ? -13.392 -3.564 30.931 1.00 76.75 339 SER A N 1
ATOM 2657 C CA . SER A 1 339 ? -14.049 -2.281 30.687 1.00 76.75 339 SER A CA 1
ATOM 2658 C C . SER A 1 339 ? -15.516 -2.390 31.095 1.00 76.75 339 SER A C 1
ATOM 2660 O O . SER A 1 339 ? -16.387 -2.576 30.248 1.00 76.75 339 SER A O 1
ATOM 2662 N N . SER A 1 340 ? -15.797 -2.329 32.397 1.00 68.88 340 SER A N 1
ATOM 2663 C CA . SER A 1 340 ? -17.169 -2.147 32.870 1.00 68.88 340 SER A CA 1
ATOM 2664 C C . SER A 1 340 ? -17.577 -0.701 32.605 1.00 68.88 340 SER A C 1
ATOM 2666 O O . SER A 1 340 ? -17.130 0.221 33.280 1.00 68.88 340 SER A O 1
ATOM 2668 N N . VAL A 1 341 ? -18.391 -0.493 31.574 1.00 80.75 341 VAL A N 1
ATOM 2669 C CA . VAL A 1 341 ? -19.177 0.734 31.453 1.00 80.75 341 VAL A CA 1
ATOM 2670 C C . VAL A 1 341 ? -20.429 0.479 32.276 1.00 80.75 341 VAL A C 1
ATOM 2672 O O . VAL A 1 341 ? -21.240 -0.353 31.880 1.00 80.75 341 VAL A O 1
ATOM 2675 N N . ASP A 1 342 ? -20.557 1.137 33.428 1.00 83.56 342 ASP A N 1
ATOM 2676 C CA . ASP A 1 342 ? -21.572 0.822 34.450 1.00 83.56 342 ASP A CA 1
ATOM 2677 C C . ASP A 1 342 ? -23.020 0.825 33.928 1.00 83.56 342 ASP A C 1
ATOM 2679 O O . ASP A 1 342 ? -23.906 0.217 34.524 1.00 83.56 342 ASP A O 1
ATOM 2683 N N . THR A 1 343 ? -23.270 1.483 32.796 1.00 87.81 343 THR A N 1
ATOM 2684 C CA . THR A 1 343 ? -24.597 1.629 32.195 1.00 87.81 343 THR A CA 1
ATOM 2685 C C . THR A 1 343 ? -24.924 0.610 31.103 1.00 87.81 343 THR A C 1
ATOM 2687 O O . THR A 1 343 ? -26.097 0.456 30.769 1.00 87.81 343 THR A O 1
ATOM 2690 N N . LEU A 1 344 ? -23.935 -0.096 30.540 1.00 90.25 344 LEU A N 1
ATOM 2691 C CA . LEU A 1 344 ? -24.129 -0.981 29.388 1.00 90.25 344 LEU A CA 1
ATOM 2692 C C . LEU A 1 344 ? -23.725 -2.419 29.693 1.00 90.25 344 LEU A C 1
ATOM 2694 O O . LEU A 1 344 ? -22.611 -2.704 30.135 1.00 90.25 344 LEU A O 1
ATOM 2698 N N . PHE A 1 345 ? -24.595 -3.360 29.323 1.00 93.56 345 PHE A N 1
ATOM 2699 C CA . PHE A 1 345 ? -24.209 -4.763 29.285 1.00 93.56 345 PHE A CA 1
ATOM 2700 C C . PHE A 1 345 ? -23.070 -4.965 28.284 1.00 93.56 345 PHE A C 1
ATOM 2702 O O . PHE A 1 345 ? -23.075 -4.427 27.174 1.00 93.56 345 PHE A O 1
ATOM 2709 N N . ARG A 1 346 ? -22.095 -5.792 28.665 1.00 93.56 346 ARG A N 1
ATOM 2710 C CA . ARG A 1 346 ? -20.887 -6.046 27.870 1.00 93.56 346 ARG A CA 1
ATOM 2711 C C . ARG A 1 346 ? -21.192 -6.474 26.433 1.00 93.56 346 ARG A C 1
ATOM 2713 O O . ARG A 1 346 ? -20.534 -6.001 25.508 1.00 93.56 346 ARG A O 1
ATOM 2720 N N . ASP A 1 347 ? -22.193 -7.325 26.237 1.00 94.94 347 ASP A N 1
ATOM 2721 C CA . ASP A 1 347 ? -22.568 -7.805 24.904 1.00 94.94 347 ASP A CA 1
ATOM 2722 C C . ASP A 1 347 ? -23.157 -6.686 24.037 1.00 94.94 347 ASP A C 1
ATOM 2724 O O . ASP A 1 347 ? -22.849 -6.594 22.848 1.00 94.94 347 ASP A O 1
ATOM 2728 N N . GLU A 1 348 ? -23.934 -5.783 24.638 1.00 95.56 348 GLU A N 1
ATOM 2729 C CA . GLU A 1 348 ? -24.483 -4.615 23.952 1.00 95.56 348 GLU A CA 1
ATOM 2730 C C . GLU A 1 348 ? -23.378 -3.619 23.578 1.00 95.56 348 GLU A C 1
ATOM 2732 O O . GLU A 1 348 ? -23.332 -3.128 22.447 1.00 95.56 348 GLU A O 1
ATOM 2737 N N . PHE A 1 349 ? -22.433 -3.379 24.490 1.00 95.62 349 PHE A N 1
ATOM 2738 C CA . PHE A 1 349 ? -21.271 -2.535 24.230 1.00 95.62 349 PHE A CA 1
ATOM 2739 C C . PHE A 1 349 ? -20.433 -3.066 23.058 1.00 95.62 349 PHE A C 1
ATOM 2741 O O . PHE A 1 349 ? -20.156 -2.335 22.103 1.00 95.62 349 PHE A O 1
ATOM 2748 N N . VAL A 1 350 ? -20.084 -4.359 23.078 1.00 96.62 350 VAL A N 1
ATOM 2749 C CA . VAL A 1 350 ? -19.331 -5.005 21.991 1.00 96.62 350 VAL A CA 1
ATOM 2750 C C . VAL A 1 350 ? -20.119 -4.957 20.682 1.00 96.62 350 VAL A C 1
ATOM 2752 O O . VAL A 1 350 ? -19.541 -4.647 19.639 1.00 96.62 350 VAL A O 1
ATOM 2755 N N . ALA A 1 351 ? -21.434 -5.193 20.710 1.00 96.94 351 ALA A N 1
ATOM 2756 C CA . ALA A 1 351 ? -22.274 -5.099 19.520 1.00 96.94 351 ALA A CA 1
ATOM 2757 C C . ALA A 1 351 ? -22.233 -3.694 18.899 1.00 96.94 351 ALA A C 1
ATOM 2759 O O . ALA A 1 351 ? -22.054 -3.572 17.684 1.00 96.94 351 ALA A O 1
ATOM 2760 N N . ARG A 1 352 ? -22.319 -2.631 19.709 1.00 97.19 352 ARG A N 1
ATOM 2761 C CA . ARG A 1 352 ? -22.219 -1.241 19.231 1.00 97.19 352 ARG A CA 1
ATOM 2762 C C . ARG A 1 352 ? -20.841 -0.930 18.651 1.00 97.19 352 ARG A C 1
ATOM 2764 O O . ARG A 1 352 ? -20.766 -0.350 17.566 1.00 97.19 352 ARG A O 1
ATOM 2771 N N . VAL A 1 353 ? -19.766 -1.370 19.309 1.00 97.25 353 VAL A N 1
ATOM 2772 C CA . VAL A 1 353 ? -18.394 -1.228 18.792 1.00 97.25 353 VAL A CA 1
ATOM 2773 C C . VAL A 1 353 ? -18.264 -1.906 17.428 1.00 97.25 353 VAL A C 1
ATOM 2775 O O . VAL A 1 353 ? -17.840 -1.274 16.463 1.00 97.25 353 VAL A O 1
ATOM 2778 N N . VAL A 1 354 ? -18.713 -3.157 17.306 1.00 98.06 354 VAL A N 1
ATOM 2779 C CA . VAL A 1 354 ? -18.667 -3.926 16.053 1.00 98.06 354 VAL A CA 1
ATOM 2780 C C . VAL A 1 354 ? -19.503 -3.263 14.954 1.00 98.06 354 VAL A C 1
ATOM 2782 O O . VAL A 1 354 ? -19.056 -3.186 13.810 1.00 98.06 354 VAL A O 1
ATOM 2785 N N . VAL A 1 355 ? -20.699 -2.752 15.268 1.00 98.00 355 VAL A N 1
ATOM 2786 C CA . VAL A 1 355 ? -21.553 -2.024 14.309 1.00 98.00 355 VAL A CA 1
ATOM 2787 C C . VAL A 1 355 ? -20.867 -0.763 13.785 1.00 98.00 355 VAL A C 1
ATOM 2789 O O . VAL A 1 355 ? -20.980 -0.456 12.599 1.00 98.00 355 VAL A O 1
ATOM 2792 N N . HIS A 1 356 ? -20.142 -0.041 14.634 1.00 97.69 356 HIS A N 1
ATOM 2793 C CA . HIS A 1 356 ? -19.403 1.144 14.213 1.00 97.69 356 HIS A CA 1
ATOM 2794 C C . HIS A 1 356 ? -18.112 0.805 13.461 1.00 97.69 356 HIS A C 1
ATOM 2796 O O . HIS A 1 356 ? -17.838 1.450 12.453 1.00 97.69 356 HIS A O 1
ATOM 2802 N N . MET A 1 357 ? -17.379 -0.239 13.857 1.00 98.06 357 MET A N 1
ATOM 2803 C CA . MET A 1 357 ? -16.208 -0.727 13.115 1.00 98.06 357 MET A CA 1
ATOM 2804 C C . MET A 1 357 ? -16.566 -1.182 11.694 1.00 98.06 357 MET A C 1
ATOM 2806 O O . MET A 1 357 ? -15.806 -0.937 10.765 1.00 98.06 357 MET A O 1
ATOM 2810 N N . LYS A 1 358 ? -17.759 -1.761 11.485 1.00 97.69 358 LYS A N 1
ATOM 2811 C CA . LYS A 1 358 ? -18.281 -2.101 10.144 1.00 97.69 358 LYS A CA 1
ATOM 2812 C C . LYS A 1 358 ? -18.410 -0.901 9.198 1.00 97.69 358 LYS A C 1
ATOM 2814 O O . LYS A 1 358 ? -18.543 -1.108 7.996 1.00 97.69 358 LYS A O 1
ATOM 2819 N N . LYS A 1 359 ? -18.433 0.330 9.721 1.00 97.12 359 LYS A N 1
ATOM 2820 C CA . LYS A 1 359 ? -18.498 1.556 8.912 1.00 97.12 359 LYS A CA 1
ATOM 2821 C C . LYS A 1 359 ? -17.119 2.007 8.419 1.00 97.12 359 LYS A C 1
ATOM 2823 O O . LYS A 1 359 ? -17.067 2.863 7.539 1.00 97.12 359 LYS A O 1
ATOM 2828 N N . ASP A 1 360 ? -16.021 1.468 8.959 1.00 96.12 360 ASP A N 1
ATOM 2829 C CA . ASP A 1 360 ? -14.679 1.774 8.459 1.00 96.12 360 ASP A CA 1
ATOM 2830 C C . ASP A 1 360 ? -14.470 1.090 7.101 1.00 96.12 360 ASP A C 1
ATOM 2832 O O . ASP A 1 360 ? -14.523 -0.132 6.982 1.00 96.12 360 ASP A O 1
ATOM 2836 N N . ARG A 1 361 ? -14.216 1.893 6.064 1.00 94.75 361 ARG A N 1
ATOM 2837 C CA . ARG A 1 361 ? -14.017 1.437 4.677 1.00 94.75 361 ARG A CA 1
ATOM 2838 C C . ARG A 1 361 ? -12.850 0.456 4.499 1.00 94.75 361 ARG A C 1
ATOM 2840 O O . ARG A 1 361 ? -12.837 -0.284 3.513 1.00 94.75 361 ARG A O 1
ATOM 2847 N N . ARG A 1 362 ? -11.885 0.468 5.424 1.00 93.88 362 ARG A N 1
ATOM 2848 C CA . ARG A 1 362 ? -10.691 -0.388 5.421 1.00 93.88 362 ARG A CA 1
ATOM 2849 C C . ARG A 1 362 ? -10.966 -1.770 5.995 1.00 93.88 362 ARG A C 1
ATOM 2851 O O . ARG A 1 362 ? -10.215 -2.697 5.721 1.00 93.88 362 ARG A O 1
ATOM 2858 N N . LEU A 1 363 ? -12.044 -1.931 6.760 1.00 96.44 363 LEU A N 1
ATOM 2859 C CA . LEU A 1 363 ? -12.411 -3.198 7.378 1.00 96.44 363 LEU A CA 1
ATOM 2860 C C . LEU A 1 363 ? -13.597 -3.823 6.642 1.00 96.44 363 LEU A C 1
ATOM 2862 O O . LEU A 1 363 ? -14.628 -3.197 6.411 1.00 96.44 363 LEU A O 1
ATOM 2866 N N . LYS A 1 364 ? -13.478 -5.104 6.307 1.00 96.75 364 LYS A N 1
ATOM 2867 C CA . LYS A 1 364 ? -14.565 -5.923 5.777 1.00 96.75 364 LYS A CA 1
ATOM 2868 C C . LYS A 1 364 ? -14.980 -6.917 6.850 1.00 96.75 364 LYS A C 1
ATOM 2870 O O . LYS A 1 364 ? -14.178 -7.712 7.327 1.00 96.75 364 LYS A O 1
ATOM 2875 N N . TYR A 1 365 ? -16.242 -6.856 7.252 1.00 97.75 365 TYR A N 1
ATOM 2876 C CA . TYR A 1 365 ? -16.791 -7.799 8.218 1.00 97.75 365 TYR A CA 1
ATOM 2877 C C . TYR A 1 365 ? -17.199 -9.092 7.519 1.00 97.75 365 TYR A C 1
ATOM 2879 O O . TYR A 1 365 ? -17.995 -9.066 6.578 1.00 97.75 365 TYR A O 1
ATOM 2887 N N . ILE A 1 366 ? -16.681 -10.214 8.003 1.00 97.56 366 ILE A N 1
ATOM 2888 C CA . ILE A 1 366 ? -16.952 -11.545 7.468 1.00 97.56 366 ILE A CA 1
ATOM 2889 C C . ILE A 1 366 ? -17.315 -12.517 8.590 1.00 97.56 366 ILE A C 1
ATOM 2891 O O . ILE A 1 366 ? -17.048 -12.280 9.770 1.00 97.56 366 ILE A O 1
ATOM 2895 N N . LYS A 1 367 ? -17.949 -13.627 8.213 1.00 97.88 367 LYS A N 1
ATOM 2896 C CA . LYS A 1 367 ? -18.057 -14.803 9.074 1.00 97.88 367 LYS A CA 1
ATOM 2897 C C . LYS A 1 367 ? -17.055 -15.832 8.571 1.00 97.88 367 LYS A C 1
ATOM 2899 O O . LYS A 1 367 ? -17.014 -16.092 7.371 1.00 97.88 367 LYS A O 1
ATOM 2904 N N . ASP A 1 368 ? -16.238 -16.360 9.472 1.00 93.56 368 ASP A N 1
ATOM 2905 C CA . ASP A 1 368 ? -15.306 -17.436 9.154 1.00 93.56 368 ASP A CA 1
ATOM 2906 C C . ASP A 1 368 ? -16.074 -18.728 8.768 1.00 93.56 368 ASP A C 1
ATOM 2908 O O . ASP A 1 368 ? -17.299 -18.802 8.937 1.00 93.56 368 ASP A O 1
ATOM 2912 N N . PRO A 1 369 ? -15.392 -19.775 8.264 1.00 93.00 369 PRO A N 1
ATOM 2913 C CA . PRO A 1 369 ? -16.033 -21.055 7.944 1.00 93.00 369 PRO A CA 1
ATOM 2914 C C . PRO A 1 369 ? -16.722 -21.735 9.140 1.00 93.00 369 PRO A C 1
ATOM 2916 O O . PRO A 1 369 ? -17.563 -22.610 8.953 1.00 93.00 369 PRO A O 1
ATOM 2919 N N . HIS A 1 370 ? -16.386 -21.335 10.368 1.00 95.62 370 HIS A N 1
ATOM 2920 C CA . HIS A 1 370 ? -16.995 -21.812 11.607 1.00 95.62 370 HIS A CA 1
ATOM 2921 C C . HIS A 1 370 ? -18.159 -20.921 12.082 1.00 95.62 370 HIS A C 1
ATOM 2923 O O . HIS A 1 370 ? -18.665 -21.112 13.187 1.00 95.62 370 HIS A O 1
ATOM 2929 N N . GLY A 1 371 ? -18.579 -19.937 11.281 1.00 96.50 371 GLY A N 1
ATOM 2930 C CA . GLY A 1 371 ? -19.655 -19.002 11.603 1.00 96.50 371 GLY A CA 1
ATOM 2931 C C . GLY A 1 371 ? -19.282 -17.906 12.609 1.00 96.50 371 GLY A C 1
ATOM 2932 O O . GLY A 1 371 ? -20.157 -17.134 13.010 1.00 96.50 371 GLY A O 1
ATOM 2933 N N . ARG A 1 372 ? -18.013 -17.797 13.014 1.00 97.38 372 ARG A N 1
ATOM 2934 C CA . ARG A 1 372 ? -17.519 -16.777 13.947 1.00 97.38 372 ARG A CA 1
ATOM 2935 C C . ARG A 1 372 ? -17.317 -15.462 13.214 1.00 97.38 372 ARG A C 1
ATOM 2937 O O . ARG A 1 372 ? -16.808 -15.410 12.098 1.00 97.38 372 ARG A O 1
ATOM 2944 N N . ALA A 1 373 ? -17.709 -14.378 13.864 1.00 98.00 373 ALA A N 1
ATOM 2945 C CA . ALA A 1 373 ? -17.540 -13.040 13.327 1.00 98.00 373 ALA A CA 1
ATOM 2946 C C . ALA A 1 373 ? -16.071 -12.596 13.393 1.00 98.00 373 ALA A C 1
ATOM 2948 O O . ALA A 1 373 ? -15.451 -12.662 14.457 1.00 98.00 373 ALA A O 1
ATOM 2949 N N . ALA A 1 374 ? -15.549 -12.082 12.283 1.00 98.19 374 ALA A N 1
ATOM 2950 C CA . ALA A 1 374 ? -14.214 -11.504 12.197 1.00 98.19 374 ALA A CA 1
ATOM 2951 C C . ALA A 1 374 ? -14.199 -10.294 11.253 1.00 98.19 374 ALA A C 1
ATOM 2953 O O . ALA A 1 374 ? -15.073 -10.125 10.399 1.00 98.19 374 ALA A O 1
ATOM 2954 N N . PHE A 1 375 ? -13.190 -9.447 11.409 1.00 98.00 375 PHE A N 1
ATOM 2955 C CA . PHE A 1 375 ? -12.837 -8.422 10.436 1.00 98.00 375 PHE A CA 1
ATOM 2956 C C . PHE A 1 375 ? -11.653 -8.897 9.597 1.00 98.00 375 PHE A C 1
ATOM 2958 O O . PHE A 1 375 ? -10.798 -9.624 10.092 1.00 98.00 375 PHE A O 1
ATOM 2965 N N . MET A 1 376 ? -11.607 -8.480 8.339 1.00 96.69 376 MET A N 1
ATOM 2966 C CA . MET A 1 376 ? -10.456 -8.624 7.451 1.00 96.69 376 MET A CA 1
ATOM 2967 C C . MET A 1 376 ? -10.161 -7.282 6.781 1.00 96.69 376 MET A C 1
ATOM 2969 O O . MET A 1 376 ? -11.047 -6.421 6.731 1.00 96.69 376 MET A O 1
ATOM 2973 N N . LEU A 1 377 ? -8.951 -7.092 6.255 1.00 94.56 377 LEU A N 1
ATOM 2974 C CA . LEU A 1 377 ? -8.663 -5.917 5.434 1.00 94.56 377 LEU A CA 1
ATOM 2975 C C . LEU A 1 377 ? -9.551 -5.953 4.189 1.00 94.56 377 LEU A C 1
ATOM 2977 O O . LEU A 1 377 ? -9.667 -6.965 3.502 1.00 94.56 377 LEU A O 1
ATOM 2981 N N . SER A 1 378 ? -10.245 -4.850 3.940 1.00 90.50 378 SER A N 1
ATOM 2982 C CA . SER A 1 378 ? -11.023 -4.662 2.729 1.00 90.50 378 SER A CA 1
ATOM 2983 C C . SER A 1 378 ? -10.047 -4.606 1.562 1.00 90.50 378 SER A C 1
ATOM 2985 O O . SER A 1 378 ? -9.190 -3.724 1.518 1.00 90.50 378 SER A O 1
ATOM 2987 N N . ASP A 1 379 ? -10.218 -5.493 0.580 1.00 76.69 379 ASP A N 1
ATOM 2988 C CA . ASP A 1 379 ? -9.417 -5.543 -0.657 1.00 76.69 379 ASP A CA 1
ATOM 2989 C C . ASP A 1 379 ? -9.375 -4.188 -1.407 1.00 76.69 379 ASP A C 1
ATOM 2991 O O . ASP A 1 379 ? -8.595 -3.989 -2.337 1.00 76.69 379 ASP A O 1
ATOM 2995 N N . LYS A 1 380 ? -10.209 -3.220 -0.997 1.00 57.38 380 LYS A N 1
ATOM 2996 C CA . LYS A 1 380 ? -10.258 -1.852 -1.516 1.00 57.38 380 LYS A CA 1
ATOM 2997 C C . LYS A 1 380 ? -9.057 -0.975 -1.149 1.00 57.38 380 LYS A C 1
ATOM 2999 O O . LYS A 1 380 ? -8.845 0.005 -1.859 1.00 57.38 380 LYS A O 1
ATOM 3004 N N . GLU A 1 381 ? -8.227 -1.322 -0.160 1.00 50.66 381 GLU A N 1
ATOM 3005 C CA . GLU A 1 381 ? -6.898 -0.687 -0.035 1.00 50.66 381 GLU A CA 1
ATOM 3006 C C . GLU A 1 381 ? -5.941 -1.100 -1.162 1.00 50.66 381 GLU A C 1
ATOM 3008 O O . GLU A 1 381 ? -4.971 -0.394 -1.430 1.00 50.66 381 GLU A O 1
ATOM 3013 N N . GLY A 1 382 ? -6.280 -2.144 -1.929 1.00 50.56 382 GLY A N 1
ATOM 3014 C CA . GLY A 1 382 ? -5.642 -2.415 -3.208 1.00 50.56 382 GLY A CA 1
ATOM 3015 C C . GLY A 1 382 ? -5.753 -1.236 -4.175 1.00 50.56 382 GLY A C 1
ATOM 3016 O O . GLY A 1 382 ? -4.840 -1.028 -4.947 1.00 50.56 382 GLY A O 1
ATOM 3017 N N . ILE A 1 383 ? -6.787 -0.392 -4.134 1.00 52.06 383 ILE A N 1
ATOM 3018 C CA . ILE A 1 383 ? -6.928 0.676 -5.142 1.00 52.06 383 ILE A CA 1
ATOM 3019 C C . ILE A 1 383 ? -6.006 1.869 -4.840 1.00 52.06 383 ILE A C 1
ATOM 3021 O O . ILE A 1 383 ? -5.349 2.379 -5.745 1.00 52.06 383 ILE A O 1
ATOM 3025 N N . GLU A 1 384 ? -5.900 2.299 -3.579 1.00 54.94 384 GLU A N 1
ATOM 3026 C CA . GLU A 1 384 ? -5.012 3.413 -3.207 1.00 54.94 384 GLU A CA 1
ATOM 3027 C C . GLU A 1 384 ? -3.538 2.969 -3.133 1.00 54.94 384 GLU A C 1
ATOM 3029 O O . GLU A 1 384 ? -2.663 3.689 -3.619 1.00 54.94 384 GLU A O 1
ATOM 3034 N N . SER A 1 385 ? -3.265 1.749 -2.647 1.00 59.31 385 SER A N 1
ATOM 3035 C CA . SER A 1 385 ? -1.936 1.125 -2.726 1.00 59.31 385 SER A CA 1
ATOM 3036 C C . SER A 1 385 ? -1.500 0.935 -4.178 1.00 59.31 385 SER A C 1
ATOM 3038 O O . SER A 1 385 ? -0.412 1.380 -4.543 1.00 59.31 385 SER A O 1
ATOM 3040 N N . ASN A 1 386 ? -2.362 0.382 -5.044 1.00 68.00 386 ASN A N 1
ATOM 3041 C CA . ASN A 1 386 ? -2.020 0.204 -6.454 1.00 68.00 386 ASN A CA 1
ATOM 3042 C C . ASN A 1 386 ? -1.763 1.543 -7.131 1.00 68.00 386 ASN A C 1
ATOM 3044 O O . ASN A 1 386 ? -0.840 1.609 -7.924 1.00 68.00 386 ASN A O 1
ATOM 3048 N N . ASN A 1 387 ? -2.476 2.621 -6.793 1.00 80.56 387 ASN A N 1
ATOM 3049 C CA . ASN A 1 387 ? -2.173 3.938 -7.357 1.00 80.56 387 ASN A CA 1
ATOM 3050 C C . ASN A 1 387 ? -0.798 4.460 -6.918 1.00 80.56 387 ASN A C 1
ATOM 3052 O O . ASN A 1 387 ? -0.073 5.023 -7.739 1.00 80.56 387 ASN A O 1
ATOM 3056 N N . ALA A 1 388 ? -0.403 4.261 -5.658 1.00 84.62 388 ALA A N 1
ATOM 3057 C CA . ALA A 1 388 ? 0.930 4.638 -5.189 1.00 84.62 388 ALA A CA 1
ATOM 3058 C C . ALA A 1 388 ? 2.028 3.788 -5.854 1.00 84.62 388 ALA A C 1
ATOM 3060 O O . ALA A 1 388 ? 3.036 4.331 -6.313 1.00 84.62 388 ALA A O 1
ATOM 3061 N N . VAL A 1 389 ? 1.805 2.473 -5.967 1.00 89.69 389 VAL A N 1
ATOM 3062 C CA . VAL A 1 389 ? 2.687 1.529 -6.674 1.00 89.69 389 VAL A CA 1
ATOM 3063 C C . VAL A 1 389 ? 2.823 1.938 -8.142 1.00 89.69 389 VAL A C 1
ATOM 3065 O O . VAL A 1 389 ? 3.932 2.099 -8.644 1.00 89.69 389 VAL A O 1
ATOM 3068 N N . GLU A 1 390 ? 1.697 2.176 -8.811 1.00 92.69 390 GLU A N 1
ATOM 3069 C CA . GLU A 1 390 ? 1.592 2.584 -10.210 1.00 92.69 390 GLU A CA 1
ATOM 3070 C C . GLU A 1 390 ? 2.335 3.895 -10.459 1.00 92.69 390 GLU A C 1
ATOM 3072 O O . GLU A 1 390 ? 3.132 3.992 -11.391 1.00 92.69 390 GLU A O 1
ATOM 3077 N N . THR A 1 391 ? 2.134 4.880 -9.581 1.00 93.50 391 THR A N 1
ATOM 3078 C CA . THR A 1 391 ? 2.802 6.184 -9.650 1.00 93.50 391 THR A CA 1
ATOM 3079 C C . THR A 1 391 ? 4.313 6.034 -9.480 1.00 93.50 391 THR A C 1
ATOM 3081 O O . THR A 1 391 ? 5.083 6.628 -10.237 1.00 93.50 391 THR A O 1
ATOM 3084 N N . ALA A 1 392 ? 4.762 5.208 -8.530 1.00 94.06 392 ALA A N 1
ATOM 3085 C CA . ALA A 1 392 ? 6.181 4.948 -8.307 1.00 94.06 392 ALA A CA 1
ATOM 3086 C C . ALA A 1 392 ? 6.831 4.208 -9.488 1.00 94.06 392 ALA A C 1
ATOM 3088 O O . ALA A 1 392 ? 7.932 4.577 -9.907 1.00 94.06 392 ALA A O 1
ATOM 3089 N N . ILE A 1 393 ? 6.154 3.204 -10.059 1.00 95.94 393 ILE A N 1
ATOM 3090 C CA . ILE A 1 393 ? 6.628 2.506 -11.260 1.00 95.94 393 ILE A CA 1
ATOM 3091 C C . ILE A 1 393 ? 6.695 3.494 -12.429 1.00 95.94 393 ILE A C 1
ATOM 3093 O O . ILE A 1 393 ? 7.727 3.577 -13.093 1.00 95.94 393 ILE A O 1
ATOM 3097 N N . GLN A 1 394 ? 5.653 4.295 -12.660 1.00 96.94 394 GLN A N 1
ATOM 3098 C CA . GLN A 1 394 ? 5.604 5.248 -13.770 1.00 96.94 394 GLN A CA 1
ATOM 3099 C C . GLN A 1 394 ? 6.684 6.336 -13.670 1.00 96.94 394 GLN A C 1
ATOM 3101 O O . GLN A 1 394 ? 7.306 6.694 -14.677 1.00 96.94 394 GLN A O 1
ATOM 3106 N N . ALA A 1 395 ? 6.963 6.825 -12.459 1.00 96.25 395 ALA A N 1
ATOM 3107 C CA . ALA A 1 395 ? 8.059 7.757 -12.211 1.00 96.25 395 ALA A CA 1
ATOM 3108 C C . ALA A 1 395 ? 9.414 7.142 -12.602 1.00 96.25 395 ALA A C 1
ATOM 3110 O O . ALA A 1 395 ? 10.196 7.767 -13.319 1.00 96.25 395 ALA A O 1
ATOM 3111 N N . GLN A 1 396 ? 9.674 5.891 -12.205 1.00 97.12 396 GLN A N 1
ATOM 3112 C CA . GLN A 1 396 ? 10.919 5.203 -12.557 1.00 97.12 396 GLN A CA 1
ATOM 3113 C C . GLN A 1 396 ? 11.009 4.876 -14.049 1.00 97.12 396 GLN A C 1
ATOM 3115 O O . GLN A 1 396 ? 12.059 5.091 -14.649 1.00 97.12 396 GLN A O 1
ATOM 3120 N N . VAL A 1 397 ? 9.916 4.440 -14.680 1.00 97.94 397 VAL A N 1
ATOM 3121 C CA . VAL A 1 397 ? 9.857 4.222 -16.135 1.00 97.94 397 VAL A CA 1
ATOM 3122 C C . VAL A 1 397 ? 10.242 5.490 -16.883 1.00 97.94 397 VAL A C 1
ATOM 3124 O O . VAL A 1 397 ? 11.029 5.422 -17.822 1.00 97.94 397 VAL A O 1
ATOM 3127 N N . THR A 1 398 ? 9.749 6.649 -16.446 1.00 97.50 398 THR A N 1
ATOM 3128 C CA . THR A 1 398 ? 10.073 7.943 -17.063 1.00 97.50 398 THR A CA 1
ATOM 3129 C C . THR A 1 398 ? 11.568 8.257 -16.945 1.00 97.50 398 THR A C 1
ATOM 3131 O O . THR A 1 398 ? 12.213 8.586 -17.942 1.00 97.50 398 THR A O 1
ATOM 3134 N N . ILE A 1 399 ? 12.145 8.078 -15.751 1.00 97.38 399 ILE A N 1
ATOM 3135 C CA . ILE A 1 399 ? 13.573 8.306 -15.484 1.00 97.38 399 ILE A CA 1
ATOM 3136 C C . ILE A 1 399 ? 14.451 7.368 -16.326 1.00 97.38 399 ILE A C 1
ATOM 3138 O O . ILE A 1 399 ? 15.356 7.823 -17.029 1.00 97.38 399 ILE A O 1
ATOM 3142 N N . PHE A 1 400 ? 14.180 6.061 -16.294 1.00 98.19 400 PHE A N 1
ATOM 3143 C CA . PHE A 1 400 ? 14.980 5.071 -17.015 1.00 98.19 400 PHE A CA 1
ATOM 3144 C C . PHE A 1 400 ? 14.798 5.150 -18.527 1.00 98.19 400 PHE A C 1
ATOM 3146 O O . PHE A 1 400 ? 15.766 4.947 -19.251 1.00 98.19 400 PHE A O 1
ATOM 3153 N N . THR A 1 401 ? 13.612 5.519 -19.014 1.00 98.25 401 THR A N 1
ATOM 3154 C CA . THR A 1 401 ? 13.386 5.808 -20.437 1.00 98.25 401 THR A CA 1
ATOM 3155 C C . THR A 1 401 ? 14.247 6.983 -20.892 1.00 98.25 401 THR A C 1
ATOM 3157 O O . THR A 1 401 ? 14.959 6.867 -21.887 1.00 98.25 401 THR A O 1
ATOM 3160 N N . ALA A 1 402 ? 14.253 8.091 -20.144 1.00 97.94 402 ALA A N 1
ATOM 3161 C CA . ALA A 1 402 ? 15.070 9.255 -20.479 1.00 97.94 402 ALA A CA 1
ATOM 3162 C C . ALA A 1 402 ? 16.576 8.932 -20.456 1.00 97.94 402 ALA A C 1
ATOM 3164 O O . ALA A 1 402 ? 17.311 9.317 -21.370 1.00 97.94 402 ALA A O 1
ATOM 3165 N N . TYR A 1 403 ? 17.043 8.181 -19.451 1.00 98.00 403 TYR A N 1
ATOM 3166 C CA . TYR A 1 403 ? 18.433 7.722 -19.405 1.00 98.00 403 TYR A CA 1
ATOM 3167 C C . TYR A 1 403 ? 18.775 6.782 -20.558 1.00 98.00 403 TYR A C 1
ATOM 3169 O O . TYR A 1 403 ? 19.818 6.960 -21.182 1.00 98.00 403 TYR A O 1
ATOM 3177 N N . ALA A 1 404 ? 17.905 5.817 -20.862 1.00 97.94 404 ALA A N 1
ATOM 3178 C CA . ALA A 1 404 ? 18.114 4.877 -21.951 1.00 97.94 404 ALA A CA 1
ATOM 3179 C C . ALA A 1 404 ? 18.227 5.604 -23.294 1.00 97.94 404 ALA A C 1
ATOM 3181 O O . ALA A 1 404 ? 19.188 5.353 -24.010 1.00 97.94 404 ALA A O 1
ATOM 3182 N N . LEU A 1 405 ? 17.336 6.553 -23.606 1.00 97.38 405 LEU A N 1
ATOM 3183 C CA . LEU A 1 405 ? 17.408 7.343 -24.845 1.00 97.38 405 LEU A CA 1
ATOM 3184 C C . LEU A 1 405 ? 18.736 8.101 -24.958 1.00 97.38 405 LEU A C 1
ATOM 3186 O O . LEU A 1 405 ? 19.457 7.933 -25.937 1.00 97.38 405 LEU A O 1
ATOM 3190 N N . LYS A 1 406 ? 19.117 8.846 -23.913 1.00 97.19 406 LYS A N 1
ATOM 3191 C CA . LYS A 1 406 ? 20.371 9.618 -23.884 1.00 97.19 406 LYS A CA 1
ATOM 3192 C C . LYS A 1 406 ? 21.620 8.740 -23.996 1.00 97.19 406 LYS A C 1
ATOM 3194 O O . LYS A 1 406 ? 22.644 9.152 -24.538 1.00 97.19 406 LYS A O 1
ATOM 3199 N N . THR A 1 407 ? 21.578 7.543 -23.420 1.00 96.94 407 THR A N 1
ATOM 3200 C CA . THR A 1 407 ? 22.676 6.583 -23.520 1.00 96.94 407 THR A CA 1
ATOM 3201 C C . THR A 1 407 ? 22.715 5.947 -24.910 1.00 96.94 407 THR A C 1
ATOM 3203 O O . THR A 1 407 ? 23.797 5.835 -25.482 1.00 96.94 407 THR A O 1
ATOM 3206 N N . LEU A 1 408 ? 21.560 5.608 -25.484 1.00 96.56 408 LEU A N 1
ATOM 3207 C CA . LEU A 1 408 ? 21.449 4.975 -26.799 1.00 96.56 408 LEU A CA 1
ATOM 3208 C C . LEU A 1 408 ? 21.852 5.882 -27.971 1.00 96.56 408 LEU A C 1
ATOM 3210 O O . LEU A 1 408 ? 22.173 5.387 -29.045 1.00 96.56 408 LEU A O 1
ATOM 3214 N N . GLU A 1 409 ? 21.910 7.198 -27.762 1.00 95.38 409 GLU A N 1
ATOM 3215 C CA . GLU A 1 409 ? 22.541 8.137 -28.701 1.00 95.38 409 GLU A CA 1
ATOM 3216 C C . GLU A 1 409 ? 24.053 7.901 -28.858 1.00 95.38 409 GLU A C 1
ATOM 3218 O O . GLU A 1 409 ? 24.638 8.280 -29.869 1.00 95.38 409 GLU A O 1
ATOM 3223 N N . LYS A 1 410 ? 24.701 7.303 -27.850 1.00 96.31 410 LYS A N 1
ATOM 3224 C CA . LYS A 1 410 ? 26.162 7.129 -27.788 1.00 96.31 410 LYS A CA 1
ATOM 3225 C C . LYS A 1 410 ? 26.603 5.679 -27.903 1.00 96.31 410 LYS A C 1
ATOM 3227 O O . LYS A 1 410 ? 27.710 5.416 -28.360 1.00 96.31 410 LYS A O 1
ATOM 3232 N N . ILE A 1 411 ? 25.780 4.752 -27.425 1.00 96.06 411 ILE A N 1
ATOM 3233 C CA . ILE A 1 411 ? 26.070 3.318 -27.428 1.00 96.06 411 ILE A CA 1
ATOM 3234 C C . ILE A 1 411 ? 24.897 2.548 -28.020 1.00 96.06 411 ILE A C 1
ATOM 3236 O O . ILE A 1 411 ? 23.753 2.966 -27.922 1.00 96.06 411 ILE A O 1
ATOM 3240 N N . GLN A 1 412 ? 25.164 1.387 -28.607 1.00 96.62 412 GLN A N 1
ATOM 3241 C CA . GLN A 1 412 ? 24.133 0.634 -29.322 1.00 96.62 412 GLN A CA 1
ATOM 3242 C C . GLN A 1 412 ? 23.091 -0.036 -28.402 1.00 96.62 412 GLN A C 1
ATOM 3244 O O . GLN A 1 412 ? 21.961 -0.263 -28.834 1.00 96.62 412 GLN A O 1
ATOM 3249 N N . TYR A 1 413 ? 23.458 -0.354 -27.154 1.00 97.75 413 TYR A N 1
ATOM 3250 C CA . TYR A 1 413 ? 22.628 -1.125 -26.221 1.00 97.75 413 TYR A CA 1
ATOM 3251 C C . TYR A 1 413 ? 22.554 -0.468 -24.841 1.00 97.75 413 TYR A C 1
ATOM 3253 O O . TYR A 1 413 ? 23.568 -0.062 -24.277 1.00 97.75 413 TYR A O 1
ATOM 3261 N N . TYR A 1 414 ? 21.357 -0.438 -24.256 1.00 98.31 414 TYR A N 1
ATOM 3262 C CA . TYR A 1 414 ? 21.123 -0.079 -22.860 1.00 98.31 414 TYR A CA 1
ATOM 3263 C C . TYR A 1 414 ? 20.677 -1.322 -22.084 1.00 98.31 414 TYR A C 1
ATOM 3265 O O . TYR A 1 414 ? 19.533 -1.763 -22.193 1.00 98.31 414 TYR A O 1
ATOM 3273 N N . HIS A 1 415 ? 21.595 -1.924 -21.326 1.00 98.38 415 HIS A N 1
ATOM 3274 C CA . HIS A 1 415 ? 21.349 -3.193 -20.634 1.00 98.38 415 HIS A CA 1
ATOM 3275 C C . HIS A 1 415 ? 20.391 -3.045 -19.448 1.00 98.38 415 HIS A C 1
ATOM 3277 O O . HIS A 1 415 ? 20.505 -2.106 -18.658 1.00 98.38 415 HIS A O 1
ATOM 3283 N N . VAL A 1 416 ? 19.526 -4.045 -19.246 1.00 98.12 416 VAL A N 1
ATOM 3284 C CA . VAL A 1 416 ? 18.623 -4.126 -18.079 1.00 98.12 416 VAL A CA 1
ATOM 3285 C C . VAL A 1 416 ? 19.405 -4.165 -16.757 1.00 98.12 416 VAL A C 1
ATOM 3287 O O . VAL A 1 416 ? 18.940 -3.646 -15.743 1.00 98.12 416 VAL A O 1
ATOM 3290 N N . ALA A 1 417 ? 20.642 -4.670 -16.768 1.00 97.81 417 ALA A N 1
ATOM 3291 C CA . ALA A 1 417 ? 21.546 -4.634 -15.617 1.00 97.81 417 ALA A CA 1
ATOM 3292 C C . ALA A 1 417 ? 21.787 -3.209 -15.070 1.00 97.81 417 ALA A C 1
ATOM 3294 O O . ALA A 1 417 ? 21.954 -3.038 -13.862 1.00 97.81 417 ALA A O 1
ATOM 3295 N N . ASN A 1 418 ? 21.733 -2.174 -15.920 1.00 97.81 418 ASN A N 1
ATOM 3296 C CA . ASN A 1 418 ? 21.854 -0.781 -15.477 1.00 97.81 418 ASN A CA 1
ATOM 3297 C C . ASN A 1 418 ? 20.670 -0.365 -14.591 1.00 97.81 418 ASN A C 1
ATOM 3299 O O . ASN A 1 418 ? 20.863 0.334 -13.597 1.00 97.81 418 ASN A O 1
ATOM 3303 N N . ILE A 1 419 ? 19.462 -0.844 -14.904 1.00 97.81 419 ILE A N 1
ATOM 3304 C CA . ILE A 1 419 ? 18.250 -0.613 -14.104 1.00 97.81 419 ILE A CA 1
ATOM 3305 C C . ILE A 1 419 ? 18.387 -1.331 -12.752 1.00 97.81 419 ILE A C 1
ATOM 3307 O O . ILE A 1 419 ? 18.190 -0.718 -11.701 1.00 97.81 419 ILE A O 1
ATOM 3311 N N . HIS A 1 420 ? 18.836 -2.594 -12.760 1.00 97.19 420 HIS A N 1
ATOM 3312 C CA . HIS A 1 420 ? 19.106 -3.362 -11.534 1.00 97.19 420 HIS A CA 1
ATOM 3313 C C . HIS A 1 420 ? 20.142 -2.701 -10.616 1.00 97.19 420 HIS A C 1
ATOM 3315 O O . HIS A 1 420 ? 20.003 -2.757 -9.390 1.00 97.19 420 HIS A O 1
ATOM 3321 N N . GLY A 1 421 ? 21.187 -2.107 -11.201 1.00 96.75 421 GLY A N 1
ATOM 3322 C CA . GLY A 1 421 ? 22.255 -1.434 -10.465 1.00 96.75 421 GLY A CA 1
ATOM 3323 C C . GLY A 1 421 ? 21.825 -0.101 -9.850 1.00 96.75 421 GLY A C 1
ATOM 3324 O O . GLY A 1 421 ? 22.294 0.252 -8.767 1.00 96.75 421 GLY A O 1
ATOM 3325 N N . GLN A 1 422 ? 20.919 0.631 -10.505 1.00 96.44 422 GLN A N 1
ATOM 3326 C CA . GLN A 1 422 ? 20.433 1.919 -10.005 1.00 96.44 422 GLN A CA 1
ATOM 3327 C C . GLN A 1 422 ? 19.312 1.778 -8.967 1.00 96.44 422 GLN A C 1
ATOM 3329 O O . GLN A 1 422 ? 19.279 2.543 -8.000 1.00 96.44 422 GLN A O 1
ATOM 3334 N N . ILE A 1 423 ? 18.436 0.777 -9.096 1.00 96.00 423 ILE A N 1
ATOM 3335 C CA . ILE A 1 423 ? 17.408 0.490 -8.087 1.00 96.00 423 ILE A CA 1
ATOM 3336 C C . ILE A 1 423 ? 18.050 -0.309 -6.947 1.00 96.00 423 ILE A C 1
ATOM 3338 O O . ILE A 1 423 ? 18.192 -1.527 -7.014 1.00 96.00 423 ILE A O 1
ATOM 3342 N N . LYS A 1 424 ? 18.465 0.368 -5.871 1.00 92.69 424 LYS A N 1
ATOM 3343 C CA . LYS A 1 424 ? 19.069 -0.302 -4.701 1.00 92.69 424 LYS A CA 1
ATOM 3344 C C . LYS A 1 424 ? 18.032 -1.022 -3.839 1.00 92.69 424 LYS A C 1
ATOM 3346 O O . LYS A 1 424 ? 18.278 -2.147 -3.418 1.00 92.69 424 LYS A O 1
ATOM 3351 N N . THR A 1 425 ? 16.880 -0.394 -3.630 1.00 86.94 425 THR A N 1
ATOM 3352 C CA . THR A 1 425 ? 15.755 -0.887 -2.825 1.00 86.94 425 THR A CA 1
A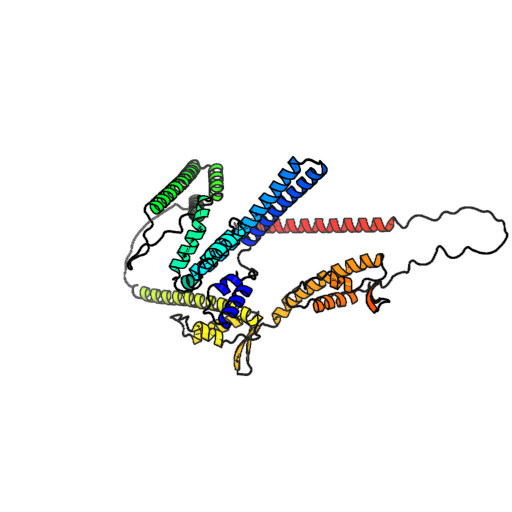TOM 3353 C C . THR A 1 425 ? 14.451 -0.641 -3.575 1.00 86.94 425 THR A C 1
ATOM 3355 O O . THR A 1 425 ? 14.366 0.324 -4.336 1.00 86.94 425 THR A O 1
ATOM 3358 N N . SER A 1 426 ? 13.439 -1.488 -3.363 1.00 85.50 426 SER A N 1
ATOM 3359 C CA . SER A 1 426 ? 12.095 -1.214 -3.884 1.00 85.50 426 SER A CA 1
ATOM 3360 C C . SER A 1 426 ? 11.580 0.096 -3.272 1.00 85.50 426 SER A C 1
ATOM 3362 O O . SER A 1 426 ? 11.611 0.226 -2.045 1.00 85.50 426 SER A O 1
ATOM 3364 N N . PRO A 1 427 ? 11.147 1.079 -4.079 1.00 80.62 427 PRO A N 1
ATOM 3365 C CA . PRO A 1 427 ? 10.579 2.319 -3.558 1.00 80.62 427 PRO A CA 1
ATOM 3366 C C . PRO A 1 427 ? 9.164 2.120 -2.995 1.00 80.62 427 PRO A C 1
ATOM 3368 O O . PRO A 1 427 ? 8.638 3.020 -2.348 1.00 80.62 427 PRO A O 1
ATOM 3371 N N . VAL A 1 428 ? 8.555 0.955 -3.232 1.00 86.25 428 VAL A N 1
ATOM 3372 C CA . VAL A 1 428 ? 7.187 0.634 -2.832 1.00 86.25 428 VAL A CA 1
ATOM 3373 C C . VAL A 1 428 ? 7.211 -0.453 -1.761 1.00 86.25 428 VAL A C 1
ATOM 3375 O O . VAL A 1 428 ? 7.722 -1.553 -1.988 1.00 86.25 428 VAL A O 1
ATOM 3378 N N . GLY A 1 429 ? 6.662 -0.141 -0.584 1.00 82.00 429 GLY A N 1
ATOM 3379 C CA . GLY A 1 429 ? 6.539 -1.093 0.520 1.00 82.00 429 GLY A CA 1
ATOM 3380 C C . GLY A 1 429 ? 5.718 -2.319 0.112 1.00 82.00 429 GLY A C 1
ATOM 3381 O O . GLY A 1 429 ? 4.673 -2.186 -0.513 1.00 82.00 429 GLY A O 1
ATOM 3382 N N . GLY A 1 430 ? 6.209 -3.517 0.435 1.00 84.38 430 GLY A N 1
ATOM 3383 C CA . GLY A 1 430 ? 5.521 -4.783 0.148 1.00 84.38 430 GLY A CA 1
ATOM 3384 C C . GLY A 1 430 ? 5.826 -5.418 -1.215 1.00 84.38 430 GLY A C 1
ATOM 3385 O O . GLY A 1 430 ? 5.595 -6.614 -1.373 1.00 84.38 430 GLY A O 1
ATOM 3386 N N . MET A 1 431 ? 6.411 -4.688 -2.173 1.00 90.31 431 MET A N 1
ATOM 3387 C CA . MET A 1 431 ? 6.844 -5.257 -3.459 1.00 90.31 431 MET A CA 1
ATOM 3388 C C . MET A 1 431 ? 8.328 -5.642 -3.413 1.00 90.31 431 MET A C 1
ATOM 3390 O O . MET A 1 431 ? 9.170 -4.839 -2.992 1.00 90.31 431 MET A O 1
ATOM 3394 N N . LYS A 1 432 ? 8.674 -6.857 -3.863 1.00 93.50 432 LYS A N 1
ATOM 3395 C CA . LYS A 1 432 ? 10.080 -7.275 -3.982 1.00 93.50 432 LYS A CA 1
ATOM 3396 C C . LYS A 1 432 ? 10.784 -6.424 -5.038 1.00 93.50 432 LYS A C 1
ATOM 3398 O O . LYS A 1 432 ? 10.179 -5.985 -6.014 1.00 93.50 432 LYS A O 1
ATOM 3403 N N . LYS A 1 433 ? 12.085 -6.197 -4.848 1.00 94.94 433 LYS A N 1
ATOM 3404 C CA . LYS A 1 433 ? 12.904 -5.387 -5.762 1.00 94.94 433 LYS A CA 1
ATOM 3405 C C . LYS A 1 433 ? 12.838 -5.928 -7.194 1.00 94.94 433 LYS A C 1
ATOM 3407 O O . LYS A 1 433 ? 12.746 -5.152 -8.139 1.00 94.94 433 LYS A O 1
ATOM 3412 N N . GLU A 1 434 ? 12.893 -7.244 -7.338 1.00 96.62 434 GLU A N 1
ATOM 3413 C CA . GLU A 1 434 ? 12.912 -7.946 -8.618 1.00 96.62 434 GLU A CA 1
ATOM 3414 C C . GLU A 1 434 ? 11.589 -7.761 -9.366 1.00 96.62 434 GLU A C 1
ATOM 3416 O O . GLU A 1 434 ? 11.605 -7.422 -10.547 1.00 96.62 434 GLU A O 1
ATOM 3421 N N . ASP A 1 435 ? 10.463 -7.870 -8.657 1.00 95.81 435 ASP A N 1
ATOM 3422 C CA . ASP A 1 435 ? 9.123 -7.659 -9.214 1.00 95.81 435 ASP A CA 1
ATOM 3423 C C . ASP A 1 435 ? 8.937 -6.201 -9.662 1.00 95.81 435 ASP A C 1
ATOM 3425 O O . ASP A 1 435 ? 8.410 -5.931 -10.742 1.00 95.81 435 ASP A O 1
ATOM 3429 N N . PHE A 1 436 ? 9.446 -5.247 -8.873 1.00 96.19 436 PHE A N 1
ATOM 3430 C CA . PHE A 1 436 ? 9.415 -3.828 -9.225 1.00 96.19 436 PHE A CA 1
ATOM 3431 C C . PHE A 1 436 ? 10.236 -3.538 -10.491 1.00 96.19 436 PHE A C 1
ATOM 3433 O O . PHE A 1 436 ? 9.771 -2.841 -11.393 1.00 96.19 436 PHE A O 1
ATOM 3440 N N . ILE A 1 437 ? 11.449 -4.095 -10.591 1.00 97.25 437 ILE A N 1
ATOM 3441 C CA . ILE A 1 437 ? 12.298 -3.936 -11.779 1.00 97.25 437 ILE A CA 1
ATOM 3442 C C . ILE A 1 437 ? 11.641 -4.575 -13.003 1.00 97.25 437 ILE A C 1
ATOM 3444 O O . ILE A 1 437 ? 11.640 -3.955 -14.066 1.00 97.25 437 ILE A O 1
ATOM 3448 N N . ALA A 1 438 ? 11.054 -5.767 -12.861 1.00 97.44 438 ALA A N 1
ATOM 3449 C CA . ALA A 1 438 ? 10.322 -6.421 -13.940 1.00 97.44 438 ALA A CA 1
ATOM 3450 C C . ALA A 1 438 ? 9.183 -5.528 -14.458 1.00 97.44 438 ALA A C 1
ATOM 3452 O O . ALA A 1 438 ? 9.105 -5.288 -15.661 1.00 97.44 438 ALA A O 1
ATOM 3453 N N . CYS A 1 439 ? 8.395 -4.921 -13.562 1.00 97.31 439 CYS A N 1
ATOM 3454 C CA . CYS A 1 439 ? 7.329 -3.988 -13.939 1.00 97.31 439 CYS A CA 1
ATOM 3455 C C . CYS A 1 439 ? 7.851 -2.751 -14.690 1.00 97.31 439 CYS A C 1
ATOM 3457 O O . CYS A 1 439 ? 7.251 -2.323 -15.679 1.00 97.31 439 CYS A O 1
ATOM 3459 N N . VAL A 1 440 ? 8.974 -2.172 -14.244 1.00 97.81 440 VAL A N 1
ATOM 3460 C CA . VAL A 1 440 ? 9.615 -1.037 -14.931 1.00 97.81 440 VAL A CA 1
ATOM 3461 C C . VAL A 1 440 ? 10.077 -1.448 -16.331 1.00 97.81 440 VAL A C 1
ATOM 3463 O O . VAL A 1 440 ? 9.790 -0.752 -17.305 1.00 97.81 440 VAL A O 1
ATOM 3466 N N . VAL A 1 441 ? 10.756 -2.591 -16.448 1.00 98.25 441 VAL A N 1
ATOM 3467 C CA . VAL A 1 441 ? 11.257 -3.120 -17.723 1.00 98.25 441 VAL A CA 1
ATOM 3468 C C . VAL A 1 441 ? 10.107 -3.419 -18.680 1.00 98.25 441 VAL A C 1
ATOM 3470 O O . VAL A 1 441 ? 10.173 -3.020 -19.841 1.00 98.25 441 VAL A O 1
ATOM 3473 N N . ASP A 1 442 ? 9.038 -4.059 -18.210 1.00 98.06 442 ASP A N 1
ATOM 3474 C CA . ASP A 1 442 ? 7.881 -4.400 -19.037 1.00 98.06 442 ASP A CA 1
ATOM 3475 C C . ASP A 1 442 ? 7.162 -3.160 -19.568 1.00 98.06 442 ASP A C 1
ATOM 3477 O O . ASP A 1 442 ? 6.783 -3.125 -20.737 1.00 98.06 442 ASP A O 1
ATOM 3481 N N . ARG A 1 443 ? 7.065 -2.085 -18.779 1.00 97.94 443 ARG A N 1
ATOM 3482 C CA . ARG A 1 443 ? 6.525 -0.808 -19.272 1.00 97.94 443 ARG A CA 1
ATOM 3483 C C . ARG A 1 443 ? 7.459 -0.096 -20.231 1.00 97.94 443 ARG A C 1
ATOM 3485 O O . ARG A 1 443 ? 6.990 0.490 -21.202 1.00 97.94 443 ARG A O 1
ATOM 3492 N N . MET A 1 444 ? 8.769 -0.166 -20.008 1.00 98.25 444 MET A N 1
ATOM 3493 C CA . MET A 1 444 ? 9.735 0.361 -20.971 1.00 98.25 444 MET A CA 1
ATOM 3494 C C . MET A 1 444 ? 9.642 -0.365 -22.321 1.00 98.25 444 MET A C 1
ATOM 3496 O O . MET A 1 444 ? 9.778 0.290 -23.350 1.00 98.25 444 MET A O 1
ATOM 3500 N N . LYS A 1 445 ? 9.337 -1.675 -22.352 1.00 98.12 445 LYS A N 1
ATOM 3501 C CA . LYS A 1 445 ? 9.098 -2.421 -23.608 1.00 98.12 445 LYS A CA 1
ATOM 3502 C C . LYS A 1 445 ? 7.913 -1.882 -24.416 1.00 98.12 445 LYS A C 1
ATOM 3504 O O . LYS A 1 445 ? 7.892 -2.056 -25.628 1.00 98.12 445 LYS A O 1
ATOM 3509 N N . LEU A 1 446 ? 6.941 -1.230 -23.773 1.00 97.69 446 LEU A N 1
ATOM 3510 C CA . LEU A 1 446 ? 5.795 -0.618 -24.456 1.00 97.69 446 LEU A CA 1
ATOM 3511 C C . LEU A 1 446 ? 6.163 0.691 -25.175 1.00 97.69 446 LEU A C 1
ATOM 3513 O O . LEU A 1 446 ? 5.384 1.183 -25.995 1.00 97.69 446 LEU A O 1
ATOM 3517 N N . ASN A 1 447 ? 7.330 1.277 -24.887 1.00 97.44 447 ASN A N 1
ATOM 3518 C CA . ASN A 1 447 ? 7.778 2.481 -25.570 1.00 97.44 447 ASN A CA 1
ATOM 3519 C C . ASN A 1 447 ? 8.249 2.145 -26.994 1.00 97.44 447 ASN A C 1
ATOM 3521 O O . ASN A 1 447 ? 9.266 1.485 -27.188 1.00 97.44 447 ASN A O 1
ATOM 3525 N N . LYS A 1 448 ? 7.542 2.688 -27.993 1.00 97.38 448 LYS A N 1
ATOM 3526 C CA . LYS A 1 448 ? 7.801 2.486 -29.431 1.00 97.38 448 LYS A CA 1
ATOM 3527 C C . LYS A 1 448 ? 9.201 2.917 -29.893 1.00 97.38 448 LYS A C 1
ATOM 3529 O O . LYS A 1 448 ? 9.621 2.534 -30.979 1.00 97.38 448 LYS A O 1
ATOM 3534 N N . GLN A 1 449 ? 9.910 3.735 -29.114 1.00 97.19 449 GLN A N 1
ATOM 3535 C CA . GLN A 1 449 ? 11.280 4.154 -29.425 1.00 97.19 449 GLN A CA 1
ATOM 3536 C C . GLN A 1 449 ? 12.315 3.061 -29.133 1.00 97.19 449 GLN A C 1
ATOM 3538 O O . GLN A 1 449 ? 13.439 3.145 -29.635 1.00 97.19 449 GLN A O 1
ATOM 3543 N N . PHE A 1 450 ? 11.959 2.041 -28.347 1.00 98.00 450 PHE A N 1
ATOM 3544 C CA . PHE A 1 450 ? 12.844 0.939 -28.001 1.00 98.00 450 PHE A CA 1
ATOM 3545 C C . PHE A 1 450 ? 12.438 -0.360 -28.699 1.00 98.00 450 PHE A C 1
ATOM 3547 O O . PHE A 1 450 ? 11.272 -0.731 -28.735 1.00 98.00 450 PHE A O 1
ATOM 3554 N N . ASN A 1 451 ? 13.440 -1.098 -29.164 1.00 97.25 451 ASN A N 1
ATOM 3555 C CA . ASN A 1 451 ? 13.360 -2.525 -29.431 1.00 97.25 451 ASN A CA 1
ATOM 3556 C C . ASN A 1 451 ? 14.046 -3.260 -28.279 1.00 97.25 451 ASN A C 1
ATOM 3558 O O . ASN A 1 451 ? 15.223 -3.024 -27.998 1.00 97.25 451 ASN A O 1
ATOM 3562 N N . TYR A 1 452 ? 13.313 -4.140 -27.602 1.00 98.12 452 TYR A N 1
ATOM 3563 C CA . TYR A 1 452 ? 13.866 -4.998 -26.558 1.00 98.12 452 TYR A CA 1
ATOM 3564 C C . TYR A 1 452 ? 14.467 -6.253 -27.192 1.00 98.12 452 TYR A C 1
ATOM 3566 O O . TYR A 1 452 ? 13.753 -7.025 -27.829 1.00 98.12 452 TYR A O 1
ATOM 3574 N N . THR A 1 453 ? 15.778 -6.446 -27.048 1.00 97.62 453 THR A N 1
ATOM 3575 C CA . THR A 1 453 ? 16.518 -7.549 -27.678 1.00 97.62 453 THR A CA 1
ATOM 3576 C C . THR A 1 453 ? 17.526 -8.155 -26.702 1.00 97.62 453 THR A C 1
ATOM 3578 O O . THR A 1 453 ? 17.788 -7.609 -25.630 1.00 97.62 453 THR A O 1
ATOM 3581 N N . MET A 1 454 ? 18.123 -9.284 -27.078 1.00 98.12 454 MET A N 1
ATOM 3582 C CA . MET A 1 454 ? 19.34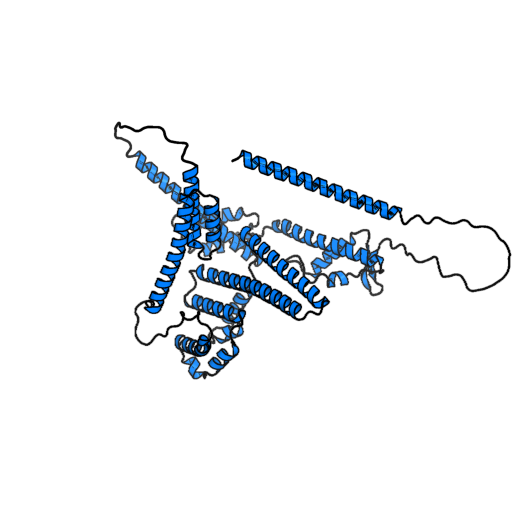7 -9.755 -26.430 1.00 98.12 454 MET A CA 1
ATOM 3583 C C . MET A 1 454 ? 20.553 -9.098 -27.106 1.00 98.12 454 MET A C 1
ATOM 3585 O O . MET A 1 454 ? 20.559 -8.919 -28.326 1.00 98.12 454 MET A O 1
ATOM 3589 N N . ASP A 1 455 ? 21.545 -8.694 -26.318 1.00 96.94 455 ASP A N 1
ATOM 3590 C CA . ASP A 1 455 ? 22.845 -8.270 -26.837 1.00 96.94 455 ASP A CA 1
ATOM 3591 C C . ASP A 1 455 ? 23.619 -9.485 -27.417 1.00 96.94 455 ASP A C 1
ATOM 3593 O O . ASP A 1 455 ? 23.209 -10.636 -27.226 1.00 96.94 455 ASP A O 1
ATOM 3597 N N . PRO A 1 456 ? 24.769 -9.285 -28.090 1.00 97.06 456 PRO A N 1
ATOM 3598 C CA . PRO A 1 456 ? 25.597 -10.393 -28.586 1.00 97.06 456 PRO A CA 1
ATOM 3599 C C . PRO A 1 456 ? 26.127 -11.351 -27.503 1.00 97.06 456 PRO A C 1
ATOM 3601 O O . PRO A 1 456 ? 26.691 -12.391 -27.828 1.00 97.06 456 PRO A O 1
ATOM 3604 N N . ARG A 1 457 ? 25.988 -11.002 -26.219 1.00 97.06 457 ARG A N 1
ATOM 3605 C CA . ARG A 1 457 ? 26.401 -11.803 -25.060 1.00 97.06 457 ARG A CA 1
ATOM 3606 C C . ARG A 1 457 ? 25.217 -12.523 -24.397 1.00 97.06 457 ARG A C 1
ATOM 3608 O O . ARG A 1 457 ? 25.418 -13.174 -23.377 1.00 97.06 457 ARG A O 1
ATOM 3615 N N . GLY A 1 458 ? 24.007 -12.414 -24.950 1.00 97.50 458 GLY A N 1
ATOM 3616 C CA . GLY A 1 458 ? 22.789 -13.021 -24.411 1.00 97.50 458 GLY A CA 1
ATOM 3617 C C . GLY A 1 458 ? 22.143 -12.259 -23.248 1.00 97.50 458 GLY A C 1
ATOM 3618 O O . GLY A 1 458 ? 21.244 -12.794 -22.605 1.00 97.50 458 GLY A O 1
ATOM 3619 N N . ASN A 1 459 ? 22.570 -11.028 -22.957 1.00 97.81 459 ASN A N 1
ATOM 3620 C CA . ASN A 1 459 ? 21.985 -10.199 -21.906 1.00 97.81 459 ASN A CA 1
ATOM 3621 C C . ASN A 1 459 ? 20.827 -9.349 -22.446 1.00 97.81 459 ASN A C 1
ATOM 3623 O O . ASN A 1 459 ? 20.957 -8.738 -23.511 1.00 97.81 459 ASN A O 1
ATOM 3627 N N . PRO A 1 460 ? 19.734 -9.200 -21.682 1.00 98.19 460 PRO A N 1
ATOM 3628 C CA . PRO A 1 460 ? 18.611 -8.367 -22.086 1.00 98.19 460 PRO A CA 1
ATOM 3629 C C . PRO A 1 460 ? 18.996 -6.884 -22.136 1.00 98.19 460 PRO A C 1
ATOM 3631 O O . PRO A 1 460 ? 19.541 -6.321 -21.176 1.00 98.19 460 PRO A O 1
ATOM 3634 N N . ALA A 1 461 ? 18.678 -6.234 -23.254 1.00 98.31 461 ALA A N 1
ATOM 3635 C CA . ALA A 1 461 ? 18.977 -4.833 -23.502 1.00 98.31 461 ALA A CA 1
ATOM 3636 C C . ALA A 1 461 ? 17.894 -4.147 -24.347 1.00 98.31 461 ALA A C 1
ATOM 3638 O O . ALA A 1 461 ? 17.143 -4.777 -25.089 1.00 98.31 461 ALA A O 1
ATOM 3639 N N . PHE A 1 462 ? 17.839 -2.824 -24.247 1.00 98.38 462 PHE A N 1
ATOM 3640 C CA . PHE A 1 462 ? 17.067 -1.976 -25.150 1.00 98.38 462 PHE A CA 1
ATOM 3641 C C . PHE A 1 462 ? 17.986 -1.427 -26.247 1.00 98.38 462 PHE A C 1
ATOM 3643 O O . PHE A 1 462 ? 19.130 -1.071 -25.965 1.00 98.38 462 PHE A O 1
ATOM 3650 N N . LYS A 1 463 ? 17.480 -1.334 -27.479 1.00 97.75 463 LYS A N 1
ATOM 3651 C CA . LYS A 1 463 ? 18.111 -0.685 -28.641 1.00 97.75 463 LYS A CA 1
ATOM 3652 C C . LYS A 1 463 ? 17.133 0.328 -29.240 1.00 97.75 463 LYS A C 1
ATOM 3654 O O . LYS A 1 463 ? 15.928 0.113 -29.179 1.00 97.75 463 LYS A O 1
ATOM 3659 N N . LEU A 1 464 ? 17.615 1.423 -29.830 1.00 97.12 464 LEU A N 1
ATOM 3660 C CA . LEU A 1 464 ? 16.743 2.370 -30.541 1.00 97.12 464 LEU A CA 1
ATOM 3661 C C . LEU A 1 464 ? 16.066 1.684 -31.739 1.00 97.12 464 LEU A C 1
ATOM 3663 O O . LEU A 1 464 ? 16.744 1.085 -32.576 1.00 97.12 464 LEU A O 1
ATOM 3667 N N . ALA A 1 465 ? 14.737 1.788 -31.827 1.00 94.56 465 ALA A N 1
ATOM 3668 C CA . ALA A 1 465 ? 13.943 1.130 -32.865 1.00 94.56 465 ALA A CA 1
ATOM 3669 C C . ALA A 1 465 ? 14.291 1.621 -34.278 1.00 94.56 465 ALA A C 1
ATOM 3671 O O . ALA A 1 465 ? 14.351 0.838 -35.222 1.00 94.56 465 ALA A O 1
ATOM 3672 N N . SER A 1 466 ? 14.600 2.910 -34.404 1.00 84.12 466 SER A N 1
ATOM 3673 C CA . SER A 1 466 ? 15.075 3.540 -35.632 1.00 84.12 466 SER A CA 1
ATOM 3674 C C . SER A 1 466 ? 16.504 4.036 -35.446 1.00 84.12 466 SER A C 1
ATOM 3676 O O . SER A 1 466 ? 16.777 5.234 -35.539 1.00 84.12 466 SER A O 1
ATOM 3678 N N . PHE A 1 467 ? 17.436 3.135 -35.145 1.00 67.69 467 PHE A N 1
ATOM 3679 C CA . PHE A 1 467 ? 18.840 3.479 -35.325 1.00 67.69 467 PHE A CA 1
ATOM 3680 C C . PHE A 1 467 ? 19.075 3.562 -36.836 1.00 67.69 467 PHE A C 1
ATOM 3682 O O . PHE A 1 467 ? 19.351 2.551 -37.478 1.00 67.69 467 PHE A O 1
ATOM 3689 N N . LYS A 1 468 ? 18.878 4.751 -37.428 1.00 63.72 468 LYS A N 1
ATOM 3690 C CA . LYS A 1 468 ? 19.451 5.043 -38.742 1.00 63.72 468 LYS A CA 1
ATOM 3691 C C . LYS A 1 468 ? 20.943 4.880 -38.527 1.00 63.72 468 LYS A C 1
ATOM 3693 O O . LYS A 1 468 ? 21.552 5.715 -37.868 1.00 63.72 468 LYS A O 1
ATOM 3698 N N . SER A 1 469 ? 21.486 3.748 -38.952 1.00 56.66 469 SER A N 1
ATOM 3699 C CA . SER A 1 469 ? 22.916 3.509 -38.951 1.00 56.66 469 SER A CA 1
ATOM 3700 C C . SER A 1 469 ? 23.532 4.631 -39.770 1.00 56.66 469 SER A C 1
ATOM 3702 O O . SER A 1 469 ? 23.476 4.619 -40.997 1.00 56.66 469 SER A O 1
ATOM 3704 N N . THR A 1 470 ? 24.059 5.643 -39.088 1.00 50.53 470 THR A N 1
ATOM 3705 C CA . THR A 1 470 ? 24.887 6.687 -39.689 1.00 50.53 470 THR A CA 1
ATOM 3706 C C . THR A 1 470 ? 26.257 6.080 -39.990 1.00 50.53 470 THR A C 1
ATOM 3708 O O . THR A 1 470 ? 27.281 6.531 -39.497 1.00 50.53 470 THR A O 1
ATOM 3711 N N . GLU A 1 471 ? 26.260 4.995 -40.754 1.00 52.47 471 GLU A N 1
ATOM 3712 C CA . GLU A 1 471 ? 27.436 4.281 -41.223 1.00 52.47 471 GLU A CA 1
ATOM 3713 C C . GLU A 1 471 ? 27.191 3.933 -42.689 1.00 52.47 471 GLU A C 1
ATOM 3715 O O . GLU A 1 471 ? 26.648 2.881 -43.000 1.00 52.47 471 GLU A O 1
ATOM 3720 N N . SER A 1 472 ? 27.506 4.891 -43.569 1.00 45.84 472 SER A N 1
ATOM 3721 C CA . SER A 1 472 ? 28.293 4.687 -44.797 1.00 45.84 472 SER A CA 1
ATOM 3722 C C . SER A 1 472 ? 28.116 5.875 -45.753 1.00 45.84 472 SER A C 1
ATOM 3724 O O . SER A 1 472 ? 27.172 5.918 -46.536 1.00 45.84 472 SER A O 1
ATOM 3726 N N . SER A 1 473 ? 29.025 6.848 -45.699 1.00 46.75 473 SER A N 1
ATOM 3727 C CA . SER A 1 473 ? 29.555 7.518 -46.900 1.00 46.75 473 SER A CA 1
ATOM 3728 C C . SER A 1 473 ? 30.625 8.522 -46.483 1.00 46.75 473 SER A C 1
ATOM 3730 O O . SER A 1 473 ? 30.365 9.720 -46.414 1.00 46.75 473 SER A O 1
ATOM 3732 N N . GLN A 1 474 ? 31.815 8.013 -46.180 1.00 49.03 474 GLN A N 1
ATOM 3733 C CA . GLN A 1 474 ? 33.116 8.599 -46.523 1.00 49.03 474 GLN A CA 1
ATOM 3734 C C . GLN A 1 474 ? 34.181 7.676 -45.922 1.00 49.03 474 GLN A C 1
ATOM 3736 O O . GLN A 1 474 ? 34.089 7.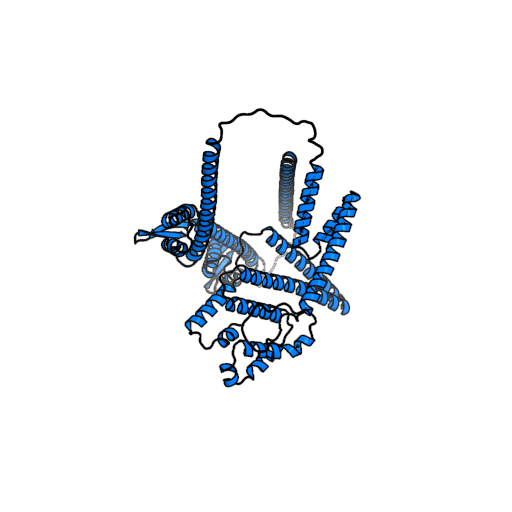344 -44.747 1.00 49.03 474 GLN A O 1
ATOM 3741 N N . PHE A 1 475 ? 35.162 7.277 -46.735 1.00 53.06 475 PHE A N 1
ATOM 3742 C CA . PHE A 1 475 ? 36.222 6.287 -46.470 1.00 53.06 475 PHE A CA 1
ATOM 3743 C C . PHE A 1 475 ? 35.892 4.816 -46.755 1.00 53.06 475 PHE A C 1
ATOM 3745 O O . PHE A 1 475 ? 35.940 3.983 -45.860 1.00 53.06 475 PHE A O 1
ATOM 3752 N N . ALA A 1 476 ? 35.649 4.492 -48.028 1.00 50.38 476 ALA A N 1
ATOM 3753 C CA . ALA A 1 476 ? 36.162 3.259 -48.641 1.00 50.38 476 ALA A CA 1
ATOM 3754 C C . ALA A 1 476 ? 35.983 3.313 -50.170 1.00 50.38 476 ALA A C 1
ATOM 3756 O O . ALA A 1 476 ? 35.102 2.655 -50.700 1.00 50.38 476 ALA A O 1
ATOM 3757 N N . ASP A 1 477 ? 36.771 4.147 -50.855 1.00 47.53 477 ASP A N 1
ATOM 3758 C CA . ASP A 1 477 ? 37.202 3.876 -52.237 1.00 47.53 477 ASP A CA 1
ATOM 3759 C C . ASP A 1 477 ? 38.297 4.871 -52.640 1.00 47.53 477 ASP A C 1
ATOM 3761 O O . ASP A 1 477 ? 38.022 5.979 -53.092 1.00 47.53 477 ASP A O 1
ATOM 3765 N N . SER A 1 478 ? 39.557 4.494 -52.409 1.00 44.41 478 SER A N 1
ATOM 3766 C CA . SER A 1 478 ? 40.709 5.056 -53.127 1.00 44.41 478 SER A CA 1
ATOM 3767 C C . SER A 1 478 ? 41.985 4.278 -52.788 1.00 44.41 478 SER A C 1
ATOM 3769 O O . SER A 1 478 ? 42.795 4.743 -51.986 1.00 44.41 478 SER A O 1
ATOM 3771 N N . LEU A 1 479 ? 42.163 3.096 -53.390 1.00 47.91 479 LEU A N 1
ATOM 3772 C CA . LEU A 1 479 ? 43.483 2.622 -53.826 1.00 47.91 479 LEU A CA 1
ATOM 3773 C C . LEU A 1 479 ? 43.343 1.445 -54.818 1.00 47.91 479 LEU A C 1
ATOM 3775 O O . LEU A 1 479 ? 43.271 0.294 -54.397 1.00 47.91 479 LEU A O 1
ATOM 3779 N N . LEU A 1 480 ? 43.287 1.734 -56.123 1.00 44.44 480 LEU A N 1
ATOM 3780 C CA . LEU A 1 480 ? 44.292 1.342 -57.131 1.00 44.44 480 LEU A CA 1
ATOM 3781 C C . LEU A 1 480 ? 43.774 1.550 -58.572 1.00 44.44 480 LEU A C 1
ATOM 3783 O O . LEU A 1 480 ? 42.631 1.244 -58.889 1.00 44.44 480 LEU A O 1
ATOM 3787 N N . ASP A 1 481 ? 44.709 2.031 -59.394 1.00 39.25 481 ASP A N 1
ATOM 3788 C CA . ASP A 1 481 ? 44.809 2.006 -60.859 1.00 39.25 481 ASP A CA 1
ATOM 3789 C C . ASP A 1 481 ? 44.085 3.043 -61.755 1.00 39.25 481 ASP A C 1
ATOM 3791 O O . ASP A 1 481 ? 42.912 2.947 -62.097 1.00 39.25 481 ASP A O 1
ATOM 3795 N N . SER A 1 482 ? 44.935 3.965 -62.236 1.00 44.28 482 SER A N 1
ATOM 3796 C CA . SER A 1 482 ? 45.208 4.233 -63.663 1.00 44.28 482 SER A CA 1
ATOM 3797 C C . SER A 1 482 ? 44.402 5.281 -64.440 1.00 44.28 482 SER A C 1
ATOM 3799 O O . SER A 1 482 ? 43.251 5.095 -64.803 1.00 44.28 482 SER A O 1
ATOM 3801 N N . GLU A 1 483 ? 45.169 6.311 -64.820 1.00 43.53 483 GLU A N 1
ATOM 3802 C CA . GLU A 1 483 ? 45.235 6.973 -66.133 1.00 43.53 483 GLU A CA 1
ATOM 3803 C C . GLU A 1 483 ? 44.096 7.879 -66.647 1.00 43.53 483 GLU A C 1
ATOM 3805 O O . GLU A 1 483 ? 42.959 7.495 -66.879 1.00 43.53 483 GLU A O 1
ATOM 3810 N N . GLU A 1 484 ? 44.535 9.110 -66.943 1.00 44.84 484 GLU A N 1
ATOM 3811 C CA . GLU A 1 484 ? 44.108 10.000 -68.028 1.00 44.84 484 GLU A CA 1
ATOM 3812 C C . GLU A 1 484 ? 42.616 10.364 -68.178 1.00 44.84 484 GLU A C 1
ATOM 3814 O O . GLU A 1 484 ? 41.837 9.670 -68.822 1.00 44.84 484 GLU A O 1
ATOM 3819 N N . ARG A 1 485 ? 42.277 11.622 -67.844 1.00 37.12 485 ARG A N 1
ATOM 3820 C CA . ARG A 1 485 ? 42.004 12.670 -68.856 1.00 37.12 485 ARG A CA 1
ATOM 3821 C C . ARG A 1 485 ? 41.637 14.022 -68.238 1.00 37.12 485 ARG A C 1
ATOM 3823 O O . ARG A 1 485 ? 41.006 14.137 -67.196 1.00 37.12 485 ARG A O 1
ATOM 3830 N N . LYS A 1 486 ? 42.075 15.048 -68.966 1.00 43.19 486 LYS A N 1
ATOM 3831 C CA . LYS A 1 486 ? 41.872 16.491 -68.796 1.00 43.19 486 LYS A CA 1
ATOM 3832 C C . LYS A 1 486 ? 40.390 16.891 -68.773 1.00 43.19 486 LYS A C 1
ATOM 3834 O O . LYS A 1 486 ? 39.612 16.352 -69.552 1.00 43.19 486 LYS A O 1
ATOM 3839 N N . GLY A 1 487 ? 40.062 17.957 -68.038 1.00 34.53 487 GLY A N 1
ATOM 3840 C CA . GLY A 1 487 ? 38.844 18.739 -68.281 1.00 34.53 487 GLY A CA 1
ATOM 3841 C C . GLY A 1 487 ? 38.453 19.671 -67.137 1.00 34.53 487 GLY A C 1
ATOM 3842 O O . GLY A 1 487 ? 37.814 19.247 -66.184 1.00 34.53 487 GLY A O 1
ATOM 3843 N N . CYS A 1 488 ? 38.825 20.947 -67.242 1.00 34.81 488 CYS A N 1
ATOM 3844 C CA . CYS A 1 488 ? 38.304 22.044 -66.424 1.00 34.81 488 CYS A CA 1
ATOM 3845 C C . CYS A 1 488 ? 36.775 22.189 -66.564 1.00 34.81 488 CYS A C 1
ATOM 3847 O O . CYS A 1 488 ? 36.279 22.081 -67.679 1.00 34.81 488 CYS A O 1
ATOM 3849 N N . HIS A 1 489 ? 36.060 22.529 -65.481 1.00 33.09 489 HIS A N 1
ATOM 3850 C CA . HIS A 1 489 ? 35.307 23.792 -65.336 1.00 33.09 489 HIS A CA 1
ATOM 3851 C C . HIS A 1 489 ? 34.500 23.871 -64.018 1.00 33.09 489 HIS A C 1
ATOM 3853 O O . HIS A 1 489 ? 33.743 22.976 -63.675 1.00 33.09 489 HIS A O 1
ATOM 3859 N N . SER A 1 490 ? 34.701 25.003 -63.333 1.00 35.06 490 SER A N 1
ATOM 3860 C CA . SER A 1 490 ? 33.771 25.825 -62.536 1.00 35.06 490 SER A CA 1
ATOM 3861 C C . SER A 1 490 ? 32.835 25.217 -61.477 1.00 35.06 490 SER A C 1
ATOM 3863 O O . SER A 1 490 ? 31.759 24.717 -61.765 1.00 35.06 490 SER A O 1
ATOM 3865 N N . ALA A 1 491 ? 33.248 25.446 -60.226 1.00 44.97 491 ALA A N 1
ATOM 3866 C CA . ALA A 1 491 ? 32.504 25.999 -59.086 1.00 44.97 491 ALA A CA 1
ATOM 3867 C C . ALA A 1 491 ? 30.960 26.071 -59.136 1.00 44.97 491 ALA A C 1
ATOM 3869 O O . ALA A 1 491 ? 30.401 26.937 -59.801 1.00 44.97 491 ALA A O 1
ATOM 3870 N N . GLU A 1 492 ? 30.319 25.322 -58.235 1.00 35.22 492 GLU A N 1
ATOM 3871 C CA . GLU A 1 492 ? 29.049 25.685 -57.592 1.00 35.22 492 GLU A CA 1
ATOM 3872 C C . GLU A 1 492 ? 29.060 25.190 -56.132 1.00 35.22 492 GLU A C 1
ATOM 3874 O O . GLU A 1 492 ? 29.397 24.042 -55.841 1.00 35.22 492 GLU A O 1
ATOM 3879 N N . ALA A 1 493 ? 28.764 26.093 -55.196 1.00 49.44 493 ALA A N 1
ATOM 3880 C CA . ALA A 1 493 ? 28.789 25.857 -53.754 1.00 49.44 493 ALA A CA 1
ATOM 3881 C C . ALA A 1 493 ? 27.435 25.319 -53.248 1.00 49.44 493 ALA A C 1
ATOM 3883 O O . ALA A 1 493 ? 26.410 25.913 -53.587 1.00 49.44 493 ALA A O 1
ATOM 3884 N N . PRO A 1 494 ? 27.383 24.298 -52.365 1.00 42.16 494 PRO A N 1
ATOM 3885 C CA . PRO A 1 494 ? 26.139 23.916 -51.713 1.00 42.16 494 PRO A CA 1
ATOM 3886 C C . PRO A 1 494 ? 26.065 24.423 -50.262 1.00 42.16 494 PRO A C 1
ATOM 3888 O O . PRO A 1 494 ? 26.778 23.979 -49.367 1.00 42.16 494 PRO A O 1
ATOM 3891 N N . ASN A 1 495 ? 25.152 25.374 -50.069 1.00 41.75 495 ASN A N 1
ATOM 3892 C CA . ASN A 1 495 ? 24.270 25.599 -48.919 1.00 41.75 495 ASN A CA 1
ATOM 3893 C C . ASN A 1 495 ? 24.625 24.941 -47.570 1.00 41.75 495 ASN A C 1
ATOM 3895 O O . ASN A 1 495 ? 24.193 23.833 -47.248 1.00 41.75 495 ASN A O 1
ATOM 3899 N N . ALA A 1 496 ? 25.244 25.733 -46.695 1.00 46.03 496 ALA A N 1
ATOM 3900 C CA . ALA A 1 496 ? 25.172 25.557 -45.250 1.00 46.03 496 ALA A CA 1
ATOM 3901 C C . ALA A 1 496 ? 23.869 26.182 -44.711 1.00 46.03 496 ALA A C 1
ATOM 3903 O O . ALA A 1 496 ? 23.822 27.379 -44.447 1.00 46.03 496 ALA A O 1
ATOM 3904 N N . SER A 1 497 ? 22.793 25.401 -44.558 1.00 48.66 497 SER A N 1
ATOM 3905 C CA . SER A 1 497 ? 21.571 25.866 -43.870 1.00 48.66 497 SER A CA 1
ATOM 3906 C C . SER A 1 497 ? 20.646 24.712 -43.457 1.00 48.66 497 SER A C 1
ATOM 3908 O O . SER A 1 497 ? 19.571 24.520 -44.013 1.00 48.66 497 SER A O 1
ATOM 3910 N N . VAL A 1 498 ? 21.061 23.902 -42.477 1.00 47.41 498 VAL A N 1
ATOM 3911 C CA . VAL A 1 498 ? 20.143 22.955 -41.795 1.00 47.41 498 VAL A CA 1
ATOM 3912 C C . VAL A 1 498 ? 20.264 23.030 -40.261 1.00 47.41 498 VAL A C 1
ATOM 3914 O O . VAL A 1 498 ? 19.360 22.623 -39.540 1.00 47.41 498 VAL A O 1
ATOM 3917 N N . GLY A 1 499 ? 21.319 23.659 -39.724 1.00 44.59 499 GLY A N 1
ATOM 3918 C CA . GLY A 1 499 ? 21.499 23.841 -38.274 1.00 44.59 499 GLY A CA 1
ATOM 3919 C C . GLY A 1 499 ? 20.683 24.979 -37.640 1.00 44.59 499 GLY A C 1
ATOM 3920 O O . GLY A 1 499 ? 20.517 25.002 -36.424 1.00 44.59 499 GLY A O 1
ATOM 3921 N N . SER A 1 500 ? 20.154 25.919 -38.434 1.00 46.56 500 SER A N 1
ATOM 3922 C CA . SER A 1 500 ? 19.452 27.109 -37.918 1.00 46.56 500 SER A CA 1
ATOM 3923 C C . SER A 1 500 ? 17.966 26.859 -37.615 1.00 46.56 500 SER A C 1
ATOM 3925 O O . SER A 1 500 ? 17.450 27.368 -36.619 1.00 46.56 500 SER A O 1
ATOM 3927 N N . ALA A 1 501 ? 17.290 26.012 -38.399 1.00 51.66 501 ALA A N 1
ATOM 3928 C CA . ALA A 1 501 ? 15.851 25.773 -38.253 1.00 51.66 501 ALA A CA 1
ATOM 3929 C C . ALA A 1 501 ? 15.488 25.023 -36.955 1.00 51.66 501 ALA A C 1
ATOM 3931 O O . ALA A 1 501 ? 14.489 25.339 -36.311 1.00 51.66 501 ALA A O 1
ATOM 3932 N N . ASN A 1 502 ? 16.334 24.086 -36.512 1.00 53.56 502 ASN A N 1
ATOM 3933 C CA . ASN A 1 502 ? 16.070 23.300 -35.300 1.00 53.56 502 ASN A CA 1
ATOM 3934 C C . ASN A 1 502 ? 16.281 24.101 -34.004 1.00 53.56 502 ASN A C 1
ATOM 3936 O O . ASN A 1 502 ? 15.590 23.861 -33.017 1.00 53.56 502 ASN A O 1
ATOM 3940 N N . MET A 1 503 ? 17.184 25.089 -34.004 1.00 55.59 503 MET A N 1
ATOM 3941 C CA . MET A 1 503 ? 17.350 26.003 -32.866 1.00 55.59 503 MET A CA 1
ATOM 3942 C C . MET A 1 503 ? 16.180 26.983 -32.751 1.00 55.59 503 MET A C 1
ATOM 3944 O O . MET A 1 503 ? 15.702 27.222 -31.645 1.00 55.59 503 MET A O 1
ATOM 3948 N N . ALA A 1 504 ? 15.668 27.499 -33.872 1.00 64.50 504 ALA A N 1
ATOM 3949 C CA . ALA A 1 504 ? 14.500 28.380 -33.867 1.00 64.50 504 ALA A CA 1
ATOM 3950 C C . ALA A 1 504 ? 13.247 27.682 -33.302 1.00 64.50 504 ALA A C 1
ATOM 3952 O O . ALA A 1 504 ? 12.571 28.251 -32.447 1.00 64.50 504 ALA A O 1
ATOM 3953 N N . ALA A 1 505 ? 12.994 26.427 -33.693 1.00 65.50 505 ALA A N 1
ATOM 3954 C CA . ALA A 1 505 ? 11.879 25.643 -33.157 1.00 65.50 505 ALA A CA 1
ATOM 3955 C C . ALA A 1 505 ? 12.016 25.373 -31.645 1.00 65.50 505 ALA A C 1
ATOM 3957 O O . ALA A 1 505 ? 11.035 25.455 -30.906 1.00 65.50 505 ALA A O 1
ATOM 3958 N N . TYR A 1 506 ? 13.238 25.118 -31.163 1.00 67.69 506 TYR A N 1
ATOM 3959 C CA . TYR A 1 506 ? 13.502 24.927 -29.736 1.00 67.69 506 TYR A CA 1
ATOM 3960 C C . TYR A 1 506 ? 13.257 26.207 -28.922 1.00 67.69 506 TYR A C 1
ATOM 3962 O O . TYR A 1 506 ? 12.562 26.169 -27.909 1.00 67.69 506 TYR A O 1
ATOM 3970 N N . PHE A 1 507 ? 13.757 27.359 -29.382 1.00 64.62 507 PHE A N 1
ATOM 3971 C CA . PHE A 1 507 ? 13.512 28.636 -28.700 1.00 64.62 507 PHE A CA 1
ATOM 3972 C C . PHE A 1 507 ? 12.031 29.018 -28.694 1.00 64.62 507 PHE A C 1
ATOM 3974 O O . PHE A 1 507 ? 11.538 29.531 -27.691 1.00 64.62 507 PHE A O 1
ATOM 3981 N N . GLN A 1 508 ? 11.303 28.718 -29.769 1.00 78.06 508 GLN A N 1
ATOM 3982 C CA . GLN A 1 508 ? 9.867 28.970 -29.834 1.00 78.06 508 GLN A CA 1
ATOM 3983 C C . GLN A 1 508 ? 9.086 28.097 -28.836 1.00 78.06 508 GLN A C 1
ATOM 3985 O O . GLN A 1 508 ? 8.181 28.603 -28.176 1.00 78.06 508 GLN A O 1
ATOM 3990 N N . SER A 1 509 ? 9.496 26.838 -28.640 1.00 76.94 509 SER A N 1
ATOM 3991 C CA . SER A 1 509 ? 8.925 25.946 -27.619 1.00 76.94 509 SER A CA 1
ATOM 3992 C C . SER A 1 509 ? 9.170 26.456 -26.195 1.00 76.94 509 SER A C 1
ATOM 3994 O O . SER A 1 509 ? 8.246 26.494 -25.387 1.00 76.94 509 SER A O 1
ATOM 3996 N N . VAL A 1 510 ? 10.392 26.904 -25.886 1.00 75.69 510 VAL A N 1
ATOM 3997 C CA . VAL A 1 510 ? 10.744 27.417 -24.548 1.00 75.69 510 VAL A CA 1
ATOM 3998 C C . VAL A 1 510 ? 9.972 28.700 -24.218 1.00 75.69 510 VAL A C 1
ATOM 4000 O O . VAL A 1 510 ? 9.471 28.857 -23.106 1.00 75.69 510 VAL A O 1
ATOM 4003 N N . MET A 1 511 ? 9.808 29.599 -25.192 1.00 81.88 511 MET A N 1
ATOM 4004 C CA . MET A 1 511 ? 9.019 30.825 -25.014 1.00 81.88 511 MET A CA 1
ATOM 4005 C C . MET A 1 511 ? 7.528 30.531 -24.790 1.00 81.88 511 MET A C 1
ATOM 4007 O O . MET A 1 511 ? 6.856 31.247 -24.045 1.00 81.88 511 MET A O 1
ATOM 4011 N N . GLN A 1 512 ? 7.009 29.467 -25.406 1.00 81.94 512 GLN A N 1
ATOM 4012 C CA . GLN A 1 512 ? 5.622 29.045 -25.237 1.00 81.94 512 GLN A CA 1
ATOM 4013 C C . GLN A 1 512 ? 5.384 28.432 -23.846 1.00 81.94 512 GLN A C 1
ATOM 4015 O O . GLN A 1 512 ? 4.391 28.763 -23.199 1.00 81.94 512 GLN A O 1
ATOM 4020 N N . GLU A 1 513 ? 6.325 27.633 -23.335 1.00 76.69 513 GLU A N 1
ATOM 4021 C CA . GLU A 1 513 ? 6.277 27.108 -21.962 1.00 76.69 513 GLU A CA 1
ATOM 4022 C C . GLU A 1 513 ? 6.352 28.224 -20.908 1.00 76.69 513 GLU A C 1
ATOM 4024 O O . GLU A 1 513 ? 5.585 28.219 -19.943 1.00 76.69 513 GLU A O 1
ATOM 4029 N N . GLU A 1 514 ? 7.206 29.234 -21.108 1.00 82.94 514 GLU A N 1
ATOM 4030 C CA . GLU A 1 514 ? 7.296 30.376 -20.189 1.00 82.94 514 GLU A CA 1
ATOM 4031 C C . GLU A 1 514 ? 5.990 31.193 -20.152 1.00 82.94 514 GLU A C 1
ATOM 4033 O O . GLU A 1 514 ? 5.578 31.669 -19.089 1.00 82.94 514 GLU A O 1
ATOM 4038 N N . SER A 1 515 ? 5.302 31.323 -21.292 1.00 85.94 515 SER A N 1
ATOM 4039 C CA . SER A 1 515 ? 3.994 31.984 -21.368 1.00 85.94 515 SER A CA 1
ATOM 4040 C C . SER A 1 515 ? 2.927 31.226 -20.573 1.00 85.94 515 SER A C 1
ATOM 4042 O O . SER A 1 515 ? 2.192 31.843 -19.802 1.00 85.94 515 SER A O 1
ATOM 4044 N N . ILE A 1 516 ? 2.884 29.896 -20.700 1.00 83.44 516 ILE A N 1
ATOM 4045 C CA . ILE A 1 516 ? 1.919 29.043 -19.987 1.00 83.44 516 ILE A CA 1
ATOM 4046 C C . ILE A 1 516 ? 2.133 29.136 -18.470 1.00 83.44 516 ILE A C 1
ATOM 4048 O O . ILE A 1 516 ? 1.174 29.259 -17.707 1.00 83.44 516 ILE A O 1
ATOM 4052 N N . ILE A 1 517 ? 3.391 29.148 -18.017 1.00 76.94 517 ILE A N 1
ATOM 4053 C CA . ILE A 1 517 ? 3.721 29.280 -16.590 1.00 76.94 517 ILE A CA 1
ATOM 4054 C C . ILE A 1 517 ? 3.282 30.647 -16.046 1.00 76.94 517 ILE A C 1
ATOM 4056 O O . ILE A 1 517 ? 2.697 30.719 -14.963 1.00 76.94 517 ILE A O 1
ATOM 4060 N N . LYS A 1 518 ? 3.509 31.735 -16.793 1.00 84.06 518 LYS A N 1
ATOM 4061 C CA . LYS A 1 518 ? 3.069 33.084 -16.389 1.00 84.06 518 LYS A CA 1
ATOM 4062 C C . LYS A 1 518 ? 1.549 33.194 -16.286 1.00 84.06 518 LYS A C 1
ATOM 4064 O O . LYS A 1 518 ? 1.048 33.877 -15.394 1.00 84.06 518 LYS A O 1
ATOM 4069 N N . GLU A 1 519 ? 0.817 32.528 -17.171 1.00 88.19 519 GLU A N 1
ATOM 4070 C CA . GLU A 1 519 ? -0.645 32.527 -17.162 1.00 88.19 519 GLU A CA 1
ATOM 4071 C C . GLU A 1 519 ? -1.209 31.708 -15.989 1.00 88.19 519 GLU A C 1
ATOM 4073 O O . GLU A 1 519 ? -2.095 32.181 -15.275 1.00 88.19 519 GLU A O 1
ATOM 4078 N N . ALA A 1 520 ? -0.609 30.551 -15.690 1.00 79.69 520 ALA A N 1
ATOM 4079 C CA . ALA A 1 520 ? -0.958 29.743 -14.521 1.00 79.69 520 ALA A CA 1
ATOM 4080 C C . ALA A 1 520 ? -0.697 30.478 -13.191 1.00 79.69 520 ALA A C 1
ATOM 4082 O O . ALA A 1 520 ? -1.516 30.412 -12.273 1.00 79.69 520 ALA A O 1
ATOM 4083 N N . MET A 1 521 ? 0.410 31.225 -13.087 1.00 79.38 521 MET A N 1
ATOM 4084 C CA . MET A 1 521 ? 0.706 32.030 -11.894 1.00 79.38 521 MET A CA 1
ATOM 4085 C C . MET A 1 521 ? -0.315 33.155 -11.684 1.00 79.38 521 MET A C 1
ATOM 4087 O O . MET A 1 521 ? -0.768 33.358 -10.559 1.00 79.38 521 MET A O 1
ATOM 4091 N N . LYS A 1 522 ? -0.738 33.838 -12.756 1.00 89.06 522 LYS A N 1
ATOM 4092 C CA . LYS A 1 522 ? -1.789 34.865 -12.672 1.00 89.06 522 LYS A CA 1
ATOM 4093 C C . LYS A 1 522 ? -3.136 34.289 -12.235 1.00 89.06 522 LYS A C 1
ATOM 4095 O O . LYS A 1 522 ? -3.829 34.913 -11.436 1.00 89.06 522 LYS A O 1
ATOM 4100 N N . ALA A 1 523 ? -3.502 33.106 -12.732 1.00 86.06 523 ALA A N 1
ATOM 4101 C CA . ALA A 1 523 ? -4.735 32.434 -12.324 1.00 86.06 523 ALA A CA 1
ATOM 4102 C C . ALA A 1 523 ? -4.718 32.080 -10.826 1.00 86.06 523 ALA A C 1
ATOM 4104 O O . ALA A 1 523 ? -5.693 32.331 -10.118 1.00 86.06 523 ALA A O 1
ATOM 4105 N N . PHE A 1 524 ? -3.583 31.583 -10.327 1.00 84.25 524 PHE A N 1
ATOM 4106 C CA . PHE A 1 524 ? -3.403 31.267 -8.911 1.00 84.25 524 PHE A CA 1
ATOM 4107 C C . PHE A 1 524 ? -3.483 32.510 -8.010 1.00 84.25 524 PHE A C 1
ATOM 4109 O O . PHE A 1 524 ? -4.145 32.483 -6.973 1.00 84.25 524 PHE A O 1
ATOM 4116 N N . GLU A 1 525 ? -2.851 33.619 -8.406 1.00 86.56 525 GLU A N 1
ATOM 4117 C CA . GLU A 1 525 ? -2.936 34.887 -7.667 1.00 86.56 525 GLU A CA 1
ATOM 4118 C C . GLU A 1 525 ? -4.373 35.426 -7.611 1.00 86.56 525 GLU A C 1
ATOM 4120 O O . GLU A 1 525 ? -4.824 35.864 -6.550 1.00 86.56 525 GLU A O 1
ATOM 4125 N N . ALA A 1 526 ? -5.123 35.339 -8.714 1.00 90.06 526 ALA A N 1
ATOM 4126 C CA . ALA A 1 526 ? -6.522 35.760 -8.759 1.00 90.06 526 ALA A CA 1
ATOM 4127 C C . ALA A 1 526 ? -7.415 34.921 -7.826 1.00 90.06 526 ALA A C 1
ATOM 4129 O O . ALA A 1 526 ? -8.270 35.462 -7.121 1.00 90.06 526 ALA A O 1
ATOM 4130 N N . GLU A 1 527 ? -7.200 33.606 -7.775 1.00 85.75 527 GLU A N 1
ATOM 4131 C CA . GLU A 1 527 ? -7.956 32.709 -6.898 1.00 85.75 527 GLU A CA 1
ATOM 4132 C C . GLU A 1 527 ? -7.619 32.933 -5.414 1.00 85.75 527 GLU A C 1
ATOM 4134 O O . GLU A 1 527 ? -8.518 32.979 -4.568 1.00 85.75 527 GLU A O 1
ATOM 4139 N N . ALA A 1 528 ? -6.344 33.174 -5.097 1.00 79.50 528 ALA A N 1
ATOM 4140 C CA . ALA A 1 528 ? -5.905 33.516 -3.748 1.00 79.50 528 ALA A CA 1
ATOM 4141 C C . ALA A 1 528 ? -6.509 34.844 -3.257 1.00 79.50 528 ALA A C 1
ATOM 4143 O O . ALA A 1 528 ? -6.964 34.923 -2.113 1.00 79.50 528 ALA A O 1
ATOM 4144 N N . MET A 1 529 ? -6.569 35.865 -4.120 1.00 90.69 529 MET A N 1
ATOM 4145 C CA . MET A 1 529 ? -7.197 37.152 -3.800 1.00 90.69 529 MET A CA 1
ATOM 4146 C C . MET A 1 529 ? -8.701 37.005 -3.557 1.00 90.69 529 MET A C 1
ATOM 4148 O O . MET A 1 529 ? -9.209 37.493 -2.548 1.00 90.69 529 MET A O 1
ATOM 4152 N N . LYS A 1 530 ? -9.401 36.234 -4.396 1.00 89.06 530 LYS A N 1
ATOM 4153 C CA . LYS A 1 530 ? -10.834 35.955 -4.224 1.00 89.06 530 LYS A CA 1
ATOM 4154 C C . LYS A 1 530 ? -11.133 35.215 -2.913 1.00 89.06 530 LYS A C 1
ATOM 4156 O O . LYS A 1 530 ? -12.107 35.520 -2.222 1.00 89.06 530 LYS A O 1
ATOM 4161 N N . ALA A 1 531 ? -10.281 34.262 -2.530 1.00 77.62 531 ALA A N 1
ATOM 4162 C CA . ALA A 1 531 ? -10.398 33.559 -1.253 1.00 77.62 531 ALA A CA 1
ATOM 4163 C C . ALA A 1 531 ? -10.154 34.484 -0.045 1.00 77.62 531 ALA A C 1
ATOM 4165 O O . ALA A 1 531 ? -10.754 34.286 1.015 1.00 77.62 531 ALA A O 1
ATOM 4166 N N . LEU A 1 532 ? -9.289 35.491 -0.198 1.00 79.38 532 LEU A N 1
ATOM 4167 C CA . LEU A 1 532 ? -9.012 36.487 0.835 1.00 79.38 532 LEU A CA 1
ATOM 4168 C C . LEU A 1 532 ? -10.189 37.458 1.015 1.00 79.38 532 LEU A C 1
ATOM 4170 O O . LEU A 1 532 ? -10.612 37.691 2.145 1.00 79.38 532 LEU A O 1
ATOM 4174 N N . GLU A 1 533 ? -10.763 37.954 -0.084 1.00 89.69 533 GLU A N 1
ATOM 4175 C CA . GLU A 1 533 ? -11.954 38.818 -0.075 1.00 89.69 533 GLU A CA 1
ATOM 4176 C C . GLU A 1 533 ? -13.159 38.114 0.556 1.00 89.69 533 GLU A C 1
ATOM 4178 O O . GLU A 1 533 ? -13.831 38.675 1.417 1.00 89.69 533 GLU A O 1
ATOM 4183 N N . THR A 1 534 ? -13.373 36.837 0.224 1.00 82.25 534 THR A N 1
ATOM 4184 C CA . THR A 1 534 ? -14.470 36.044 0.805 1.00 82.25 534 THR A CA 1
ATOM 4185 C C . THR A 1 534 ? -14.336 35.916 2.327 1.00 82.25 534 THR A C 1
ATOM 4187 O O . THR A 1 534 ? -15.333 35.940 3.044 1.00 82.25 534 THR A O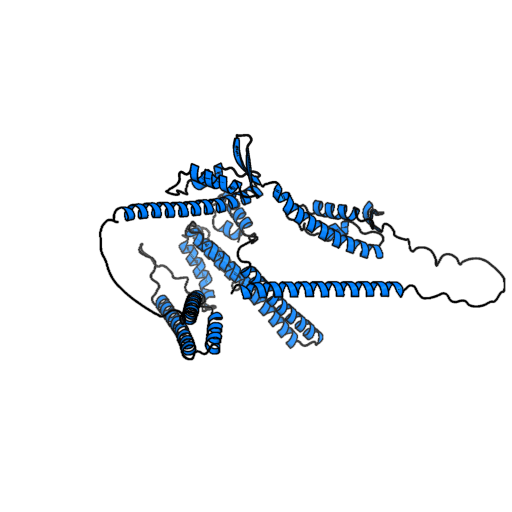 1
ATOM 4190 N N . LYS A 1 535 ? -13.106 35.808 2.848 1.00 72.25 535 LYS A N 1
ATOM 4191 C CA . LYS A 1 535 ? -12.851 35.752 4.296 1.00 72.25 535 LYS A CA 1
ATOM 4192 C C . LYS A 1 535 ? -12.994 37.108 4.980 1.00 72.25 535 LYS A C 1
ATOM 4194 O O . LYS A 1 535 ? -13.370 37.137 6.144 1.00 72.25 535 LYS A O 1
ATOM 4199 N N . LEU A 1 536 ? -12.701 38.202 4.280 1.00 76.38 536 LEU A N 1
ATOM 4200 C CA . LEU A 1 536 ? -12.881 39.559 4.796 1.00 76.38 536 LEU A CA 1
ATOM 4201 C C . LEU A 1 536 ? -14.354 39.977 4.851 1.00 76.38 536 LEU A C 1
ATOM 4203 O O . LEU A 1 536 ? -14.702 40.750 5.726 1.00 76.38 536 LEU A O 1
ATOM 4207 N N . CYS A 1 537 ? -15.218 39.447 3.981 1.00 68.94 537 CYS A N 1
ATOM 4208 C CA . CYS A 1 537 ? -16.665 39.694 4.048 1.00 68.94 537 CYS A CA 1
ATOM 4209 C C . CYS A 1 537 ? -17.406 38.851 5.103 1.00 68.94 537 CYS A C 1
ATOM 4211 O O . CYS A 1 537 ? -18.580 39.104 5.358 1.00 68.94 537 CYS A O 1
ATOM 4213 N N . LEU A 1 538 ? -16.761 37.825 5.667 1.00 60.84 538 LEU A N 1
ATOM 4214 C CA . LEU A 1 538 ? -17.334 36.954 6.706 1.00 60.84 538 LEU A CA 1
ATOM 4215 C C . LEU A 1 538 ? -16.913 37.354 8.133 1.00 60.84 538 LEU A C 1
ATOM 4217 O O . LEU A 1 538 ? -17.401 36.753 9.092 1.00 60.84 538 LEU A O 1
ATOM 4221 N N . CYS A 1 539 ? -16.015 38.331 8.259 1.00 54.88 539 CYS A N 1
ATOM 4222 C CA . CYS A 1 539 ? -15.625 38.991 9.504 1.00 54.88 539 CYS A CA 1
ATOM 4223 C C . CYS A 1 539 ? -16.285 40.366 9.562 1.00 54.88 539 CYS A C 1
ATOM 4225 O O . CYS A 1 539 ? -16.608 40.793 10.691 1.00 54.88 539 CYS A O 1
#